Protein AF-A0A413UL43-F1 (afdb_monomer_lite)

Secondary structure (DSSP, 8-state):
-----SS---S---TT-S------SS-EEEEEEEEEEETTTTEEEEEEEEEEEPPP-EEEEEEEES-SEE-TT--EEEEEEEEE--TT-EEEEEEEETTTTEEEEEEEES-SEEEE--SSSEEEEEEEEEE-TT--EEEEEEEEEE----EEEEEESSSSS-EEEEEE-SSHHHHHSS--EEEEEEEETTSSSEEEEEEEES--EEEE-TTTTTPPSEEEEEEEEEE-TTS-EEEEEEEEEE-TT---EETTEEHHHHHHHHHHTSSSSSSTTPBB----SHHHHEE-TTS--TTS--EE-HHHHHHHHHHHTT--HHHHHH---S-SSTT-S-S-GGGSHHHHHHHHHHTT--EEEESSHHHHHHTT---TTPEEEEEE-SSS--EEEEE--SSTT---EEEE-SSBEEEE----TT-TT-TTEEEEEE-

Structure (mmCIF, N/CA/C/O backbone):
data_AF-A0A413UL43-F1
#
_entry.id   AF-A0A413UL43-F1
#
loop_
_atom_site.group_PDB
_atom_site.id
_atom_site.type_symbol
_atom_site.label_atom_id
_atom_site.label_alt_id
_atom_site.label_comp_id
_atom_site.label_asym_id
_atom_site.label_entity_id
_atom_site.label_seq_id
_atom_site.pdbx_PDB_ins_code
_atom_site.Cartn_x
_atom_site.Cartn_y
_atom_site.Cartn_z
_atom_site.occupancy
_atom_site.B_iso_or_equiv
_atom_site.auth_seq_id
_atom_site.auth_comp_id
_atom_site.auth_asym_id
_atom_site.auth_atom_id
_atom_site.pdbx_PDB_model_num
ATOM 1 N N . MET A 1 1 ? -55.551 -0.287 21.941 1.00 33.94 1 MET A N 1
ATOM 2 C CA . MET A 1 1 ? -54.621 0.442 22.833 1.00 33.94 1 MET A CA 1
ATOM 3 C C . MET A 1 1 ? -53.214 0.085 22.389 1.00 33.94 1 MET A C 1
ATOM 5 O O . MET A 1 1 ? -52.988 -1.074 22.074 1.00 33.94 1 MET A O 1
ATOM 9 N N . ARG A 1 2 ? -52.339 1.075 22.182 1.00 30.47 2 ARG A N 1
ATOM 10 C CA . ARG A 1 2 ? -51.042 0.871 21.517 1.00 30.47 2 ARG A CA 1
ATOM 11 C C . ARG A 1 2 ? -50.082 0.118 22.447 1.00 30.47 2 ARG A C 1
ATOM 13 O O . ARG A 1 2 ? -49.822 0.573 23.555 1.00 30.47 2 ARG A O 1
ATOM 20 N N . ASN A 1 3 ? -49.598 -1.027 21.968 1.00 36.59 3 ASN A N 1
ATOM 21 C CA . ASN A 1 3 ? -48.573 -1.872 22.575 1.00 36.59 3 ASN A CA 1
ATOM 22 C C . ASN A 1 3 ? -47.222 -1.142 22.648 1.00 36.59 3 ASN A C 1
ATOM 24 O O . ASN A 1 3 ? -46.376 -1.344 21.785 1.00 36.59 3 ASN A O 1
ATOM 28 N N . ASN A 1 4 ? -47.004 -0.334 23.684 1.00 40.12 4 ASN A N 1
ATOM 29 C CA . ASN A 1 4 ? -45.669 0.183 24.013 1.00 40.12 4 ASN A CA 1
ATOM 30 C C . ASN A 1 4 ? -45.064 -0.541 25.236 1.00 40.12 4 ASN A C 1
ATOM 32 O O . ASN A 1 4 ? -44.336 0.058 26.018 1.00 40.12 4 ASN A O 1
ATOM 36 N N . TRP A 1 5 ? -45.356 -1.837 25.397 1.00 50.69 5 TRP A N 1
ATOM 37 C CA . TRP A 1 5 ? -44.785 -2.713 26.433 1.00 50.69 5 TRP A CA 1
ATOM 38 C C . TRP A 1 5 ? -43.422 -3.255 25.976 1.00 50.69 5 TRP A C 1
ATOM 40 O O . TRP A 1 5 ? -43.249 -4.460 25.824 1.00 50.69 5 TRP A O 1
ATOM 50 N N . ALA A 1 6 ? -42.481 -2.367 25.647 1.00 51.78 6 ALA A N 1
ATOM 51 C CA . ALA A 1 6 ? -41.188 -2.788 25.103 1.00 51.78 6 ALA A CA 1
ATOM 52 C C . ALA A 1 6 ? -40.334 -3.551 26.136 1.00 51.78 6 ALA A C 1
ATOM 54 O O . ALA A 1 6 ? -39.543 -4.404 25.749 1.00 51.78 6 ALA A O 1
ATOM 55 N N . GLU A 1 7 ? -40.534 -3.294 27.435 1.00 66.38 7 GLU A N 1
ATOM 56 C CA . GLU A 1 7 ? -39.851 -3.977 28.537 1.00 66.38 7 GLU A CA 1
ATOM 57 C C . GLU A 1 7 ? -40.861 -4.255 29.672 1.00 66.38 7 GLU A C 1
ATOM 59 O O . GLU A 1 7 ? -41.376 -3.331 30.298 1.00 66.38 7 GLU A O 1
ATOM 64 N N . TRP A 1 8 ? -41.192 -5.531 29.904 1.00 80.44 8 TRP A N 1
ATOM 65 C CA . TRP A 1 8 ? -42.037 -6.022 31.004 1.00 80.44 8 TRP A CA 1
ATOM 66 C C . TRP A 1 8 ? -41.388 -7.264 31.614 1.00 80.44 8 TRP A C 1
ATOM 68 O O . TRP A 1 8 ? -40.827 -8.086 30.888 1.00 80.44 8 TRP A O 1
ATOM 78 N N . GLY A 1 9 ? -41.489 -7.428 32.930 1.00 80.75 9 GLY A N 1
ATOM 79 C CA . GLY A 1 9 ? -40.941 -8.581 33.635 1.00 80.75 9 GLY A CA 1
ATOM 80 C C . GLY A 1 9 ? -41.613 -8.799 34.985 1.00 80.75 9 GLY A C 1
ATOM 81 O O . GLY A 1 9 ? -42.211 -7.886 35.550 1.00 80.75 9 GLY A O 1
ATOM 82 N N . VAL A 1 10 ? -41.516 -10.025 35.498 1.00 87.00 10 VAL A N 1
ATOM 83 C CA . VAL A 1 10 ? -41.965 -10.374 36.852 1.00 87.00 10 VAL A CA 1
ATOM 84 C C . VAL A 1 10 ? -40.820 -10.096 37.821 1.00 87.00 10 VAL A C 1
ATOM 86 O O . VAL A 1 10 ? -39.736 -10.648 37.653 1.00 87.00 10 VAL A O 1
ATOM 89 N N . ILE A 1 11 ? -41.062 -9.251 38.827 1.00 87.00 11 ILE A N 1
ATOM 90 C CA . ILE A 1 11 ? -40.062 -8.915 39.852 1.00 87.00 11 ILE A CA 1
ATOM 91 C C . ILE A 1 11 ? -39.868 -10.092 40.830 1.00 87.00 11 ILE A C 1
ATOM 93 O O . ILE A 1 11 ? -38.742 -10.503 41.089 1.00 87.00 11 ILE A O 1
ATOM 97 N N . ASP A 1 12 ? -40.961 -10.650 41.357 1.00 84.00 12 ASP A N 1
ATOM 98 C CA . ASP A 1 12 ? -41.011 -11.855 42.202 1.00 84.00 12 ASP A CA 1
ATOM 99 C C . ASP A 1 12 ? -42.431 -12.455 42.082 1.00 84.00 12 ASP A C 1
ATOM 101 O O . ASP A 1 12 ? -43.391 -11.738 41.804 1.00 84.00 12 ASP A O 1
ATOM 105 N N . SER A 1 13 ? -42.572 -13.763 42.300 1.00 82.25 13 SER A N 1
ATOM 106 C CA . SER A 1 13 ? -43.874 -14.438 42.438 1.00 82.25 13 SER A CA 1
ATOM 107 C C . SER A 1 13 ? -44.571 -14.155 43.776 1.00 82.25 13 SER A C 1
ATOM 109 O O . SER A 1 13 ? -45.776 -14.343 43.895 1.00 82.25 13 SER A O 1
ATOM 111 N N . GLY A 1 14 ? -43.824 -13.732 44.801 1.00 74.75 14 GLY A N 1
ATOM 112 C CA . GLY A 1 14 ? -44.350 -13.163 46.039 1.00 74.75 14 GLY A CA 1
ATOM 113 C C . GLY A 1 14 ? -45.215 -14.086 46.902 1.00 74.75 14 GLY A C 1
ATOM 114 O O . GLY A 1 14 ? -45.825 -13.593 47.847 1.00 74.75 14 GLY A O 1
ATOM 115 N N . ARG A 1 15 ? -45.297 -15.400 46.631 1.00 83.06 15 ARG A N 1
ATOM 116 C CA . ARG A 1 15 ? -46.225 -16.294 47.348 1.00 83.06 15 ARG A CA 1
ATOM 117 C C . ARG A 1 15 ? -45.969 -16.253 48.860 1.00 83.06 15 ARG A C 1
ATOM 119 O O . ARG A 1 15 ? -44.882 -16.591 49.324 1.00 83.06 15 ARG A O 1
ATOM 126 N N . GLY A 1 16 ? -46.979 -15.827 49.619 1.00 82.88 16 GLY A N 1
ATOM 127 C CA . GLY A 1 16 ? -46.906 -15.675 51.077 1.00 82.88 16 GLY A CA 1
ATOM 128 C C . GLY A 1 16 ? -46.144 -14.440 51.576 1.00 82.88 16 GLY A C 1
ATOM 129 O O . GLY A 1 16 ? -45.893 -14.338 52.775 1.00 82.88 16 GLY A O 1
ATOM 130 N N . LYS A 1 17 ? -45.770 -13.502 50.698 1.00 85.88 17 LYS A N 1
ATOM 131 C CA . LYS A 1 17 ? -45.103 -12.245 51.060 1.00 85.88 17 LYS A CA 1
ATOM 132 C C . LYS A 1 17 ? -46.067 -11.067 50.916 1.00 85.88 17 LYS A C 1
ATOM 134 O O . LYS A 1 17 ? -46.853 -11.011 49.978 1.00 85.88 17 LYS A O 1
ATOM 139 N N . SER A 1 18 ? -45.959 -10.091 51.815 1.00 86.62 18 SER A N 1
ATOM 140 C CA . SER A 1 18 ? -46.657 -8.797 51.712 1.00 86.62 18 SER A CA 1
ATOM 141 C C . SER A 1 18 ? -45.741 -7.648 51.272 1.00 86.62 18 SER A C 1
ATOM 143 O O . SER A 1 18 ? -46.196 -6.515 51.145 1.00 86.62 18 SER A O 1
ATOM 145 N N . SER A 1 19 ? -44.448 -7.916 51.073 1.00 86.88 19 SER A N 1
ATOM 146 C CA . SER A 1 19 ? -43.450 -6.951 50.607 1.00 86.88 19 SER A CA 1
ATOM 147 C C . SER A 1 19 ? -42.292 -7.659 49.906 1.00 86.88 19 SER A C 1
ATOM 149 O O . SER A 1 19 ? -42.004 -8.829 50.179 1.00 86.88 19 SER A O 1
ATOM 151 N N . ILE A 1 20 ? -41.623 -6.933 49.012 1.00 87.25 20 ILE A N 1
ATOM 152 C CA . ILE A 1 20 ? -40.412 -7.372 48.318 1.00 87.25 20 ILE A CA 1
ATOM 153 C C . ILE A 1 20 ? -39.412 -6.217 48.252 1.00 87.25 20 ILE A C 1
ATOM 155 O O . ILE A 1 20 ? -39.816 -5.061 48.126 1.00 87.25 20 ILE A O 1
ATOM 159 N N . ASP A 1 21 ? -38.123 -6.547 48.295 1.00 85.31 21 ASP A N 1
ATOM 160 C CA . ASP A 1 21 ? -37.050 -5.610 47.972 1.00 85.31 21 ASP A CA 1
ATOM 161 C C . ASP A 1 21 ? -36.696 -5.772 46.495 1.00 85.31 21 ASP A C 1
ATOM 163 O O . ASP A 1 21 ? -36.343 -6.862 46.042 1.00 85.31 21 ASP A O 1
ATOM 167 N N . TRP A 1 22 ? -36.791 -4.683 45.736 1.00 83.94 22 TRP A N 1
ATOM 168 C CA . TRP A 1 22 ? -36.448 -4.658 44.320 1.00 83.94 22 TRP A CA 1
ATOM 169 C C . TRP A 1 22 ? -35.369 -3.612 44.070 1.00 83.94 22 TRP A C 1
ATOM 171 O O . TRP A 1 22 ? -35.529 -2.440 44.415 1.00 83.94 22 TRP A O 1
ATOM 181 N N . ARG A 1 23 ? -34.258 -4.039 43.464 1.00 77.81 23 ARG A N 1
ATOM 182 C CA . ARG A 1 23 ? -33.212 -3.134 42.992 1.00 77.81 23 ARG A CA 1
ATOM 183 C C . ARG A 1 23 ? -33.453 -2.832 41.523 1.00 77.81 23 ARG A C 1
ATOM 185 O O . ARG A 1 23 ? -33.468 -3.750 40.707 1.00 77.81 23 ARG A O 1
ATOM 192 N N . VAL A 1 24 ? -33.603 -1.552 41.211 1.00 77.12 24 VAL A N 1
ATOM 193 C CA . VAL A 1 24 ? -33.821 -1.105 39.838 1.00 77.12 24 VAL A CA 1
ATOM 194 C C . VAL A 1 24 ? -32.487 -0.844 39.152 1.00 77.12 24 VAL A C 1
ATOM 196 O O . VAL A 1 24 ? -31.550 -0.339 39.770 1.00 77.12 24 VAL A O 1
ATOM 199 N N . ASP A 1 25 ? -32.399 -1.235 37.889 1.00 72.94 25 ASP A N 1
ATOM 200 C CA . ASP A 1 25 ? -31.220 -1.141 37.028 1.00 72.94 25 ASP A CA 1
ATOM 201 C C . ASP A 1 25 ? -31.312 -0.005 35.994 1.00 72.94 25 ASP A C 1
ATOM 203 O O . ASP A 1 25 ? -30.303 0.352 35.387 1.00 72.94 25 ASP A O 1
ATOM 207 N N . LYS A 1 26 ? -32.496 0.599 35.829 1.00 76.38 26 LYS A N 1
ATOM 208 C CA . LYS A 1 26 ? -32.755 1.742 34.946 1.00 76.38 26 LYS A CA 1
ATOM 209 C C . LYS A 1 26 ? -33.489 2.869 35.666 1.00 76.38 26 LYS A C 1
ATOM 211 O O . LYS A 1 26 ? -34.353 2.629 36.511 1.00 76.38 26 LYS A O 1
ATOM 216 N N . SER A 1 27 ? -33.177 4.106 35.301 1.00 85.62 27 SER A N 1
ATOM 217 C CA . SER A 1 27 ? -33.961 5.267 35.722 1.00 85.62 27 SER A CA 1
ATOM 218 C C . SER A 1 27 ? -35.115 5.527 34.751 1.00 85.62 27 SER A C 1
ATOM 220 O O . SER A 1 27 ? -35.190 4.960 33.661 1.00 85.62 27 SER A O 1
ATOM 222 N N . GLY A 1 28 ? -36.057 6.374 35.165 1.00 85.25 28 GLY A N 1
ATOM 223 C CA . GLY A 1 28 ? -37.243 6.716 34.386 1.00 85.25 28 GLY A CA 1
ATOM 224 C C . GLY A 1 28 ? -38.554 6.305 35.050 1.00 85.25 28 GLY A C 1
ATOM 225 O O . GLY A 1 28 ? -38.608 5.952 36.230 1.00 85.25 28 GLY A O 1
ATOM 226 N N . ALA A 1 29 ? -39.639 6.423 34.286 1.00 86.81 29 ALA A N 1
ATOM 227 C CA . ALA A 1 29 ? -40.979 6.102 34.755 1.00 86.81 29 ALA A CA 1
ATOM 228 C C . ALA A 1 29 ? -41.192 4.584 34.789 1.00 86.81 29 ALA A C 1
ATOM 230 O O . ALA A 1 29 ? -41.004 3.900 33.784 1.00 86.81 29 ALA A O 1
ATOM 231 N N . VAL A 1 30 ? -41.640 4.076 35.932 1.00 87.19 30 VAL A N 1
ATOM 232 C CA . VAL A 1 30 ? -41.961 2.669 36.154 1.00 87.19 30 VAL A CA 1
ATOM 233 C C . VAL A 1 30 ? -43.399 2.562 36.633 1.00 87.19 30 VAL A C 1
ATOM 235 O O . VAL A 1 30 ? -43.863 3.335 37.469 1.00 87.19 30 VAL A O 1
ATOM 238 N N . THR A 1 31 ? -44.120 1.578 36.105 1.00 89.00 31 THR A N 1
ATOM 239 C CA . THR A 1 31 ? -45.398 1.149 36.672 1.00 89.00 31 THR A CA 1
ATOM 240 C C . THR A 1 31 ? -45.203 -0.218 37.305 1.00 89.00 31 THR A C 1
ATOM 242 O O . THR A 1 31 ? -44.907 -1.183 36.605 1.00 89.00 31 THR A O 1
ATOM 245 N N . VAL A 1 32 ? -45.362 -0.303 38.623 1.00 89.38 32 VAL A N 1
ATOM 246 C CA . VAL A 1 32 ? -45.316 -1.571 39.354 1.00 89.38 32 VAL A CA 1
ATOM 247 C C . VAL A 1 32 ? -46.734 -2.090 39.502 1.00 89.38 32 VAL A C 1
ATOM 249 O O . VAL A 1 32 ? -47.617 -1.361 39.954 1.00 89.38 32 VAL A O 1
ATOM 252 N N . PHE A 1 33 ? -46.942 -3.348 39.135 1.00 90.81 33 PHE A N 1
ATOM 253 C CA . PHE A 1 33 ? -48.205 -4.053 39.315 1.00 90.81 33 PHE A CA 1
ATOM 254 C C . PHE A 1 33 ? -48.040 -5.116 40.395 1.00 90.81 33 PHE A C 1
ATOM 256 O O . PHE A 1 33 ? -46.973 -5.713 40.530 1.00 90.81 33 PHE A O 1
ATOM 263 N N . VAL A 1 34 ? -49.103 -5.345 41.157 1.00 91.12 34 VAL A N 1
ATOM 264 C CA . VAL A 1 34 ? -49.187 -6.399 42.165 1.00 91.12 34 VAL A CA 1
ATOM 265 C C . VAL A 1 34 ? -50.477 -7.164 41.927 1.00 91.12 34 VAL A C 1
ATOM 267 O O . VAL A 1 34 ? -51.559 -6.580 42.002 1.00 91.12 34 VAL A O 1
ATOM 270 N N . ASP A 1 35 ? -50.341 -8.460 41.669 1.00 90.94 35 ASP A N 1
ATOM 271 C CA . ASP A 1 35 ? -51.452 -9.400 41.594 1.00 90.94 35 ASP A CA 1
ATOM 272 C C . ASP A 1 35 ? -51.591 -10.122 42.936 1.00 90.94 35 ASP A C 1
ATOM 274 O O . ASP A 1 35 ? -50.655 -10.759 43.417 1.00 90.94 35 ASP A O 1
ATOM 278 N N . VAL A 1 36 ? -52.766 -10.012 43.551 1.00 90.38 36 VAL A N 1
ATOM 279 C CA . VAL A 1 36 ? -53.138 -10.741 44.765 1.00 90.38 36 VAL A CA 1
ATOM 280 C C . VAL A 1 36 ? -54.108 -11.840 44.364 1.00 90.38 36 VAL A C 1
ATOM 282 O O . VAL A 1 36 ? -55.176 -11.549 43.830 1.00 90.38 36 VAL A O 1
ATOM 285 N N . ILE A 1 37 ? -53.728 -13.091 44.612 1.00 89.69 37 ILE A N 1
ATOM 286 C CA . ILE A 1 37 ? -54.514 -14.272 44.246 1.00 89.69 37 ILE A CA 1
ATOM 287 C C . ILE A 1 37 ? -55.143 -14.855 45.512 1.00 89.69 37 ILE A C 1
ATOM 289 O O . ILE A 1 37 ? -54.434 -15.203 46.459 1.00 89.69 37 ILE A O 1
ATOM 293 N N . ASP A 1 38 ? -56.467 -14.964 45.526 1.00 89.06 38 ASP A N 1
ATOM 294 C CA . ASP A 1 38 ? -57.210 -15.731 46.519 1.00 89.06 38 ASP A CA 1
ATOM 295 C C . ASP A 1 38 ? -57.271 -17.201 46.077 1.00 89.06 38 ASP A C 1
ATOM 297 O O . ASP A 1 38 ? -58.042 -17.589 45.199 1.00 89.06 38 ASP A O 1
ATOM 301 N N . GLU A 1 39 ? -56.434 -18.039 46.692 1.00 87.25 39 GLU A N 1
ATOM 302 C CA . GLU A 1 39 ? -56.330 -19.466 46.357 1.00 87.25 39 GLU A CA 1
ATOM 303 C C . GLU A 1 39 ? -57.613 -20.260 46.688 1.00 87.25 39 GLU A C 1
ATOM 305 O O . GLU A 1 39 ? -57.781 -21.375 46.197 1.00 87.25 39 GLU A O 1
ATOM 310 N N . ALA A 1 40 ? -58.530 -19.721 47.506 1.00 89.38 40 ALA A N 1
ATOM 311 C CA . ALA A 1 40 ? -59.758 -20.423 47.888 1.00 89.38 40 ALA A CA 1
ATOM 312 C C . ALA A 1 40 ? -60.821 -20.426 46.778 1.00 89.38 40 ALA A C 1
ATOM 314 O O . ALA A 1 40 ? -61.689 -21.303 46.756 1.00 89.38 40 ALA A O 1
ATOM 315 N N . ASN A 1 41 ? -60.779 -19.446 45.875 1.00 91.50 41 ASN A N 1
ATOM 316 C CA . ASN A 1 41 ? -61.753 -19.273 44.794 1.00 91.50 41 ASN A CA 1
ATOM 317 C C . ASN A 1 41 ? -61.111 -18.960 43.429 1.00 91.50 41 ASN A C 1
ATOM 319 O O . ASN A 1 41 ? -61.846 -18.717 42.471 1.00 91.50 41 ASN A O 1
ATOM 323 N N . ASP A 1 42 ? -59.778 -19.001 43.346 1.00 87.81 42 ASP A N 1
ATOM 324 C CA . ASP A 1 42 ? -58.974 -18.740 42.147 1.00 87.81 42 ASP A CA 1
ATOM 325 C C . ASP A 1 42 ? -59.227 -17.340 41.545 1.00 87.81 42 ASP A C 1
ATOM 327 O O . ASP A 1 42 ? -59.210 -17.142 40.329 1.00 87.81 42 ASP A O 1
ATOM 331 N N . GLN A 1 43 ? -59.513 -16.348 42.403 1.00 91.94 43 GLN A N 1
ATOM 332 C CA . GLN A 1 43 ? -59.700 -14.955 41.990 1.00 91.94 43 GLN A CA 1
ATOM 333 C C . GLN A 1 43 ? -58.406 -14.151 42.104 1.00 91.94 43 GLN A C 1
ATOM 335 O O . GLN A 1 43 ? -57.751 -14.145 43.143 1.00 91.94 43 GLN A O 1
ATOM 340 N N . THR A 1 44 ? -58.095 -13.383 41.059 1.00 91.56 44 THR A N 1
ATOM 341 C CA . THR A 1 44 ? -56.953 -12.460 41.033 1.00 91.56 44 THR A CA 1
ATOM 342 C C . THR A 1 44 ? -57.428 -11.013 41.071 1.00 91.56 44 THR A C 1
ATOM 344 O O . THR A 1 44 ? -58.258 -10.597 40.261 1.00 91.56 44 THR A O 1
ATOM 347 N N . MET A 1 45 ? -56.859 -10.223 41.978 1.00 92.44 45 MET A N 1
ATOM 348 C CA . MET A 1 45 ? -57.001 -8.770 42.016 1.00 92.44 45 MET A CA 1
ATOM 349 C C . MET A 1 45 ? -55.674 -8.102 41.665 1.00 92.44 45 MET A C 1
ATOM 351 O O . MET A 1 45 ? -54.678 -8.307 42.352 1.00 92.44 45 MET A O 1
ATOM 355 N N . THR A 1 46 ? -55.679 -7.247 40.645 1.00 93.81 46 THR A N 1
ATOM 356 C CA . THR A 1 46 ? -54.503 -6.468 40.236 1.00 93.81 46 THR A CA 1
ATOM 357 C C . THR A 1 46 ? -54.601 -5.040 40.760 1.00 93.81 46 THR A C 1
ATOM 359 O O . THR A 1 46 ? -55.596 -4.350 40.532 1.00 93.81 46 THR A O 1
ATOM 362 N N . SER A 1 47 ? -53.541 -4.562 41.404 1.00 93.69 47 SER A N 1
ATOM 363 C CA . SER A 1 47 ? -53.338 -3.143 41.705 1.00 93.69 47 SER A CA 1
ATOM 364 C C . SER A 1 47 ? -52.050 -2.651 41.054 1.00 93.69 47 SER A C 1
ATOM 366 O O . SER A 1 47 ? -51.163 -3.443 40.742 1.00 93.69 47 SER A O 1
ATOM 368 N N . LYS A 1 48 ? -51.934 -1.340 40.832 1.00 93.12 48 LYS A N 1
ATOM 369 C CA . LYS A 1 48 ? -50.725 -0.737 40.269 1.00 93.12 48 LYS A CA 1
ATOM 370 C C . LYS A 1 48 ? -50.360 0.569 40.955 1.00 93.12 48 LYS A C 1
ATOM 372 O O . LYS A 1 48 ? -51.231 1.285 41.445 1.00 93.12 48 LYS A O 1
ATOM 377 N N . THR A 1 49 ? -49.079 0.904 40.913 1.00 92.12 49 THR A N 1
ATOM 378 C CA . THR A 1 49 ? -48.559 2.220 41.278 1.00 92.12 49 THR A CA 1
ATOM 379 C C . THR A 1 49 ? -47.568 2.698 40.226 1.00 92.12 49 THR A C 1
ATOM 381 O O . THR A 1 49 ? -46.847 1.901 39.627 1.00 92.12 49 THR A O 1
ATOM 384 N N . GLU A 1 50 ? -47.552 4.001 39.984 1.00 91.75 50 GLU A N 1
ATOM 385 C CA . GLU A 1 50 ? -46.641 4.651 39.048 1.00 91.75 50 GLU A CA 1
ATOM 386 C C . GLU A 1 50 ? -45.613 5.440 39.858 1.00 91.75 50 GLU A C 1
ATOM 388 O O . GLU A 1 50 ? -45.966 6.216 40.748 1.00 91.75 50 GLU A O 1
ATOM 393 N N . CYS A 1 51 ? -44.332 5.232 39.574 1.00 87.81 51 CYS A N 1
ATOM 394 C CA . CYS A 1 51 ? -43.236 5.953 40.205 1.00 87.81 51 CYS A CA 1
ATOM 395 C C . CYS A 1 51 ? -42.201 6.380 39.159 1.00 87.81 51 CYS A C 1
ATOM 397 O O . CYS A 1 51 ? -42.157 5.855 38.049 1.00 87.81 51 CYS A O 1
ATOM 399 N N . SER A 1 52 ? -41.376 7.369 39.500 1.00 86.12 52 SER A N 1
ATOM 400 C CA . SER A 1 52 ? -40.265 7.810 38.657 1.00 86.12 52 SER A CA 1
ATOM 401 C C . SER A 1 52 ? -38.971 7.669 39.432 1.00 86.12 52 SER A C 1
ATOM 403 O O . SER A 1 52 ? -38.842 8.195 40.537 1.00 86.12 52 SER A O 1
ATOM 405 N N . ILE A 1 53 ? -38.009 6.985 38.834 1.00 86.50 53 ILE A N 1
ATOM 406 C CA . ILE A 1 53 ? -36.687 6.753 39.403 1.00 86.50 53 ILE A CA 1
ATOM 407 C C . ILE A 1 53 ? -35.754 7.800 38.805 1.00 86.50 53 ILE A C 1
ATOM 409 O O . ILE A 1 53 ? -35.664 7.921 37.584 1.00 86.50 53 ILE A O 1
ATOM 413 N N . GLY A 1 54 ? -35.123 8.611 39.655 1.00 84.06 54 GLY A N 1
ATOM 414 C CA . GLY A 1 54 ? -34.165 9.626 39.213 1.00 84.06 54 GLY A CA 1
ATOM 415 C C . GLY A 1 54 ? -32.860 8.993 38.734 1.00 84.06 54 GLY A C 1
ATOM 416 O O . GLY A 1 54 ? -32.476 7.939 39.237 1.00 84.06 54 GLY A O 1
ATOM 417 N N . SER A 1 55 ? -32.183 9.642 37.785 1.00 86.56 55 SER A N 1
ATOM 418 C CA . SER A 1 55 ? -30.851 9.220 37.359 1.00 86.56 55 SER A CA 1
ATOM 419 C C . SER A 1 55 ? -29.780 9.618 38.372 1.00 86.56 55 SER A C 1
ATOM 421 O O . SER A 1 55 ? -29.898 10.606 39.109 1.00 86.56 55 SER A O 1
ATOM 423 N N . GLU A 1 56 ? -28.730 8.809 38.426 1.00 90.12 56 GLU A N 1
ATOM 424 C CA . GLU A 1 56 ? -27.564 9.041 39.254 1.00 90.12 56 GLU A CA 1
ATOM 425 C C . GLU A 1 56 ? -26.784 10.278 38.788 1.00 90.12 56 GLU A C 1
ATOM 427 O O . GLU A 1 56 ? -26.744 10.633 37.609 1.00 90.12 56 GLU A O 1
ATOM 432 N N . LYS A 1 57 ? -26.160 10.975 39.742 1.00 92.62 57 LYS A N 1
ATOM 433 C CA . LYS A 1 57 ? -25.353 12.165 39.457 1.00 92.62 57 LYS A CA 1
ATOM 434 C C . LYS A 1 57 ? -23.889 11.770 39.370 1.00 92.62 57 LYS A C 1
ATOM 436 O O . LYS A 1 57 ? -23.273 11.460 40.391 1.00 92.62 57 LYS A O 1
ATOM 441 N N . TRP A 1 58 ? -23.335 11.843 38.168 1.00 95.62 58 TRP A N 1
ATOM 442 C CA . TRP A 1 58 ? -21.951 11.485 37.881 1.00 95.62 58 TRP A CA 1
ATOM 443 C C . TRP A 1 58 ? -21.316 12.438 36.865 1.00 95.62 58 TRP A C 1
ATOM 445 O O . TRP A 1 58 ? -22.002 13.232 36.217 1.00 95.62 58 TRP A O 1
ATOM 455 N N . ASN A 1 59 ? -19.991 12.377 36.744 1.00 96.69 59 ASN A N 1
ATOM 456 C CA . ASN A 1 59 ? -19.225 13.160 35.779 1.00 96.69 59 ASN A CA 1
ATOM 457 C C . ASN A 1 59 ? -18.111 12.320 35.143 1.00 96.69 59 ASN A C 1
ATOM 459 O O . ASN A 1 59 ? -17.358 11.663 35.866 1.00 96.69 59 ASN A O 1
ATOM 463 N N . TYR A 1 60 ? -17.961 12.391 33.816 1.00 98.00 60 TYR A N 1
ATOM 464 C CA . TYR A 1 60 ? -16.829 11.786 33.120 1.00 98.00 60 TYR A CA 1
ATOM 465 C C . TYR A 1 60 ? -15.627 12.744 33.112 1.00 98.00 60 TYR A C 1
ATOM 467 O O . TYR A 1 60 ? -15.569 13.706 32.340 1.00 98.00 60 TYR A O 1
ATOM 475 N N . GLU A 1 61 ? -14.632 12.489 33.961 1.00 98.19 61 GLU A N 1
ATOM 476 C CA . GLU A 1 61 ? -13.490 13.388 34.165 1.00 98.19 61 GLU A CA 1
ATOM 477 C C . GLU A 1 61 ? -12.460 13.260 33.039 1.00 98.19 61 GLU A C 1
ATOM 479 O O . GLU A 1 61 ? -12.149 14.240 32.352 1.00 98.19 61 GLU A O 1
ATOM 484 N N . SER A 1 62 ? -11.961 12.050 32.787 1.00 98.00 62 SER A N 1
ATOM 485 C CA . SER A 1 62 ? -10.870 11.824 31.834 1.00 98.00 62 SER A CA 1
ATOM 486 C C . SER A 1 62 ? -10.845 10.404 31.283 1.00 98.00 62 SER A C 1
ATOM 488 O O . SER A 1 62 ? -11.326 9.470 31.917 1.00 98.00 62 SER A O 1
ATOM 490 N N . LEU A 1 63 ? -10.216 10.256 30.118 1.00 98.44 63 LEU A N 1
ATOM 491 C CA . LEU A 1 63 ? -9.750 8.982 29.585 1.00 98.44 63 LEU A CA 1
ATOM 492 C C . LEU A 1 63 ? -8.233 9.096 29.429 1.00 98.44 63 LEU A C 1
ATOM 494 O O . LEU A 1 63 ? -7.769 9.979 28.708 1.00 98.44 63 LEU A O 1
ATOM 498 N N . SER A 1 64 ? -7.473 8.269 30.137 1.00 97.31 64 SER A N 1
ATOM 499 C CA . SER A 1 64 ? -6.006 8.321 30.146 1.00 97.31 64 SER A CA 1
ATOM 500 C C . SER A 1 64 ? -5.405 6.964 29.832 1.00 97.31 64 SER A C 1
ATOM 502 O O . SER A 1 64 ? -6.025 5.943 30.111 1.00 97.31 64 SER A O 1
ATOM 504 N N . SER A 1 65 ? -4.193 6.966 29.281 1.00 96.94 65 SER A N 1
ATOM 505 C CA . SER A 1 65 ? -3.424 5.757 29.009 1.00 96.94 65 SER A CA 1
ATOM 506 C C . SER A 1 65 ? -2.116 5.737 29.795 1.00 96.94 65 SER A C 1
ATOM 508 O O . SER A 1 65 ? -1.524 6.790 30.045 1.00 96.94 65 SER A O 1
ATOM 510 N N . SER A 1 66 ? -1.653 4.545 30.179 1.00 96.50 66 SER A N 1
ATOM 511 C CA . SER A 1 66 ? -0.359 4.371 30.854 1.00 96.50 66 SER A CA 1
ATOM 512 C C . SER A 1 66 ? 0.830 4.581 29.914 1.00 96.50 66 SER A C 1
ATOM 514 O O . SER A 1 66 ? 1.897 5.011 30.350 1.00 96.50 66 SER A O 1
ATOM 516 N N . ALA A 1 67 ? 0.632 4.326 28.620 1.00 94.12 67 ALA A N 1
ATOM 517 C CA . ALA A 1 67 ? 1.576 4.616 27.553 1.00 94.12 67 ALA A CA 1
ATOM 518 C C . ALA A 1 67 ? 0.839 5.246 26.366 1.00 94.12 67 ALA A C 1
ATOM 520 O O . ALA A 1 67 ? -0.336 4.978 26.124 1.00 94.12 67 ALA A O 1
ATOM 521 N N . THR A 1 68 ? 1.523 6.100 25.612 1.00 93.12 68 THR A N 1
ATOM 522 C CA . THR A 1 68 ? 1.002 6.690 24.363 1.00 93.12 68 THR A CA 1
ATOM 523 C C . THR A 1 68 ? 1.772 6.217 23.134 1.00 93.12 68 THR A C 1
ATOM 525 O O . THR A 1 68 ? 1.359 6.485 22.009 1.00 93.12 68 THR A O 1
ATOM 528 N N . LEU A 1 69 ? 2.870 5.488 23.349 1.00 94.69 69 LEU A N 1
ATOM 529 C CA . LEU A 1 69 ? 3.719 4.907 22.322 1.00 94.69 69 LEU A CA 1
ATOM 530 C C . LEU A 1 69 ? 4.092 3.480 22.744 1.00 94.69 69 LEU A C 1
ATOM 532 O O . LEU A 1 69 ? 4.721 3.308 23.784 1.00 94.69 69 LEU A O 1
ATOM 536 N N . VAL A 1 70 ? 3.694 2.480 21.957 1.00 95.00 70 VAL A N 1
ATOM 537 C CA . VAL A 1 70 ? 3.856 1.043 22.270 1.00 95.00 70 VAL A CA 1
ATOM 538 C C . VAL A 1 70 ? 4.236 0.237 21.027 1.00 95.00 70 VAL A C 1
ATOM 540 O O . VAL A 1 70 ? 4.104 0.731 19.905 1.00 95.00 70 VAL A O 1
ATOM 543 N N . ARG A 1 71 ? 4.676 -1.011 21.197 1.00 92.94 71 ARG A N 1
ATOM 544 C CA . ARG A 1 71 ? 4.881 -1.970 20.098 1.00 92.94 71 ARG A CA 1
ATOM 545 C C . ARG A 1 71 ? 3.644 -2.833 19.823 1.00 92.94 71 ARG A C 1
ATOM 547 O O . ARG A 1 71 ? 2.746 -2.924 20.661 1.00 92.94 71 ARG A O 1
ATOM 554 N N . PRO A 1 72 ? 3.596 -3.519 18.667 1.00 93.81 72 PRO A N 1
ATOM 555 C CA . PRO A 1 72 ? 2.633 -4.581 18.427 1.00 93.81 72 PRO A CA 1
ATOM 556 C C . PRO A 1 72 ? 2.615 -5.604 19.564 1.00 93.81 72 PRO A C 1
ATOM 558 O O . PRO A 1 72 ? 3.658 -6.128 19.956 1.00 93.81 72 PRO A O 1
ATOM 561 N N . ASN A 1 73 ? 1.418 -5.921 20.050 1.00 95.38 73 ASN A N 1
ATOM 562 C CA . ASN A 1 73 ? 1.146 -6.857 21.144 1.00 95.38 73 ASN A CA 1
ATOM 563 C C . ASN A 1 73 ? 1.697 -6.436 22.520 1.00 95.38 73 ASN A C 1
ATOM 565 O O . ASN A 1 73 ? 1.608 -7.211 23.472 1.00 95.38 73 ASN A O 1
ATOM 569 N N . GLU A 1 74 ? 2.227 -5.220 22.651 1.00 95.12 74 GLU A N 1
ATOM 570 C CA . GLU A 1 74 ? 2.561 -4.634 23.944 1.00 95.12 74 GLU A CA 1
ATOM 571 C C . GLU A 1 74 ? 1.300 -4.034 24.569 1.00 95.12 74 GLU A C 1
ATOM 573 O O . GLU A 1 74 ? 0.585 -3.244 23.947 1.00 95.12 74 GLU A O 1
ATOM 578 N N . SER A 1 75 ? 1.006 -4.448 25.799 1.00 94.44 75 SER A N 1
ATOM 579 C CA . SER A 1 75 ? -0.200 -4.024 26.500 1.00 94.44 75 SER A CA 1
ATOM 580 C C . SER A 1 75 ? -0.040 -2.630 27.098 1.00 94.44 75 SER A C 1
ATOM 582 O O . SER A 1 75 ? 0.978 -2.320 27.714 1.00 94.44 75 SER A O 1
ATOM 584 N N . THR A 1 76 ? -1.084 -1.817 26.984 1.00 96.06 76 THR A N 1
ATOM 585 C CA . THR A 1 76 ? -1.244 -0.554 27.703 1.00 96.06 76 THR A CA 1
ATOM 586 C C . THR A 1 76 ? -2.547 -0.564 28.493 1.00 96.06 76 THR A C 1
ATOM 588 O O . THR A 1 76 ? -3.506 -1.249 28.135 1.00 96.06 76 THR A O 1
ATOM 591 N N . GLU A 1 77 ? -2.564 0.196 29.581 1.00 98.00 77 GLU A N 1
ATOM 592 C CA . GLU A 1 77 ? -3.719 0.326 30.459 1.00 98.00 77 GLU A CA 1
ATOM 593 C C . GLU A 1 77 ? -4.456 1.619 30.131 1.00 98.00 77 GLU A C 1
ATOM 595 O O . GLU A 1 77 ? -3.832 2.678 30.024 1.00 98.00 77 GLU A O 1
ATOM 600 N N . ILE A 1 78 ? -5.773 1.526 29.963 1.00 98.31 78 ILE A N 1
ATOM 601 C CA . ILE A 1 78 ? -6.665 2.638 29.648 1.00 98.31 78 ILE A CA 1
ATOM 602 C C . ILE A 1 78 ? -7.691 2.785 30.771 1.00 98.31 78 ILE A C 1
ATOM 604 O O . ILE A 1 78 ? -8.469 1.870 31.042 1.00 98.31 78 ILE A O 1
ATOM 608 N N . ASP A 1 79 ? -7.739 3.969 31.375 1.00 98.31 79 ASP A N 1
ATOM 609 C CA . ASP A 1 79 ? -8.590 4.260 32.528 1.00 98.31 79 ASP A CA 1
ATOM 610 C C . ASP A 1 79 ? -9.605 5.363 32.221 1.00 98.31 79 ASP A C 1
ATOM 612 O O . ASP A 1 79 ? -9.248 6.499 31.882 1.00 98.31 79 ASP A O 1
ATOM 616 N N . ALA A 1 80 ? -10.889 5.036 32.378 1.00 98.44 80 ALA A N 1
ATOM 617 C CA . ALA A 1 80 ? -12.000 5.976 32.321 1.00 98.44 80 ALA A CA 1
ATOM 618 C C . ALA A 1 80 ? -12.337 6.468 33.735 1.00 98.44 80 ALA A C 1
ATOM 620 O O . ALA A 1 80 ? -13.005 5.794 34.518 1.00 98.44 80 ALA A O 1
ATOM 621 N N . ARG A 1 81 ? -11.897 7.679 34.073 1.00 98.12 81 ARG A N 1
ATOM 622 C CA . ARG A 1 81 ? -12.105 8.248 35.405 1.00 98.12 81 ARG A CA 1
ATOM 623 C C . ARG A 1 81 ? -13.455 8.950 35.491 1.00 98.12 81 ARG A C 1
ATOM 625 O O . ARG A 1 81 ? -13.677 9.952 34.810 1.00 98.12 81 ARG A O 1
ATOM 632 N N . CYS A 1 82 ? -14.329 8.439 36.352 1.00 97.75 82 CYS A N 1
ATOM 633 C CA . CYS A 1 82 ? -15.628 9.031 36.660 1.00 97.75 82 CYS A CA 1
ATOM 634 C C . CYS A 1 82 ? -15.725 9.366 38.153 1.00 97.75 82 CYS A C 1
ATOM 636 O O . CYS A 1 82 ? -15.112 8.696 38.983 1.00 97.75 82 CYS A O 1
ATOM 638 N N . SER A 1 83 ? -16.513 10.381 38.495 1.00 96.62 83 SER A N 1
ATOM 639 C CA . SER A 1 83 ? -16.814 10.760 39.881 1.00 96.62 83 SER A CA 1
ATOM 640 C C . SER A 1 83 ? -18.316 10.914 40.114 1.00 96.62 83 SER A C 1
ATOM 642 O O . SER A 1 83 ? -19.092 10.961 39.161 1.00 96.62 83 SER A O 1
ATOM 644 N N . GLY A 1 84 ? -18.727 10.973 41.385 1.00 95.00 84 GLY A N 1
ATOM 645 C CA . GLY A 1 84 ? -20.134 10.943 41.795 1.00 95.00 84 GLY A CA 1
ATOM 646 C C . GLY A 1 84 ? -20.624 9.520 42.067 1.00 95.00 84 GLY A C 1
ATOM 647 O O . GLY A 1 84 ? -19.856 8.687 42.549 1.00 95.00 84 GLY A O 1
ATOM 648 N N . ASP A 1 85 ? -21.896 9.249 41.784 1.00 92.12 85 ASP A N 1
ATOM 649 C CA . ASP A 1 85 ? -22.468 7.905 41.906 1.00 92.12 85 ASP A CA 1
ATOM 650 C C . ASP A 1 85 ? -22.226 7.108 40.620 1.00 92.12 85 ASP A C 1
ATOM 652 O O . ASP A 1 85 ? -22.850 7.348 39.591 1.00 92.12 85 ASP A O 1
ATOM 656 N N . THR A 1 86 ? -21.268 6.185 40.679 1.00 92.69 86 THR A N 1
ATOM 657 C CA . THR A 1 86 ? -20.769 5.426 39.524 1.00 92.69 86 THR A CA 1
ATOM 658 C C . THR A 1 86 ? -21.276 3.982 39.484 1.00 92.69 86 THR A C 1
ATOM 660 O O . THR A 1 86 ? -20.923 3.226 38.581 1.00 92.69 86 THR A O 1
ATOM 663 N N . ASN A 1 87 ? -22.125 3.582 40.438 1.00 88.50 87 ASN A N 1
ATOM 664 C CA . ASN A 1 87 ? -22.530 2.184 40.636 1.00 88.50 87 ASN A CA 1
ATOM 665 C C . ASN A 1 87 ? -23.352 1.591 39.481 1.00 88.50 87 ASN A C 1
ATOM 667 O O . ASN A 1 87 ? -23.503 0.371 39.406 1.00 88.50 87 ASN A O 1
ATOM 671 N N . TYR A 1 88 ? -23.904 2.445 38.620 1.00 88.81 88 TYR A N 1
ATOM 672 C CA . TYR A 1 88 ? -24.772 2.071 37.502 1.00 88.81 88 TYR A CA 1
ATOM 673 C C . TYR A 1 88 ? -24.109 2.289 36.139 1.00 88.81 88 TYR A C 1
ATOM 675 O O . TYR A 1 88 ? -24.729 2.028 35.108 1.00 88.81 88 TYR A O 1
ATOM 683 N N . LEU A 1 89 ? -22.850 2.743 36.119 1.00 95.06 89 LEU A N 1
ATOM 684 C CA . LEU A 1 89 ? -22.181 3.085 34.873 1.00 95.06 89 LEU A CA 1
ATOM 685 C C . LEU A 1 89 ? -21.805 1.839 34.075 1.00 95.06 89 LEU A C 1
ATOM 687 O O . LEU A 1 89 ? -21.241 0.868 34.586 1.00 95.06 89 LEU A O 1
ATOM 691 N N . GLN A 1 90 ? -22.103 1.910 32.786 1.00 97.19 90 GLN A N 1
ATOM 692 C CA . GLN A 1 90 ? -21.618 1.000 31.766 1.00 97.19 90 GLN A CA 1
ATOM 693 C C . GLN A 1 90 ? -20.566 1.718 30.930 1.00 97.19 90 GLN A C 1
ATOM 695 O O . GLN A 1 90 ? -20.725 2.881 30.565 1.00 97.19 90 GLN A O 1
ATOM 700 N N . TYR A 1 91 ? -19.511 0.989 30.605 1.00 98.50 91 TYR A N 1
ATOM 701 C CA . TYR A 1 91 ? -18.372 1.434 29.828 1.00 98.50 91 TYR A CA 1
ATOM 702 C C . TYR A 1 91 ? -18.304 0.597 28.560 1.00 98.50 91 TYR A C 1
ATOM 704 O O . TYR A 1 91 ? -18.389 -0.634 28.604 1.00 98.50 91 TYR A O 1
ATOM 712 N N . LYS A 1 92 ? -18.114 1.255 27.422 1.00 98.69 92 LYS A N 1
ATOM 713 C CA . LYS A 1 92 ? -17.844 0.605 26.145 1.00 98.69 92 LYS A CA 1
ATOM 714 C C . LYS A 1 92 ? -16.591 1.215 25.545 1.00 98.69 92 LYS A C 1
ATOM 716 O O . LYS A 1 92 ? -16.595 2.349 25.078 1.00 98.69 92 LYS A O 1
ATOM 721 N N . PHE A 1 93 ? -15.524 0.432 25.550 1.00 98.75 93 PHE A N 1
ATOM 722 C CA . PHE A 1 93 ? -14.266 0.787 24.926 1.00 98.75 93 PHE A CA 1
ATOM 723 C C . PHE A 1 93 ? -14.245 0.302 23.481 1.00 98.75 93 PHE A C 1
ATOM 725 O O . PHE A 1 93 ? -14.460 -0.878 23.190 1.00 98.75 93 PHE A O 1
ATOM 732 N N . VAL A 1 94 ? -13.952 1.220 22.575 1.00 98.50 94 VAL A N 1
ATOM 733 C CA . VAL A 1 94 ? -13.864 1.009 21.134 1.00 98.50 94 VAL A CA 1
ATOM 734 C C . VAL A 1 94 ? -12.533 1.578 20.673 1.00 98.50 94 VAL A C 1
ATOM 736 O O . VAL A 1 94 ? -12.089 2.602 21.177 1.00 98.50 94 VAL A O 1
ATOM 739 N N . TRP A 1 95 ? -11.884 0.941 19.713 1.00 98.12 95 TRP A N 1
ATOM 740 C CA . TRP A 1 95 ? -10.735 1.522 19.029 1.00 98.12 95 TRP A CA 1
ATOM 741 C C . TRP A 1 95 ? -11.069 1.693 17.555 1.00 98.12 95 TRP A C 1
ATOM 743 O O . TRP A 1 95 ? -11.816 0.890 16.994 1.00 98.12 95 TRP A O 1
ATOM 753 N N . ASN A 1 96 ? -10.506 2.718 16.923 1.00 96.50 96 ASN A N 1
ATOM 754 C CA . ASN A 1 96 ? -10.503 2.835 15.471 1.00 96.50 96 ASN A CA 1
ATOM 755 C C . ASN A 1 96 ? -9.132 3.265 14.947 1.00 96.50 96 ASN A C 1
ATOM 757 O O . ASN A 1 96 ? -8.328 3.870 15.658 1.00 96.50 96 ASN A O 1
ATOM 761 N N . LYS A 1 97 ? -8.886 2.929 13.685 1.00 89.50 97 LYS A N 1
ATOM 762 C CA . LYS A 1 97 ? -7.671 3.207 12.932 1.00 89.50 97 LYS A CA 1
ATOM 763 C C . LYS A 1 97 ? -8.062 3.685 11.535 1.00 89.50 97 LYS A C 1
ATOM 765 O O . LYS A 1 97 ? -9.016 3.181 10.939 1.00 89.50 97 LYS A O 1
ATOM 770 N N . ASN A 1 98 ? -7.308 4.647 10.998 1.00 82.62 98 ASN A N 1
ATOM 771 C CA . ASN A 1 98 ? -7.492 5.181 9.643 1.00 82.62 98 ASN A CA 1
ATOM 772 C C . ASN A 1 98 ? -8.930 5.661 9.359 1.00 82.62 98 ASN A C 1
ATOM 774 O O . ASN A 1 98 ? -9.528 5.274 8.357 1.00 82.62 98 ASN A O 1
ATOM 778 N N . ASN A 1 99 ? -9.487 6.506 10.235 1.00 84.38 99 ASN A N 1
ATOM 779 C CA . ASN A 1 99 ? -10.851 7.041 10.114 1.00 84.38 99 ASN A CA 1
ATOM 780 C C . ASN A 1 99 ? -11.915 5.937 9.981 1.00 84.38 99 ASN A C 1
ATOM 782 O O . ASN A 1 99 ? -12.692 5.938 9.027 1.00 84.38 99 ASN A O 1
ATOM 786 N N . TRP A 1 100 ? -11.947 5.000 10.933 1.00 89.56 100 TRP A N 1
ATOM 787 C CA . TRP A 1 100 ? -12.888 3.868 10.954 1.00 89.56 100 TRP A CA 1
ATOM 788 C C . TRP A 1 100 ? -12.752 2.850 9.811 1.00 89.56 100 TRP A C 1
ATOM 790 O O . TRP A 1 100 ? -13.599 1.963 9.699 1.00 89.56 100 TRP A O 1
ATOM 800 N N . ALA A 1 101 ? -11.699 2.920 8.987 1.00 83.50 101 ALA A N 1
ATOM 801 C CA . ALA A 1 101 ? -11.420 1.876 7.996 1.00 83.50 101 ALA A CA 1
ATOM 802 C C . ALA A 1 101 ? -11.130 0.517 8.658 1.00 83.50 101 ALA A C 1
ATOM 804 O O . ALA A 1 101 ? -11.435 -0.525 8.081 1.00 83.50 101 ALA A O 1
ATOM 805 N N . ASP A 1 102 ? -10.576 0.543 9.871 1.00 89.81 102 ASP A N 1
ATOM 806 C CA . ASP A 1 102 ? -10.478 -0.604 10.768 1.00 89.81 102 ASP A CA 1
ATOM 807 C C . ASP A 1 102 ? -10.863 -0.168 12.188 1.00 89.81 102 ASP A C 1
ATOM 809 O O . ASP A 1 102 ? -10.546 0.948 12.610 1.00 89.81 102 ASP A O 1
ATOM 813 N N . TRP A 1 103 ? -11.605 -1.006 12.906 1.00 97.38 103 TRP A N 1
ATOM 814 C CA . TRP A 1 103 ? -12.114 -0.692 14.240 1.00 97.38 103 TRP A CA 1
ATOM 815 C C . TRP A 1 103 ? -12.620 -1.944 14.959 1.00 97.38 103 TRP A C 1
ATOM 817 O O . TRP A 1 103 ? -12.922 -2.970 14.348 1.00 97.38 103 TRP A O 1
ATOM 827 N N . GLY A 1 104 ? -12.784 -1.846 16.276 1.00 97.25 104 GLY A N 1
ATOM 828 C CA . GLY A 1 104 ? -13.381 -2.922 17.057 1.00 97.25 104 GLY A CA 1
ATOM 829 C C . GLY A 1 104 ? -13.803 -2.495 18.453 1.00 97.25 104 GLY A C 1
ATOM 830 O O . GLY A 1 104 ? -13.353 -1.482 18.983 1.00 97.25 104 GLY A O 1
ATOM 831 N N . VAL A 1 105 ? -14.672 -3.296 19.069 1.00 98.31 105 VAL A N 1
ATOM 832 C CA . VAL A 1 105 ? -15.012 -3.167 20.493 1.00 98.31 105 VAL A CA 1
ATOM 833 C C . VAL A 1 105 ? -13.953 -3.917 21.297 1.00 98.31 105 VAL A C 1
ATOM 835 O O . VAL A 1 105 ? -13.804 -5.126 21.133 1.00 98.31 105 VAL A O 1
ATOM 838 N N . ALA A 1 106 ? -13.206 -3.203 22.139 1.00 97.62 106 ALA A N 1
ATOM 839 C CA . ALA A 1 106 ? -12.181 -3.793 23.000 1.00 97.62 106 ALA A CA 1
ATOM 840 C C . ALA A 1 106 ? -12.794 -4.430 24.251 1.00 97.62 106 ALA A C 1
ATOM 842 O O . ALA A 1 106 ? -12.413 -5.528 24.642 1.00 97.62 106 ALA A O 1
ATOM 843 N N . GLN A 1 107 ? -13.751 -3.737 24.869 1.00 98.38 107 GLN A N 1
ATOM 844 C CA . GLN A 1 107 ? -14.412 -4.177 26.092 1.00 98.38 107 GLN A CA 1
ATOM 845 C C . GLN A 1 107 ? -15.765 -3.487 26.233 1.00 98.38 107 GLN A C 1
ATOM 847 O O . GLN A 1 107 ? -15.921 -2.326 25.856 1.00 98.38 107 GLN A O 1
ATOM 852 N N . GLN A 1 108 ? -16.733 -4.184 26.822 1.00 98.06 108 GLN A N 1
ATOM 853 C CA . GLN A 1 108 ? -18.001 -3.599 27.236 1.00 98.06 108 GLN A CA 1
ATOM 854 C C . GLN A 1 108 ? -18.445 -4.204 28.572 1.00 98.06 108 GLN A C 1
ATOM 856 O O . GLN A 1 108 ? -18.323 -5.413 28.764 1.00 98.06 108 GLN A O 1
ATOM 861 N N . GLY A 1 109 ? -18.959 -3.378 29.482 1.00 96.81 109 GLY A N 1
ATOM 862 C CA . GLY A 1 109 ? -19.501 -3.816 30.770 1.00 96.81 109 GLY A CA 1
ATOM 863 C C . GLY A 1 109 ? -19.331 -2.763 31.859 1.00 96.81 109 GLY A C 1
ATOM 864 O O . GLY A 1 109 ? -19.251 -1.576 31.576 1.00 96.81 109 GLY A O 1
ATOM 865 N N . THR A 1 110 ? -19.230 -3.190 33.114 1.00 96.19 110 THR A N 1
ATOM 866 C CA . THR A 1 110 ? -19.148 -2.291 34.282 1.00 96.19 110 THR A CA 1
ATOM 867 C C . THR A 1 110 ? -17.726 -1.866 34.653 1.00 96.19 110 THR A C 1
ATOM 869 O O . THR A 1 110 ? -17.546 -1.078 35.576 1.00 96.19 110 THR A O 1
ATOM 872 N N . SER A 1 111 ? -16.699 -2.413 33.997 1.00 97.81 111 SER A N 1
ATOM 873 C CA . SER A 1 111 ? -15.307 -2.069 34.301 1.00 97.81 111 SER A CA 1
ATOM 874 C C . SER A 1 111 ? -14.919 -0.753 33.634 1.00 97.81 111 SER A C 1
ATOM 876 O O . SER A 1 111 ? -14.978 -0.641 32.410 1.00 97.81 111 SER A O 1
ATOM 878 N N . SER A 1 112 ? -14.451 0.205 34.435 1.00 97.81 112 SER A N 1
ATOM 879 C CA . SER A 1 112 ? -13.899 1.488 33.982 1.00 97.81 112 SER A CA 1
ATOM 880 C C . SER A 1 112 ? -12.447 1.401 33.497 1.00 97.81 112 SER A C 1
ATOM 882 O O . SER A 1 112 ? -11.849 2.421 33.157 1.00 97.81 112 SER A O 1
ATOM 884 N N . HIS A 1 113 ? -11.871 0.202 33.508 1.00 98.25 113 HIS A N 1
ATOM 885 C CA . HIS A 1 113 ? -10.476 -0.069 33.196 1.00 98.25 113 HIS A CA 1
ATOM 886 C C . HIS A 1 113 ? -10.386 -1.083 32.057 1.00 98.25 113 HIS A C 1
ATOM 888 O O . HIS A 1 113 ? -11.110 -2.085 32.067 1.00 98.25 113 HIS A O 1
ATOM 894 N N . LEU A 1 114 ? -9.503 -0.821 31.098 1.00 98.44 114 LEU A N 1
ATOM 895 C CA . LEU A 1 114 ? -9.231 -1.669 29.946 1.00 98.44 114 LEU A CA 1
ATOM 896 C C . LEU A 1 114 ? -7.727 -1.926 29.836 1.00 98.44 114 LEU A C 1
ATOM 898 O O . LEU A 1 114 ? -6.953 -0.992 29.647 1.00 98.44 114 LEU A O 1
ATOM 902 N N . GLN A 1 115 ? -7.368 -3.204 29.784 1.00 98.12 115 GLN A N 1
ATOM 903 C CA . GLN A 1 115 ? -6.065 -3.655 29.321 1.00 98.12 115 GLN A CA 1
ATOM 904 C C . GLN A 1 115 ? -6.139 -3.943 27.815 1.00 98.12 115 GLN A C 1
ATOM 906 O O . GLN A 1 115 ? -6.944 -4.770 27.377 1.00 98.12 115 GLN A O 1
ATOM 911 N N . TRP A 1 116 ? -5.343 -3.249 26.998 1.00 97.69 116 TRP A N 1
ATOM 912 C CA . TRP A 1 116 ? -5.440 -3.340 25.538 1.00 97.69 116 TRP A CA 1
ATOM 913 C C . TRP A 1 116 ? -4.081 -3.311 24.847 1.00 97.69 116 TRP A C 1
ATOM 915 O O . TRP A 1 116 ? -3.189 -2.565 25.238 1.00 97.69 116 TRP A O 1
ATOM 925 N N . ALA A 1 117 ? -3.947 -4.095 23.776 1.00 96.69 117 ALA A N 1
ATOM 926 C CA . ALA A 1 117 ? -2.742 -4.158 22.959 1.00 96.69 117 ALA A CA 1
ATOM 927 C C . ALA A 1 117 ? -3.094 -4.027 21.462 1.00 96.69 117 ALA A C 1
ATOM 929 O O . ALA A 1 117 ? -3.927 -4.797 20.964 1.00 96.69 117 ALA A O 1
ATOM 930 N N . PRO A 1 118 ? -2.470 -3.095 20.721 1.00 95.88 118 PRO A N 1
ATOM 931 C CA . PRO A 1 118 ? -2.612 -3.014 19.270 1.00 95.88 118 PRO A CA 1
ATOM 932 C C . PRO A 1 118 ? -1.923 -4.203 18.590 1.00 95.88 118 PRO A C 1
ATOM 934 O O . PRO A 1 118 ? -0.867 -4.653 19.031 1.00 95.88 118 PRO A O 1
ATOM 937 N N . LYS A 1 119 ? -2.490 -4.699 17.485 1.00 91.50 119 LYS A N 1
ATOM 938 C CA . LYS A 1 119 ? -1.927 -5.850 16.750 1.00 91.50 119 LYS A CA 1
ATOM 939 C C . LYS A 1 119 ? -0.840 -5.472 15.754 1.00 91.50 119 LYS A C 1
ATOM 941 O O . LYS A 1 119 ? 0.115 -6.220 15.599 1.00 91.50 119 LYS A O 1
ATOM 946 N N . ASP A 1 120 ? -0.988 -4.320 15.110 1.00 90.44 120 ASP A N 1
ATOM 947 C CA . ASP A 1 120 ? -0.108 -3.858 14.037 1.00 90.44 120 ASP A CA 1
ATOM 948 C C . ASP A 1 120 ? 0.239 -2.380 14.227 1.00 90.44 120 ASP A C 1
ATOM 950 O O . ASP A 1 120 ? -0.534 -1.629 14.828 1.00 90.44 120 ASP A O 1
ATOM 954 N N . ALA A 1 121 ? 1.354 -1.933 13.650 1.00 89.06 121 ALA A N 1
ATOM 955 C CA . ALA A 1 121 ? 1.770 -0.534 13.709 1.00 89.06 121 ALA A CA 1
ATOM 956 C C . ALA A 1 121 ? 0.728 0.430 13.106 1.00 89.06 121 ALA A C 1
ATOM 958 O O . ALA A 1 121 ? -0.024 0.084 12.187 1.00 89.06 121 ALA A O 1
ATOM 959 N N . GLY A 1 122 ? 0.683 1.652 13.629 1.00 90.31 122 GLY A N 1
ATOM 960 C CA . GLY A 1 122 ? -0.224 2.727 13.236 1.00 90.31 122 GLY A CA 1
ATOM 961 C C . GLY A 1 122 ? -0.779 3.495 14.436 1.00 90.31 122 GLY A C 1
ATOM 962 O O . GLY A 1 122 ? -0.593 3.099 15.585 1.00 90.31 122 GLY A O 1
ATOM 963 N N . ASP A 1 123 ? -1.480 4.589 14.156 1.00 91.25 123 ASP A N 1
ATOM 964 C CA . ASP A 1 123 ? -2.148 5.393 15.181 1.00 91.25 123 ASP A CA 1
ATOM 965 C C . ASP A 1 123 ? -3.565 4.865 15.435 1.00 91.25 123 ASP A C 1
ATOM 967 O O . ASP A 1 123 ? -4.358 4.703 14.502 1.00 91.25 123 ASP A O 1
ATOM 971 N N . TYR A 1 124 ? -3.877 4.608 16.705 1.00 96.25 124 TYR A N 1
ATOM 972 C CA . TYR A 1 124 ? -5.182 4.145 17.163 1.00 96.25 124 TYR A CA 1
ATOM 973 C C . TYR A 1 124 ? -5.837 5.220 18.020 1.00 96.25 124 TYR A C 1
ATOM 975 O O . TYR A 1 124 ? -5.243 5.719 18.977 1.00 96.25 124 TYR A O 1
ATOM 983 N N . GLU A 1 125 ? -7.086 5.544 17.712 1.00 97.38 125 GLU A N 1
ATOM 984 C CA . GLU A 1 125 ? -7.932 6.342 18.590 1.00 97.38 125 GLU A CA 1
ATOM 985 C C . GLU A 1 125 ? -8.743 5.386 19.468 1.00 97.38 125 GLU A C 1
ATOM 987 O O . GLU A 1 125 ? -9.592 4.635 18.981 1.00 97.38 125 GLU A O 1
ATOM 992 N N . LEU A 1 126 ? -8.454 5.404 20.769 1.00 98.06 126 LEU A N 1
ATOM 993 C CA . LEU A 1 126 ? -9.200 4.682 21.791 1.00 98.06 126 LEU A CA 1
ATOM 994 C C . LEU A 1 126 ? -10.307 5.587 22.305 1.00 98.06 126 LEU A C 1
ATOM 996 O O . LEU A 1 126 ? -10.063 6.696 22.774 1.00 98.06 126 LEU A O 1
ATOM 1000 N N . ILE A 1 127 ? -11.527 5.088 22.220 1.00 98.50 127 ILE A N 1
ATOM 1001 C CA . ILE A 1 127 ? -12.761 5.772 22.563 1.00 98.50 127 ILE A CA 1
ATOM 1002 C C . ILE A 1 127 ? -13.403 4.996 23.703 1.00 98.50 127 ILE A C 1
ATOM 1004 O O . ILE A 1 127 ? -13.475 3.769 23.665 1.00 98.50 127 ILE A O 1
ATOM 1008 N N . CYS A 1 128 ? -13.884 5.702 24.714 1.00 98.69 128 CYS A N 1
ATOM 1009 C CA . CYS A 1 128 ? -14.702 5.110 25.757 1.00 98.69 128 CYS A CA 1
ATOM 1010 C C . CYS A 1 128 ? -16.012 5.887 25.850 1.00 98.69 128 CYS A C 1
ATOM 1012 O O . CYS A 1 128 ? -16.017 7.098 26.095 1.00 98.69 128 CYS A O 1
ATOM 1014 N N . ASP A 1 129 ? -17.102 5.165 25.617 1.00 98.62 129 ASP A N 1
ATOM 1015 C CA . ASP A 1 129 ? -18.460 5.608 25.883 1.00 98.62 129 ASP A CA 1
ATOM 1016 C C . ASP A 1 129 ? -18.830 5.183 27.303 1.00 98.62 129 ASP A C 1
ATOM 1018 O O . ASP A 1 129 ? -18.712 4.007 27.654 1.00 98.62 129 ASP A O 1
ATOM 1022 N N . VAL A 1 130 ? -19.287 6.136 28.109 1.00 98.38 130 VAL A N 1
ATOM 1023 C CA . VAL A 1 130 ? -19.785 5.902 29.465 1.00 98.38 130 VAL A CA 1
ATOM 1024 C C . VAL A 1 130 ? -21.252 6.288 29.508 1.00 98.38 130 VAL A C 1
ATOM 1026 O O . VAL A 1 130 ? -21.609 7.394 29.104 1.00 98.38 130 VAL A O 1
ATOM 1029 N N . SER A 1 131 ? -22.103 5.392 29.991 1.00 96.12 131 SER A N 1
ATOM 1030 C CA . SER A 1 131 ? -23.539 5.633 30.134 1.00 96.12 131 SER A CA 1
ATOM 1031 C C . SER A 1 131 ? -24.041 5.220 31.502 1.00 96.12 131 SER A C 1
ATOM 1033 O O . SER A 1 131 ? -23.642 4.170 32.005 1.00 96.12 131 SER A O 1
ATOM 1035 N N . GLY A 1 132 ? -24.945 6.020 32.055 1.00 92.31 132 GLY A N 1
ATOM 1036 C CA . GLY A 1 132 ? -25.662 5.703 33.282 1.00 92.31 132 GLY A CA 1
ATOM 1037 C C . GLY A 1 132 ? -26.970 4.947 33.060 1.00 92.31 132 GLY A C 1
ATOM 1038 O O . GLY A 1 132 ? -27.273 4.487 31.956 1.00 92.31 132 GLY A O 1
ATOM 1039 N N . SER A 1 133 ? -27.775 4.860 34.116 1.00 90.12 133 SER A N 1
ATOM 1040 C CA . SER A 1 133 ? -29.082 4.191 34.132 1.00 90.12 133 SER A CA 1
ATOM 1041 C C . SER A 1 133 ? -30.138 4.872 33.250 1.00 90.12 133 SER A C 1
ATOM 1043 O O . SER A 1 133 ? -31.150 4.253 32.924 1.00 90.12 133 SER A O 1
ATOM 1045 N N . ASP A 1 134 ? -29.922 6.138 32.879 1.00 88.62 134 ASP A N 1
ATOM 1046 C CA . ASP A 1 134 ? -30.775 6.907 31.960 1.00 88.62 134 ASP A CA 1
ATOM 1047 C C . ASP A 1 134 ? -30.438 6.668 30.479 1.00 88.62 134 ASP A C 1
ATOM 1049 O O . ASP A 1 134 ? -31.144 7.150 29.591 1.00 88.62 134 ASP A O 1
ATOM 1053 N N . GLY A 1 135 ? -29.362 5.924 30.202 1.00 88.06 135 GLY A N 1
ATOM 1054 C CA . GLY A 1 135 ? -28.883 5.637 28.854 1.00 88.06 135 GLY A CA 1
ATOM 1055 C C . GLY A 1 135 ? -28.199 6.817 28.157 1.00 88.06 135 GLY A C 1
ATOM 1056 O O . GLY A 1 135 ? -27.844 6.693 26.983 1.00 88.06 135 GLY A O 1
ATOM 1057 N N . VAL A 1 136 ? -27.987 7.950 28.837 1.00 89.75 136 VAL A N 1
ATOM 1058 C CA . VAL A 1 136 ? -27.252 9.085 28.265 1.00 89.75 136 VAL A CA 1
ATOM 1059 C C . VAL A 1 136 ? -25.770 8.731 28.187 1.00 89.75 136 VAL A C 1
ATOM 1061 O O . VAL A 1 136 ? -25.147 8.382 29.187 1.00 89.75 136 VAL A O 1
ATOM 1064 N N . VAL A 1 137 ? -25.198 8.845 26.988 1.00 96.12 137 VAL A N 1
ATOM 1065 C CA . VAL A 1 137 ? -23.797 8.507 26.714 1.00 96.12 137 VAL A CA 1
ATOM 1066 C C . VAL A 1 137 ? -22.919 9.758 26.755 1.00 96.12 137 VAL A C 1
ATOM 1068 O O . VAL A 1 137 ? -23.212 10.758 26.097 1.00 96.12 137 VAL A O 1
ATOM 1071 N N . GLN A 1 138 ? -21.805 9.679 27.480 1.00 97.75 138 GLN A N 1
ATOM 1072 C CA . GLN A 1 138 ? -20.683 10.610 27.395 1.00 97.75 138 GLN A CA 1
ATOM 1073 C C . GLN A 1 138 ? -19.470 9.900 26.793 1.00 97.75 138 GLN A C 1
ATOM 1075 O O . GLN A 1 138 ? -19.086 8.826 27.247 1.00 97.75 138 GLN A O 1
ATOM 1080 N N . THR A 1 139 ? -18.828 10.529 25.811 1.00 98.50 139 THR A N 1
ATOM 1081 C CA . THR A 1 139 ? -17.709 9.935 25.068 1.00 98.50 139 THR A CA 1
ATOM 1082 C C . THR A 1 139 ? -16.422 10.719 25.303 1.00 98.50 139 THR A C 1
ATOM 1084 O O . THR A 1 139 ? -16.397 11.946 25.163 1.00 98.50 139 THR A O 1
ATOM 1087 N N . LYS A 1 140 ? -15.319 10.021 25.586 1.00 98.56 140 LYS A N 1
ATOM 1088 C CA . LYS A 1 140 ? -13.958 10.582 25.540 1.00 98.56 140 LYS A CA 1
ATOM 1089 C C . LYS A 1 140 ? -13.047 9.723 24.677 1.00 98.56 140 LYS A C 1
ATOM 1091 O O . LYS A 1 140 ? -13.349 8.570 24.387 1.00 98.56 140 LYS A O 1
ATOM 1096 N N . ARG A 1 141 ? -11.933 10.322 24.258 1.00 97.81 141 ARG A N 1
ATOM 1097 C CA . ARG A 1 141 ? -10.962 9.738 23.332 1.00 97.81 141 ARG A CA 1
ATOM 1098 C C . ARG A 1 141 ? -9.530 9.973 23.811 1.00 97.81 141 ARG A C 1
ATOM 1100 O O . ARG A 1 141 ? -9.251 11.015 24.402 1.00 97.81 141 ARG A O 1
ATOM 1107 N N . THR A 1 142 ? -8.644 9.031 23.522 1.00 96.94 142 THR A N 1
ATOM 1108 C CA . THR A 1 142 ? -7.188 9.149 23.659 1.00 96.94 142 THR A CA 1
ATOM 1109 C C . THR A 1 142 ? -6.511 8.496 22.453 1.00 96.94 142 THR A C 1
ATOM 1111 O O . THR A 1 142 ? -7.136 7.701 21.753 1.00 96.94 142 THR A O 1
ATOM 1114 N N . ILE A 1 143 ? -5.252 8.838 22.182 1.00 95.12 143 ILE A N 1
ATOM 1115 C CA . ILE A 1 143 ? -4.494 8.297 21.047 1.00 95.12 143 ILE A CA 1
ATOM 1116 C C . ILE A 1 143 ? -3.364 7.416 21.569 1.00 95.12 143 ILE A C 1
ATOM 1118 O O . ILE A 1 143 ? -2.613 7.827 22.454 1.00 95.12 143 ILE A O 1
ATOM 1122 N N . ILE A 1 144 ? -3.238 6.229 20.980 1.00 96.19 144 ILE A N 1
ATOM 1123 C CA . ILE A 1 144 ? -2.134 5.297 21.196 1.00 96.19 144 ILE A CA 1
ATOM 1124 C C . ILE A 1 144 ? -1.437 5.079 19.855 1.00 96.19 144 ILE A C 1
ATOM 1126 O O . ILE A 1 144 ? -2.031 4.540 18.920 1.00 96.19 144 ILE A O 1
ATOM 1130 N N . SER A 1 145 ? -0.174 5.480 19.755 1.00 95.00 145 SER A N 1
ATOM 1131 C CA . SER A 1 145 ? 0.654 5.202 18.584 1.00 95.00 145 SER A CA 1
ATOM 1132 C C . SER A 1 145 ? 1.350 3.856 18.760 1.00 95.00 145 SER A C 1
ATOM 1134 O O . SER A 1 145 ? 2.106 3.647 19.709 1.00 95.00 145 SER A O 1
ATOM 1136 N N . CYS A 1 146 ? 1.107 2.930 17.839 1.00 94.56 146 CYS A N 1
ATOM 1137 C CA . CYS A 1 146 ? 1.802 1.652 17.775 1.00 94.56 146 CYS A CA 1
ATOM 1138 C C . CYS A 1 146 ? 2.920 1.743 16.738 1.00 94.56 146 CYS A C 1
ATOM 1140 O O . CYS A 1 146 ? 2.651 2.026 15.571 1.00 94.56 146 CYS A O 1
ATOM 1142 N N . TRP A 1 147 ? 4.168 1.518 17.128 1.00 93.00 147 TRP A N 1
ATOM 1143 C CA . TRP A 1 147 ? 5.308 1.634 16.223 1.00 93.00 147 TRP A CA 1
ATOM 1144 C C . TRP A 1 147 ? 5.956 0.284 15.958 1.00 93.00 147 TRP A C 1
ATOM 1146 O O . TRP A 1 147 ? 6.021 -0.578 16.832 1.00 93.00 147 TRP A O 1
ATOM 1156 N N . ASP A 1 148 ? 6.469 0.127 14.745 1.00 90.00 148 ASP A N 1
ATOM 1157 C CA . ASP A 1 148 ? 7.289 -1.014 14.359 1.00 90.00 148 ASP A CA 1
ATOM 1158 C C . ASP A 1 148 ? 8.347 -0.536 13.373 1.00 90.00 148 ASP A C 1
ATOM 1160 O O . ASP A 1 148 ? 8.022 0.094 12.362 1.00 90.00 148 ASP A O 1
ATOM 1164 N N . PHE A 1 149 ? 9.615 -0.840 13.652 1.00 91.06 149 PHE A N 1
ATOM 1165 C CA . PHE A 1 149 ? 10.647 -0.681 12.641 1.00 91.06 149 PHE A CA 1
ATOM 1166 C C . PHE A 1 149 ? 10.474 -1.835 11.666 1.00 91.06 149 PHE A C 1
ATOM 1168 O O . PHE A 1 149 ? 11.013 -2.914 11.886 1.00 91.06 149 PHE A O 1
ATOM 1175 N N . SER A 1 150 ? 9.683 -1.617 10.615 1.00 79.56 150 SER A N 1
ATOM 1176 C CA . SER A 1 150 ? 9.242 -2.672 9.692 1.00 79.56 150 SER A CA 1
ATOM 1177 C C . SER A 1 150 ? 10.117 -2.753 8.440 1.00 79.56 150 SER A C 1
ATOM 1179 O O . SER A 1 150 ? 10.404 -3.852 7.947 1.00 79.56 150 SER A O 1
ATOM 1181 N N . ARG A 1 151 ? 10.621 -1.605 7.968 1.00 82.62 151 ARG A N 1
ATOM 1182 C CA . ARG A 1 151 ? 11.425 -1.481 6.746 1.00 82.62 151 ARG A CA 1
ATOM 1183 C C . ARG A 1 151 ? 12.328 -0.247 6.745 1.00 82.62 151 ARG A C 1
ATOM 1185 O O . ARG A 1 151 ? 12.186 0.677 7.540 1.00 82.62 151 ARG A O 1
ATOM 1192 N N . ILE A 1 152 ? 13.215 -0.229 5.760 1.00 85.75 152 ILE A N 1
ATOM 1193 C CA . ILE A 1 152 ? 13.970 0.940 5.318 1.00 85.75 152 ILE A CA 1
ATOM 1194 C C . ILE A 1 152 ? 13.546 1.260 3.881 1.00 85.75 152 ILE A C 1
ATOM 1196 O O . ILE A 1 152 ? 13.379 0.360 3.056 1.00 85.75 152 ILE A O 1
ATOM 1200 N N . THR A 1 153 ? 13.347 2.537 3.575 1.00 78.38 153 THR A N 1
ATOM 1201 C CA . THR A 1 153 ? 13.022 3.011 2.224 1.00 78.38 153 THR A CA 1
ATOM 1202 C C . THR A 1 153 ? 14.216 3.735 1.627 1.00 78.38 153 THR A C 1
ATOM 1204 O O . THR A 1 153 ? 14.849 4.532 2.316 1.00 78.38 153 THR A O 1
ATOM 1207 N N . ALA A 1 154 ? 14.487 3.505 0.345 1.00 80.38 154 ALA A N 1
ATOM 1208 C CA . ALA A 1 154 ? 15.467 4.258 -0.426 1.00 80.38 154 ALA A CA 1
ATOM 1209 C C . ALA A 1 154 ? 14.782 4.815 -1.676 1.00 80.38 154 ALA A C 1
ATOM 1211 O O . ALA A 1 154 ? 14.374 4.059 -2.556 1.00 80.38 154 ALA A O 1
ATOM 1212 N N . ILE A 1 155 ? 14.625 6.133 -1.735 1.00 71.44 155 ILE A N 1
ATOM 1213 C CA . ILE A 1 155 ? 13.924 6.828 -2.817 1.00 71.44 155 ILE A CA 1
ATOM 1214 C C . ILE A 1 155 ? 14.949 7.670 -3.563 1.00 71.44 155 ILE A C 1
ATOM 1216 O O . ILE A 1 155 ? 15.689 8.433 -2.941 1.00 71.44 155 ILE A O 1
ATOM 1220 N N . SER A 1 156 ? 15.012 7.529 -4.888 1.00 72.38 156 SER A N 1
ATOM 1221 C CA . SER A 1 156 ? 15.915 8.361 -5.682 1.00 72.38 156 SER A CA 1
ATOM 1222 C C . SER A 1 156 ? 15.476 9.823 -5.617 1.00 72.38 156 SER A C 1
ATOM 1224 O O . SER A 1 156 ? 14.303 10.129 -5.820 1.00 72.38 156 SER A O 1
ATOM 1226 N N . THR A 1 157 ? 16.406 10.720 -5.299 1.00 60.38 157 THR A N 1
ATOM 1227 C CA . THR A 1 157 ? 16.090 12.111 -4.937 1.00 60.38 157 THR A CA 1
ATOM 1228 C C . THR A 1 157 ? 16.171 13.101 -6.087 1.00 60.38 157 THR A C 1
ATOM 1230 O O . THR A 1 157 ? 15.642 14.201 -5.960 1.00 60.38 157 THR A O 1
ATOM 1233 N N . ASP A 1 158 ? 16.840 12.765 -7.190 1.00 54.22 158 ASP A N 1
ATOM 1234 C CA . ASP A 1 158 ? 17.225 13.788 -8.170 1.00 54.22 158 ASP A CA 1
ATOM 1235 C C . ASP A 1 158 ? 17.476 13.289 -9.602 1.00 54.22 158 ASP A C 1
ATOM 1237 O O . ASP A 1 158 ? 18.022 14.031 -10.414 1.00 54.22 158 ASP A O 1
ATOM 1241 N N . GLY A 1 159 ? 17.123 12.049 -9.959 1.00 51.22 159 GLY A N 1
ATOM 1242 C CA . GLY A 1 159 ? 17.477 11.491 -11.277 1.00 51.22 159 GLY A CA 1
ATOM 1243 C C . GLY A 1 159 ? 18.995 11.379 -11.527 1.00 51.22 159 GLY A C 1
ATOM 1244 O O . GLY A 1 159 ? 19.402 10.858 -12.563 1.00 51.22 159 GLY A O 1
ATOM 1245 N N . ASN A 1 160 ? 19.824 11.797 -10.560 1.00 54.69 160 ASN A N 1
ATOM 1246 C CA . ASN A 1 160 ? 21.284 11.864 -10.596 1.00 54.69 160 ASN A CA 1
ATOM 1247 C C . ASN A 1 160 ? 21.914 10.778 -9.720 1.00 54.69 160 ASN A C 1
ATOM 1249 O O . ASN A 1 160 ? 23.003 10.952 -9.169 1.00 54.69 160 ASN A O 1
ATOM 1253 N N . ASN A 1 161 ? 21.260 9.619 -9.632 1.00 68.38 161 ASN A N 1
ATOM 1254 C CA . ASN A 1 161 ? 21.838 8.438 -9.004 1.00 68.38 161 ASN A CA 1
ATOM 1255 C C . ASN A 1 161 ? 22.239 8.687 -7.536 1.00 68.38 161 ASN A C 1
ATOM 1257 O O . ASN A 1 161 ? 23.315 8.275 -7.111 1.00 68.38 161 ASN A O 1
ATOM 1261 N N . SER A 1 162 ? 21.391 9.390 -6.782 1.00 79.56 162 SER A N 1
ATOM 1262 C CA . SER A 1 162 ? 21.459 9.489 -5.322 1.00 79.56 162 SER A CA 1
ATOM 1263 C C . SER A 1 162 ? 20.126 9.077 -4.694 1.00 79.56 162 SER A C 1
ATOM 1265 O O . SER A 1 162 ? 19.081 9.117 -5.353 1.00 79.56 162 SER A O 1
ATOM 1267 N N . TRP A 1 163 ? 20.170 8.655 -3.428 1.00 84.75 163 TRP A N 1
ATOM 1268 C CA . TRP A 1 163 ? 19.020 8.136 -2.691 1.00 84.75 163 TRP A CA 1
ATOM 1269 C C . TRP A 1 163 ? 18.876 8.815 -1.335 1.00 84.75 163 TRP A C 1
ATOM 1271 O O . TRP A 1 163 ? 19.803 8.834 -0.525 1.00 84.75 163 TRP A O 1
ATOM 1281 N N . GLY A 1 164 ? 17.668 9.300 -1.066 1.00 83.69 164 GLY A N 1
ATOM 1282 C CA . GLY A 1 164 ? 17.199 9.561 0.284 1.00 83.69 164 GLY A CA 1
ATOM 1283 C C . GLY A 1 164 ? 16.851 8.228 0.931 1.00 83.69 164 GLY A C 1
ATOM 1284 O O . GLY A 1 164 ? 16.032 7.472 0.406 1.00 83.69 164 GLY A O 1
ATOM 1285 N N . VAL A 1 165 ? 17.500 7.930 2.047 1.00 90.25 165 VAL A N 1
ATOM 1286 C CA . VAL A 1 165 ? 17.346 6.683 2.793 1.00 90.25 165 VAL A CA 1
ATOM 1287 C C . VAL A 1 165 ? 16.642 7.009 4.100 1.00 90.25 165 VAL A C 1
ATOM 1289 O O . VAL A 1 165 ? 17.037 7.956 4.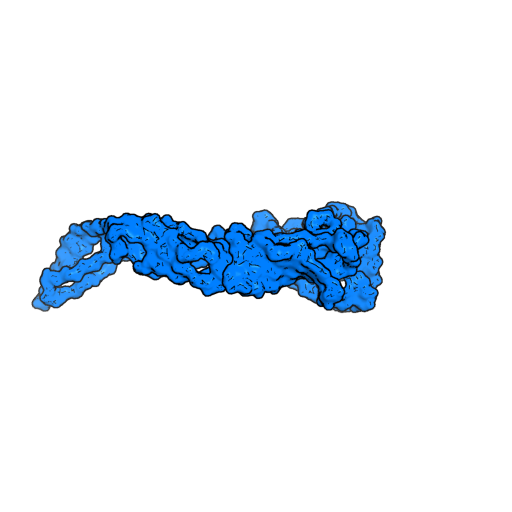768 1.00 90.25 165 VAL A O 1
ATOM 1292 N N . ARG A 1 166 ? 15.602 6.266 4.477 1.00 89.94 166 ARG A N 1
ATOM 1293 C CA . ARG A 1 166 ? 14.814 6.551 5.687 1.00 89.94 166 ARG A CA 1
ATOM 1294 C C . ARG A 1 166 ? 14.393 5.272 6.399 1.00 89.94 166 ARG A C 1
ATOM 1296 O O . ARG A 1 166 ? 14.005 4.306 5.743 1.00 89.94 166 ARG A O 1
ATOM 1303 N N . ALA A 1 167 ? 14.455 5.283 7.726 1.00 91.12 167 ALA A N 1
ATOM 1304 C CA . ALA A 1 167 ? 13.873 4.252 8.577 1.00 91.12 167 ALA A CA 1
ATOM 1305 C C . ALA A 1 167 ? 12.379 4.527 8.797 1.00 91.12 167 ALA A C 1
ATOM 1307 O O . ALA A 1 167 ? 12.009 5.632 9.196 1.00 91.12 167 ALA A O 1
ATOM 1308 N N . ASP A 1 168 ? 11.538 3.525 8.547 1.00 85.69 168 ASP A N 1
ATOM 1309 C CA . ASP A 1 168 ? 10.085 3.613 8.709 1.00 85.69 168 ASP A CA 1
ATOM 1310 C C . ASP A 1 168 ? 9.677 2.971 10.044 1.00 85.69 168 ASP A C 1
ATOM 1312 O O . ASP A 1 168 ? 9.836 1.761 10.225 1.00 85.69 168 ASP A O 1
ATOM 1316 N N . LEU A 1 169 ? 9.187 3.794 10.978 1.00 86.38 169 LEU A N 1
ATOM 1317 C CA . LEU A 1 169 ? 8.691 3.360 12.293 1.00 86.38 169 LEU A CA 1
ATOM 1318 C C . LEU A 1 169 ? 7.162 3.174 12.332 1.00 86.38 169 LEU A C 1
ATOM 1320 O O . LEU A 1 169 ? 6.587 2.954 13.400 1.00 86.38 169 LEU A O 1
ATOM 1324 N N . GLY A 1 170 ? 6.479 3.313 11.192 1.00 82.25 170 GLY A N 1
ATOM 1325 C CA . GLY A 1 170 ? 5.033 3.134 11.058 1.00 82.25 170 GLY A CA 1
ATOM 1326 C C . GLY A 1 170 ? 4.166 4.300 11.550 1.00 82.25 170 GLY A C 1
ATOM 1327 O O . GLY A 1 170 ? 3.017 4.403 11.127 1.00 82.25 170 GLY A O 1
ATOM 1328 N N . THR A 1 171 ? 4.682 5.199 12.400 1.00 81.81 171 THR A N 1
ATOM 1329 C CA . THR A 1 171 ? 3.951 6.391 12.879 1.00 81.81 171 THR A CA 1
ATOM 1330 C C . THR A 1 171 ? 4.851 7.617 13.008 1.00 81.81 171 THR A C 1
ATOM 1332 O O . THR A 1 171 ? 6.015 7.525 13.400 1.00 81.81 171 THR A O 1
ATOM 1335 N N . LEU A 1 172 ? 4.288 8.803 12.757 1.00 82.75 172 LEU A N 1
ATOM 1336 C CA . LEU A 1 172 ? 5.001 10.075 12.925 1.00 82.75 172 LEU A CA 1
ATOM 1337 C C . LEU A 1 172 ? 5.320 10.371 14.399 1.00 82.75 172 LEU A C 1
ATOM 1339 O O . LEU A 1 172 ? 6.319 11.027 14.699 1.00 82.75 172 LEU A O 1
ATOM 1343 N N . ALA A 1 173 ? 4.476 9.899 15.322 1.00 85.56 173 ALA A N 1
ATOM 1344 C CA . ALA A 1 173 ? 4.703 10.031 16.757 1.00 85.56 173 ALA A CA 1
ATOM 1345 C C . ALA A 1 173 ? 5.985 9.306 17.187 1.00 85.56 173 ALA A C 1
ATOM 1347 O O . ALA A 1 173 ? 6.798 9.885 17.907 1.00 85.56 173 ALA A O 1
ATOM 1348 N N . ALA A 1 174 ? 6.211 8.088 16.685 1.00 88.44 174 ALA A N 1
ATOM 1349 C CA . ALA A 1 174 ? 7.445 7.350 16.932 1.00 88.44 174 ALA A CA 1
ATOM 1350 C C . ALA A 1 174 ? 8.667 8.084 16.368 1.00 88.44 174 ALA A C 1
ATOM 1352 O O . ALA A 1 174 ? 9.644 8.291 17.089 1.00 88.44 174 ALA A O 1
ATOM 1353 N N . GLU A 1 175 ? 8.587 8.559 15.121 1.00 83.81 175 GLU A N 1
ATOM 1354 C CA . GLU A 1 175 ? 9.673 9.301 14.465 1.00 83.81 175 GLU A CA 1
ATOM 1355 C C . GLU A 1 175 ? 10.057 10.585 15.217 1.00 83.81 175 GLU A C 1
ATOM 1357 O O . GLU A 1 175 ? 11.228 10.952 15.268 1.00 83.81 175 GLU A O 1
ATOM 1362 N N . LYS A 1 176 ? 9.082 11.264 15.832 1.00 86.06 176 LYS A N 1
ATOM 1363 C CA . LYS A 1 176 ? 9.299 12.505 16.595 1.00 86.06 176 LYS A CA 1
ATOM 1364 C C . LYS A 1 176 ? 9.544 12.293 18.086 1.00 86.06 176 LYS A C 1
ATOM 1366 O O . LYS A 1 176 ? 9.826 13.262 18.785 1.00 86.06 176 LYS A O 1
ATOM 1371 N N . SER A 1 177 ? 9.445 11.060 18.578 1.00 89.62 177 SER A N 1
ATOM 1372 C CA . SER A 1 177 ? 9.560 10.752 20.009 1.00 89.62 177 SER A CA 1
ATOM 1373 C C . SER A 1 177 ? 10.936 11.090 20.597 1.00 89.62 177 SER A C 1
ATOM 1375 O O . SER A 1 177 ? 11.050 11.305 21.801 1.00 89.62 177 SER A O 1
ATOM 1377 N N . GLY A 1 178 ? 11.985 11.105 19.764 1.00 89.69 178 GLY A N 1
ATOM 1378 C CA . GLY A 1 178 ? 13.375 11.245 20.207 1.00 89.69 178 GLY A CA 1
ATOM 1379 C C . GLY A 1 178 ? 13.910 10.033 20.981 1.00 89.69 178 GLY A C 1
ATOM 1380 O O . GLY A 1 178 ? 15.016 10.101 21.507 1.00 89.69 178 GLY A O 1
ATOM 1381 N N . GLN A 1 179 ? 13.146 8.938 21.053 1.00 92.12 179 GLN A N 1
ATOM 1382 C CA . GLN A 1 179 ? 13.484 7.744 21.834 1.00 92.12 179 GLN A CA 1
ATOM 1383 C C . GLN A 1 179 ? 14.426 6.779 21.095 1.00 92.12 179 GLN A C 1
ATOM 1385 O O . GLN A 1 179 ? 15.003 5.887 21.709 1.00 92.12 179 GLN A O 1
ATOM 1390 N N . PHE A 1 180 ? 14.589 6.955 19.784 1.00 95.06 180 PHE A N 1
ATOM 1391 C CA . PHE A 1 180 ? 15.355 6.061 18.919 1.00 95.06 180 PHE A CA 1
ATOM 1392 C C . PHE A 1 180 ? 16.648 6.722 18.454 1.00 95.06 180 PHE A C 1
ATOM 1394 O O . PHE A 1 180 ? 16.683 7.930 18.200 1.00 95.06 180 PHE A O 1
ATOM 1401 N N . GLN A 1 181 ? 17.695 5.915 18.282 1.00 97.00 181 GLN A N 1
ATOM 1402 C CA . GLN A 1 181 ? 18.899 6.337 17.573 1.00 97.00 181 GLN A CA 1
ATOM 1403 C C . GLN A 1 181 ? 19.098 5.498 16.317 1.00 97.00 181 GLN A C 1
ATOM 1405 O O . GLN A 1 181 ? 18.993 4.277 16.358 1.00 97.00 181 GLN A O 1
ATOM 1410 N N . PHE A 1 182 ? 19.431 6.156 15.214 1.00 97.81 182 PHE A N 1
ATOM 1411 C CA . PHE A 1 182 ? 19.566 5.555 13.895 1.00 97.81 182 PHE A CA 1
ATOM 1412 C C . PHE A 1 182 ? 20.995 5.699 13.396 1.00 97.81 182 PHE A C 1
ATOM 1414 O O . PHE A 1 182 ? 21.555 6.798 13.429 1.00 97.81 182 PHE A O 1
ATOM 1421 N N . LYS A 1 183 ? 21.558 4.607 12.888 1.00 98.25 183 LYS A N 1
ATOM 1422 C CA . LYS A 1 183 ? 22.809 4.583 12.129 1.00 98.25 183 LYS A CA 1
ATOM 1423 C C . LYS A 1 183 ? 22.523 4.055 10.730 1.00 98.25 183 LYS A C 1
ATOM 1425 O O . LYS A 1 183 ? 21.779 3.094 10.571 1.00 98.25 183 LYS A O 1
ATOM 1430 N N . PHE A 1 184 ? 23.116 4.678 9.717 1.00 98.44 184 PHE A N 1
ATOM 1431 C CA . PHE A 1 184 ? 22.939 4.304 8.316 1.00 98.44 184 PHE A CA 1
ATOM 1432 C C . PHE A 1 184 ? 24.272 3.909 7.698 1.00 98.44 184 PHE A C 1
ATOM 1434 O O . PHE A 1 184 ? 25.263 4.633 7.820 1.00 98.44 184 PHE A O 1
ATOM 1441 N N . VAL A 1 185 ? 24.289 2.776 7.003 1.00 98.19 185 VAL A N 1
ATOM 1442 C CA . VAL A 1 185 ? 25.489 2.179 6.404 1.00 98.19 185 VAL A CA 1
ATOM 1443 C C . VAL A 1 185 ? 25.157 1.730 4.986 1.00 98.19 185 VAL A C 1
ATOM 1445 O O . VAL A 1 185 ? 24.043 1.295 4.717 1.00 98.19 185 VAL A O 1
ATOM 1448 N N . TRP A 1 186 ? 26.112 1.822 4.068 1.00 97.25 186 TRP A N 1
ATOM 1449 C CA . TRP A 1 186 ? 26.020 1.183 2.757 1.00 97.25 186 TRP A CA 1
ATOM 1450 C C . TRP A 1 186 ? 27.083 0.093 2.647 1.00 97.25 186 TRP A C 1
ATOM 1452 O O . TRP A 1 186 ? 28.183 0.246 3.181 1.00 97.25 186 TRP A O 1
ATOM 1462 N N . ALA A 1 187 ? 26.788 -0.978 1.921 1.00 96.88 187 ALA A N 1
ATOM 1463 C CA . ALA A 1 187 ? 27.752 -2.017 1.591 1.00 96.88 187 ALA A CA 1
ATOM 1464 C C . ALA A 1 187 ? 27.515 -2.556 0.178 1.00 96.88 187 ALA A C 1
ATOM 1466 O O . ALA A 1 187 ? 26.406 -2.504 -0.349 1.00 96.88 187 ALA A O 1
ATOM 1467 N N . LYS A 1 188 ? 28.562 -3.091 -0.447 1.00 88.31 188 LYS A N 1
ATOM 1468 C CA . LYS A 1 188 ? 28.392 -4.064 -1.531 1.00 88.31 188 LYS A CA 1
ATOM 1469 C C . LYS A 1 188 ? 27.787 -5.349 -0.964 1.00 88.31 188 LYS A C 1
ATOM 1471 O O . LYS A 1 188 ? 28.018 -5.662 0.201 1.00 88.31 188 LYS A O 1
ATOM 1476 N N . SER A 1 189 ? 27.096 -6.125 -1.795 1.00 82.00 189 SER A N 1
ATOM 1477 C CA . SER A 1 189 ? 26.429 -7.359 -1.346 1.00 82.00 189 SER A CA 1
ATOM 1478 C C . SER A 1 189 ? 27.374 -8.427 -0.794 1.00 82.00 189 SER A C 1
ATOM 1480 O O . SER A 1 189 ? 26.971 -9.246 0.024 1.00 82.00 189 SER A O 1
ATOM 1482 N N . ASP A 1 190 ? 28.647 -8.397 -1.187 1.00 84.44 190 ASP A N 1
ATOM 1483 C CA . ASP A 1 190 ? 29.708 -9.255 -0.651 1.00 84.44 190 ASP A CA 1
ATOM 1484 C C . ASP A 1 190 ? 30.472 -8.626 0.531 1.00 84.44 190 ASP A C 1
ATOM 1486 O O . ASP A 1 190 ? 31.471 -9.181 0.982 1.00 84.44 190 ASP A O 1
ATOM 1490 N N . TRP A 1 191 ? 30.047 -7.449 1.003 1.00 91.38 191 TRP A N 1
ATOM 1491 C CA . TRP A 1 191 ? 30.714 -6.638 2.027 1.00 91.38 191 TRP A CA 1
ATOM 1492 C C . TRP A 1 191 ? 32.167 -6.240 1.717 1.00 91.38 191 TRP A C 1
ATOM 1494 O O . TRP A 1 191 ? 32.841 -5.653 2.565 1.00 91.38 191 TRP A O 1
ATOM 1504 N N . SER A 1 192 ? 32.651 -6.461 0.488 1.00 91.81 192 SER A N 1
ATOM 1505 C CA . SER A 1 192 ? 34.029 -6.136 0.080 1.00 91.81 192 SER A CA 1
ATOM 1506 C C . SER A 1 192 ? 34.355 -4.646 0.194 1.00 91.81 192 SER A C 1
ATOM 1508 O O . SER A 1 192 ? 35.513 -4.258 0.353 1.00 91.81 192 SER A O 1
ATOM 1510 N N . LYS A 1 193 ? 33.330 -3.794 0.110 1.00 94.62 193 LYS A N 1
ATOM 1511 C CA . LYS A 1 193 ? 33.414 -2.355 0.343 1.00 94.62 193 LYS A CA 1
ATOM 1512 C C . LYS A 1 193 ? 32.146 -1.898 1.049 1.00 94.62 193 LYS A C 1
ATOM 1514 O O . LYS A 1 193 ? 31.049 -2.269 0.637 1.00 94.62 193 LYS A O 1
ATOM 1519 N N . TRP A 1 194 ? 32.303 -1.072 2.072 1.00 97.75 194 TRP A N 1
ATOM 1520 C CA . TRP A 1 194 ? 31.201 -0.509 2.840 1.00 97.75 194 TRP A CA 1
ATOM 1521 C C . TRP A 1 194 ? 31.609 0.844 3.426 1.00 97.75 194 TRP A C 1
ATOM 1523 O O . TRP A 1 194 ? 32.786 1.217 3.395 1.00 97.75 194 TRP A O 1
ATOM 1533 N N . GLY A 1 195 ? 30.642 1.590 3.945 1.00 97.69 195 GLY A N 1
ATOM 1534 C CA . GLY A 1 195 ? 30.900 2.843 4.641 1.00 97.69 195 GLY A CA 1
ATOM 1535 C C . GLY A 1 195 ? 29.690 3.345 5.414 1.00 97.69 195 GLY A C 1
ATOM 1536 O O . GLY A 1 195 ? 28.554 2.955 5.153 1.00 97.69 195 GLY A O 1
ATOM 1537 N N . VAL A 1 196 ? 29.938 4.232 6.373 1.00 98.19 196 VAL A N 1
AT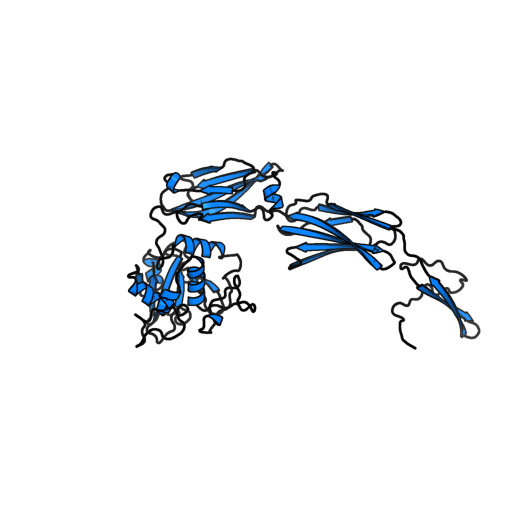OM 1538 C CA . VAL A 1 196 ? 28.886 4.847 7.188 1.00 98.19 196 VAL A CA 1
ATOM 1539 C C . VAL A 1 196 ? 28.354 6.093 6.482 1.00 98.19 196 VAL A C 1
ATOM 1541 O O . VAL A 1 196 ? 29.125 6.976 6.114 1.00 98.19 196 VAL A O 1
ATOM 1544 N N . LEU A 1 197 ? 27.036 6.163 6.295 1.00 97.50 197 LEU A N 1
ATOM 1545 C CA . LEU A 1 197 ? 26.336 7.344 5.777 1.00 97.50 197 LEU A CA 1
ATOM 1546 C C . LEU A 1 197 ? 26.010 8.334 6.893 1.00 97.50 197 LEU A C 1
ATOM 1548 O O . LEU A 1 197 ? 26.090 9.545 6.698 1.00 97.50 197 LEU A O 1
ATOM 1552 N N . LYS A 1 198 ? 25.623 7.815 8.060 1.00 98.06 198 LYS A N 1
ATOM 1553 C CA . LYS A 1 198 ? 25.301 8.604 9.249 1.00 98.06 198 LYS A CA 1
ATOM 1554 C C . LYS A 1 198 ? 25.527 7.747 10.494 1.00 98.06 198 LYS A C 1
ATOM 1556 O O . LYS A 1 198 ? 25.039 6.622 10.549 1.00 98.06 198 LYS A O 1
ATOM 1561 N N . GLU A 1 199 ? 26.286 8.264 11.458 1.00 98.12 199 GLU A N 1
ATOM 1562 C CA . GLU A 1 199 ? 26.460 7.639 12.779 1.00 98.12 199 GLU A CA 1
ATOM 1563 C C . GLU A 1 199 ? 25.186 7.759 13.630 1.00 98.12 199 GLU A C 1
ATOM 1565 O O . GLU A 1 199 ? 24.281 8.518 13.277 1.00 98.12 199 GLU A O 1
ATOM 1570 N N . PHE A 1 200 ? 25.119 7.026 14.750 1.00 97.31 200 PHE A N 1
ATOM 1571 C CA . PHE A 1 200 ? 23.952 7.043 15.639 1.00 97.31 200 PHE A CA 1
ATOM 1572 C C . PHE A 1 200 ? 23.514 8.467 15.995 1.00 97.31 200 PHE A C 1
ATOM 1574 O O . PHE A 1 200 ? 24.267 9.254 16.568 1.00 97.31 200 PHE A O 1
ATOM 1581 N N . SER A 1 201 ? 22.271 8.789 15.651 1.00 95.94 201 SER A N 1
ATOM 1582 C CA . SER A 1 201 ? 21.645 10.081 15.930 1.00 95.94 201 SER A CA 1
ATOM 1583 C C . SER A 1 201 ? 20.129 9.933 16.032 1.00 95.94 201 SER A C 1
ATOM 1585 O O . SER A 1 201 ? 19.583 8.910 15.635 1.00 95.94 201 SER A O 1
ATOM 1587 N N . SER A 1 202 ? 19.422 10.958 16.506 1.00 93.44 202 SER A N 1
ATOM 1588 C CA . SER A 1 202 ? 17.950 10.977 16.522 1.00 93.44 202 SER A CA 1
ATOM 1589 C C . SER A 1 202 ? 17.311 11.214 15.145 1.00 93.44 202 SER A 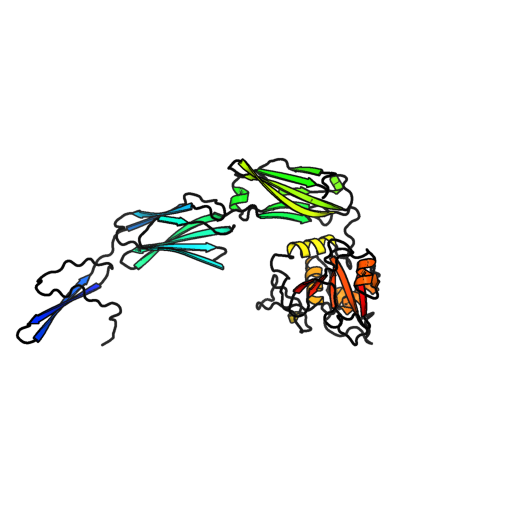C 1
ATOM 1591 O O . SER A 1 202 ? 16.090 11.308 15.043 1.00 93.44 202 SER A O 1
ATOM 1593 N N . VAL A 1 203 ? 18.109 11.342 14.079 1.00 93.31 203 VAL A N 1
ATOM 1594 C CA . VAL A 1 203 ? 17.620 11.625 12.725 1.00 93.31 203 VAL A CA 1
ATOM 1595 C C . VAL A 1 203 ? 17.404 10.314 11.975 1.00 93.31 203 VAL A C 1
ATOM 1597 O O . VAL A 1 203 ? 18.357 9.579 11.731 1.00 93.31 203 VAL A O 1
ATOM 1600 N N . ASN A 1 204 ? 16.162 10.045 11.570 1.00 93.25 204 ASN A N 1
ATOM 1601 C CA . ASN A 1 204 ? 15.742 8.775 10.967 1.00 93.25 204 ASN A CA 1
ATOM 1602 C C . ASN A 1 204 ? 15.918 8.697 9.442 1.00 93.25 204 ASN A C 1
ATOM 1604 O O . ASN A 1 204 ? 15.307 7.854 8.783 1.00 93.25 204 ASN A O 1
ATOM 1608 N N . ASP A 1 205 ? 16.748 9.562 8.875 1.00 90.94 205 ASP A N 1
ATOM 1609 C CA . ASP A 1 205 ? 17.088 9.572 7.459 1.00 90.94 205 ASP A CA 1
ATOM 1610 C C . ASP A 1 205 ? 18.597 9.685 7.247 1.00 90.94 205 ASP A C 1
ATOM 1612 O O . ASP A 1 205 ? 19.350 10.050 8.149 1.00 90.94 205 ASP A O 1
ATOM 1616 N N . ALA A 1 206 ? 19.046 9.384 6.039 1.00 95.44 206 ALA A N 1
ATOM 1617 C CA . ALA A 1 206 ? 20.386 9.643 5.551 1.00 95.44 206 ALA A CA 1
ATOM 1618 C C . ALA A 1 206 ? 20.353 9.872 4.038 1.00 95.44 206 ALA A C 1
ATOM 1620 O O . ALA A 1 206 ? 19.349 9.642 3.363 1.00 95.44 206 ALA A O 1
ATOM 1621 N N . TYR A 1 207 ? 21.483 10.318 3.500 1.00 91.12 207 TYR A N 1
ATOM 1622 C CA . TYR A 1 207 ? 21.653 10.523 2.071 1.00 91.12 207 TYR A CA 1
ATOM 1623 C C . TYR A 1 207 ? 22.754 9.616 1.543 1.00 91.12 207 TYR A C 1
ATOM 1625 O O . TYR A 1 207 ? 23.858 9.597 2.088 1.00 91.12 207 TYR A O 1
ATOM 1633 N N . PHE A 1 208 ? 22.461 8.882 0.475 1.00 92.62 208 PHE A N 1
ATOM 1634 C CA . PHE A 1 208 ? 23.432 8.056 -0.220 1.00 92.62 208 PHE A CA 1
ATOM 1635 C C . PHE A 1 208 ? 23.720 8.623 -1.604 1.00 92.62 208 PHE A C 1
ATOM 1637 O O . PHE A 1 208 ? 22.856 8.613 -2.478 1.00 92.62 208 PHE A O 1
ATOM 1644 N N . ASN A 1 209 ? 24.956 9.077 -1.808 1.00 89.62 209 ASN A N 1
ATOM 1645 C CA . ASN A 1 209 ? 25.456 9.521 -3.104 1.00 89.62 209 ASN A CA 1
ATOM 1646 C C . ASN A 1 209 ? 26.687 8.687 -3.489 1.00 89.62 209 ASN A C 1
ATOM 1648 O O . ASN A 1 209 ? 27.806 9.019 -3.088 1.00 89.62 209 ASN A O 1
ATOM 1652 N N . PRO A 1 210 ? 26.511 7.607 -4.266 1.00 87.94 210 PRO A N 1
ATOM 1653 C CA . PRO A 1 210 ? 27.618 6.746 -4.665 1.00 87.94 210 PRO A CA 1
ATOM 1654 C C . PRO A 1 210 ? 28.673 7.476 -5.501 1.00 87.94 210 PRO A C 1
ATOM 1656 O O . PRO A 1 210 ? 29.858 7.178 -5.368 1.00 87.94 210 PRO A O 1
ATOM 1659 N N . SER A 1 211 ? 28.275 8.461 -6.318 1.00 82.19 211 SER A N 1
ATOM 1660 C CA . SER A 1 211 ? 29.209 9.233 -7.150 1.00 82.19 211 SER A CA 1
ATOM 1661 C C . SER A 1 211 ? 30.182 10.057 -6.303 1.00 82.19 211 SER A C 1
ATOM 1663 O O . SER A 1 211 ? 31.392 9.997 -6.519 1.00 82.19 211 SER A O 1
ATOM 1665 N N . ALA A 1 212 ? 29.677 10.731 -5.264 1.00 84.88 212 ALA A N 1
ATOM 1666 C CA . ALA A 1 212 ? 30.492 11.489 -4.314 1.00 84.88 212 ALA A CA 1
ATOM 1667 C C . ALA A 1 212 ? 31.430 10.586 -3.494 1.00 84.88 212 ALA A C 1
ATOM 1669 O O . ALA A 1 212 ? 32.473 11.030 -3.021 1.00 84.88 212 ALA A O 1
ATOM 1670 N N . LEU A 1 213 ? 31.074 9.308 -3.357 1.00 89.19 213 LEU A N 1
ATOM 1671 C CA . LEU A 1 213 ? 31.861 8.276 -2.683 1.00 89.19 213 LEU A CA 1
ATOM 1672 C C . LEU A 1 213 ? 32.829 7.535 -3.631 1.00 89.19 213 LEU A C 1
ATOM 1674 O O . LEU A 1 213 ? 33.497 6.583 -3.212 1.00 89.19 213 LEU A O 1
ATOM 1678 N N . GLY A 1 214 ? 32.905 7.933 -4.908 1.00 87.25 214 GLY A N 1
ATOM 1679 C CA . GLY A 1 214 ? 33.755 7.290 -5.914 1.00 87.25 214 GLY A CA 1
ATOM 1680 C C . GLY A 1 214 ? 33.394 5.821 -6.150 1.00 87.25 214 GLY A C 1
ATOM 1681 O O . GLY A 1 214 ? 34.272 4.976 -6.343 1.00 87.25 214 GLY A O 1
ATOM 1682 N N . LEU A 1 215 ? 32.110 5.484 -6.035 1.00 87.31 215 LEU A N 1
ATOM 1683 C CA . LEU A 1 215 ? 31.597 4.138 -6.262 1.00 87.31 215 LEU A CA 1
ATOM 1684 C C . LEU A 1 215 ? 31.322 3.913 -7.755 1.00 87.31 215 LEU A C 1
ATOM 1686 O O . LEU A 1 215 ? 31.062 4.852 -8.506 1.00 87.31 215 LEU A O 1
ATOM 1690 N N . GLN A 1 216 ? 31.441 2.657 -8.181 1.00 83.75 216 GLN A N 1
ATOM 1691 C CA . GLN A 1 216 ? 31.212 2.212 -9.561 1.00 83.75 216 GLN A CA 1
ATOM 1692 C C . GLN A 1 216 ? 29.787 1.692 -9.715 1.00 83.75 216 GLN A C 1
ATOM 1694 O O . GLN A 1 216 ? 29.079 1.573 -8.722 1.00 83.75 216 GLN A O 1
ATOM 1699 N N . ASP A 1 217 ? 29.358 1.385 -10.937 1.00 78.62 217 ASP A N 1
ATOM 1700 C CA . ASP A 1 217 ? 28.059 0.757 -11.136 1.00 78.62 217 ASP A CA 1
ATOM 1701 C C . ASP A 1 217 ? 27.937 -0.567 -10.373 1.00 78.62 217 ASP A C 1
ATOM 1703 O O . ASP A 1 217 ? 28.906 -1.311 -10.205 1.00 78.62 217 ASP A O 1
ATOM 1707 N N . GLY A 1 218 ? 26.732 -0.856 -9.894 1.00 77.44 218 GLY A N 1
ATOM 1708 C CA . GLY A 1 218 ? 26.465 -2.087 -9.171 1.00 77.44 218 GLY A CA 1
ATOM 1709 C C . GLY A 1 218 ? 25.356 -1.973 -8.139 1.00 77.44 218 GLY A C 1
ATOM 1710 O O . GLY A 1 218 ? 24.769 -0.912 -7.913 1.00 77.44 218 GLY A O 1
ATOM 1711 N N . TYR A 1 219 ? 25.083 -3.116 -7.519 1.00 81.31 219 TYR A N 1
ATOM 1712 C CA . TYR A 1 219 ? 24.154 -3.226 -6.406 1.00 81.31 219 TYR A CA 1
ATOM 1713 C C . TYR A 1 219 ? 24.817 -2.796 -5.099 1.00 81.31 219 TYR A C 1
ATOM 1715 O O . TYR A 1 219 ? 25.963 -3.158 -4.814 1.00 81.31 219 TYR A O 1
ATOM 1723 N N . TYR A 1 220 ? 24.063 -2.037 -4.310 1.00 89.75 220 TYR A N 1
ATOM 1724 C CA . TYR A 1 220 ? 24.444 -1.603 -2.975 1.00 89.75 220 TYR A CA 1
ATOM 1725 C C . TYR A 1 220 ? 23.304 -1.874 -2.008 1.00 89.75 220 TYR A C 1
ATOM 1727 O O . TYR A 1 220 ? 22.159 -1.493 -2.254 1.00 89.75 220 TYR A O 1
ATOM 1735 N N . ASP A 1 221 ? 23.639 -2.503 -0.893 1.00 92.44 221 ASP A N 1
ATOM 1736 C CA . ASP A 1 221 ? 22.732 -2.727 0.215 1.00 92.44 221 ASP A CA 1
ATOM 1737 C C . ASP A 1 221 ? 22.862 -1.558 1.194 1.00 92.44 221 ASP A C 1
ATOM 1739 O O . ASP A 1 221 ? 23.958 -1.189 1.624 1.00 92.44 221 ASP A O 1
ATOM 1743 N N . LEU A 1 222 ? 21.730 -0.943 1.512 1.00 94.94 222 LEU A N 1
ATOM 1744 C CA . LEU A 1 222 ? 21.600 0.178 2.430 1.00 94.94 222 LEU A CA 1
ATOM 1745 C C . LEU A 1 222 ? 20.980 -0.334 3.714 1.00 94.94 222 LEU A C 1
ATOM 1747 O O . LEU A 1 222 ? 19.852 -0.818 3.703 1.00 94.94 222 LEU A O 1
ATOM 1751 N N . TYR A 1 223 ? 21.721 -0.220 4.804 1.00 97.12 223 TYR A N 1
ATOM 1752 C CA . TYR A 1 223 ? 21.347 -0.681 6.128 1.00 97.12 223 TYR A CA 1
ATOM 1753 C C . TYR A 1 223 ? 20.936 0.500 6.999 1.00 97.12 223 TYR A C 1
ATOM 1755 O O . TYR A 1 223 ? 21.519 1.587 6.919 1.00 97.12 223 TYR A O 1
ATOM 1763 N N . CYS A 1 224 ? 19.963 0.258 7.869 1.00 97.88 224 CYS A N 1
ATOM 1764 C CA . CYS A 1 224 ? 19.685 1.098 9.016 1.00 97.88 224 CYS A CA 1
ATOM 1765 C C . CYS A 1 224 ? 19.674 0.234 10.274 1.00 97.88 224 CYS A C 1
ATOM 1767 O O . CYS A 1 224 ? 18.906 -0.730 10.359 1.00 97.88 224 CYS A O 1
ATOM 1769 N N . ASP A 1 225 ? 20.519 0.613 11.226 1.00 97.69 225 ASP A N 1
ATOM 1770 C CA . ASP A 1 225 ? 20.514 0.088 12.579 1.00 97.69 225 ASP A CA 1
ATOM 1771 C C . ASP A 1 225 ? 19.747 1.062 13.475 1.00 97.69 225 ASP A C 1
ATOM 1773 O O . ASP A 1 225 ? 20.044 2.260 13.501 1.00 97.69 225 ASP A O 1
ATOM 1777 N N . VAL A 1 226 ? 18.777 0.548 14.222 1.00 96.94 226 VAL A N 1
ATOM 1778 C CA . VAL A 1 226 ? 17.958 1.301 15.170 1.00 96.94 226 VAL A CA 1
ATOM 1779 C C . VAL A 1 226 ? 18.249 0.782 16.569 1.00 96.94 226 VAL A C 1
ATOM 1781 O O . VAL A 1 226 ? 17.979 -0.380 16.879 1.00 96.94 226 VAL A O 1
ATOM 1784 N N . LEU A 1 227 ? 18.812 1.645 17.413 1.00 96.12 227 LEU A N 1
ATOM 1785 C CA . LEU A 1 227 ? 18.963 1.395 18.840 1.00 96.12 227 LEU A CA 1
ATOM 1786 C C . LEU A 1 227 ? 17.680 1.832 19.551 1.00 96.12 227 LEU A C 1
ATOM 1788 O O . LEU A 1 227 ? 17.277 2.998 19.476 1.00 96.12 227 LEU A O 1
ATOM 1792 N N . LEU A 1 228 ? 17.038 0.873 20.206 1.00 91.81 228 LEU A N 1
ATOM 1793 C CA . LEU A 1 228 ? 15.770 1.040 20.906 1.00 91.81 228 LEU A CA 1
ATOM 1794 C C . LEU A 1 228 ? 15.997 1.530 22.348 1.00 91.81 228 LEU A C 1
ATOM 1796 O O . LEU A 1 228 ? 17.095 1.363 22.885 1.00 91.81 228 LEU A O 1
ATOM 1800 N N . PRO A 1 229 ? 14.964 2.078 23.020 1.00 87.31 229 PRO A N 1
ATOM 1801 C CA . PRO A 1 229 ? 15.087 2.575 24.397 1.00 87.31 229 PRO A CA 1
ATOM 1802 C C . PRO A 1 229 ? 15.525 1.520 25.417 1.00 87.31 229 PRO A C 1
ATOM 1804 O O . PRO A 1 229 ? 16.166 1.844 26.412 1.00 87.31 229 PRO A O 1
ATOM 1807 N N . ASP A 1 230 ? 15.186 0.255 25.162 1.00 89.00 230 ASP A N 1
ATOM 1808 C CA . ASP A 1 230 ? 15.566 -0.898 25.985 1.00 89.00 230 ASP A CA 1
ATOM 1809 C C . ASP A 1 230 ? 17.019 -1.368 25.741 1.00 89.00 230 ASP A C 1
ATOM 1811 O O . ASP A 1 230 ? 17.471 -2.332 26.357 1.00 89.00 230 ASP A O 1
ATOM 1815 N N . GLY A 1 231 ? 17.762 -0.694 24.853 1.00 91.62 231 GLY A N 1
ATOM 1816 C CA . GLY A 1 231 ? 19.128 -1.039 24.459 1.00 91.62 231 GLY A CA 1
ATOM 1817 C C . GLY A 1 231 ? 19.223 -2.099 23.358 1.00 91.62 231 GLY A C 1
ATOM 1818 O O . GLY A 1 231 ? 20.327 -2.420 22.917 1.00 91.62 231 GLY A O 1
ATOM 1819 N N . THR A 1 232 ? 18.098 -2.638 22.884 1.00 94.38 232 THR A N 1
ATOM 1820 C CA . THR A 1 232 ? 18.073 -3.601 21.778 1.00 94.38 232 THR A CA 1
ATOM 1821 C C . THR A 1 232 ? 18.473 -2.917 20.479 1.00 94.38 232 THR A C 1
ATOM 1823 O O . THR A 1 232 ? 17.989 -1.832 20.159 1.00 94.38 232 THR A O 1
ATOM 1826 N N . LEU A 1 233 ? 19.319 -3.581 19.694 1.00 95.94 233 LEU A N 1
ATOM 1827 C CA . LEU A 1 233 ? 19.671 -3.154 18.346 1.00 95.94 233 LEU A CA 1
ATOM 1828 C C . LEU A 1 233 ? 18.862 -3.948 17.317 1.00 95.94 233 LEU A C 1
ATOM 1830 O O . LEU A 1 233 ? 18.847 -5.179 17.357 1.00 95.94 233 LEU A O 1
ATOM 1834 N N . GLN A 1 234 ? 18.218 -3.255 16.383 1.00 95.56 234 GLN A N 1
ATOM 1835 C CA . GLN A 1 234 ? 17.560 -3.868 15.231 1.00 95.56 234 GLN A CA 1
ATOM 1836 C C . GLN A 1 234 ? 18.159 -3.349 13.932 1.00 95.56 234 GLN A C 1
ATOM 1838 O O . GLN A 1 234 ? 18.334 -2.147 13.776 1.00 95.56 234 GLN A O 1
ATOM 1843 N N . SER A 1 235 ? 18.403 -4.244 12.979 1.00 96.00 235 SER A N 1
ATOM 1844 C CA . SER A 1 235 ? 18.991 -3.898 11.684 1.00 96.00 235 SER A CA 1
ATOM 1845 C C . SER A 1 235 ? 18.077 -4.337 10.551 1.00 96.00 235 SER A C 1
ATOM 1847 O O . SER A 1 235 ? 17.595 -5.472 10.531 1.00 96.00 235 SER A O 1
ATOM 1849 N N . LYS A 1 236 ? 17.863 -3.453 9.577 1.00 93.81 236 LYS A N 1
ATOM 1850 C CA . LYS A 1 236 ? 17.198 -3.789 8.311 1.00 93.81 236 LYS A CA 1
ATOM 1851 C C . LYS A 1 236 ? 17.953 -3.206 7.138 1.00 93.81 236 LYS A C 1
ATOM 1853 O O . LYS A 1 236 ? 18.665 -2.217 7.290 1.00 93.81 236 LYS A O 1
ATOM 1858 N N . SER A 1 237 ? 17.748 -3.794 5.966 1.00 91.81 237 SER A N 1
ATOM 1859 C CA . SER A 1 237 ? 18.338 -3.312 4.727 1.00 91.81 237 SER A CA 1
ATOM 1860 C C . SER A 1 237 ? 17.350 -3.255 3.569 1.00 91.81 237 SER A C 1
ATOM 1862 O O . SER A 1 237 ? 16.293 -3.886 3.581 1.00 91.81 237 SER A O 1
ATOM 1864 N N . THR A 1 238 ? 17.711 -2.459 2.570 1.00 86.31 238 THR A N 1
ATOM 1865 C CA . THR A 1 238 ? 17.113 -2.445 1.235 1.00 86.31 238 THR A CA 1
ATOM 1866 C C . THR A 1 238 ? 18.227 -2.348 0.204 1.00 86.31 238 THR A C 1
ATOM 1868 O O . THR A 1 238 ? 19.315 -1.870 0.519 1.00 86.31 238 THR A O 1
ATOM 1871 N N . GLN A 1 239 ? 17.970 -2.785 -1.022 1.00 83.75 239 GLN A N 1
ATOM 1872 C CA . GLN A 1 239 ? 18.966 -2.783 -2.083 1.00 83.75 239 GLN A CA 1
ATOM 1873 C C . GLN A 1 239 ? 18.629 -1.742 -3.145 1.00 83.75 239 GLN A C 1
ATOM 1875 O O . GLN A 1 239 ? 17.475 -1.585 -3.545 1.00 83.75 239 GLN A O 1
ATOM 1880 N N . ILE A 1 240 ? 19.658 -1.060 -3.637 1.00 81.62 240 ILE A N 1
ATOM 1881 C CA . ILE A 1 240 ? 19.577 -0.149 -4.777 1.00 81.62 240 ILE A CA 1
ATOM 1882 C C . ILE A 1 240 ? 20.569 -0.584 -5.852 1.00 81.62 240 ILE A C 1
ATOM 1884 O O . ILE A 1 240 ? 21.582 -1.221 -5.563 1.00 81.62 240 ILE A O 1
ATOM 1888 N N . TYR A 1 241 ? 20.303 -0.190 -7.095 1.00 76.81 241 TYR A N 1
ATOM 1889 C CA . TYR A 1 241 ? 21.273 -0.284 -8.181 1.00 76.81 241 TYR A CA 1
ATOM 1890 C C . TYR A 1 241 ? 21.737 1.115 -8.588 1.00 76.81 241 TYR A C 1
ATOM 1892 O O . TYR A 1 241 ? 20.917 1.973 -8.916 1.00 76.81 241 TYR A O 1
ATOM 1900 N N . TYR A 1 242 ? 23.049 1.337 -8.573 1.00 77.94 242 TYR A N 1
ATOM 1901 C CA . TYR A 1 242 ? 23.677 2.586 -8.992 1.00 77.94 242 TYR A CA 1
ATOM 1902 C C . TYR A 1 242 ? 24.395 2.411 -10.332 1.00 77.94 242 TYR A C 1
ATOM 1904 O O . TYR A 1 242 ? 25.012 1.379 -10.577 1.00 77.94 242 TYR A O 1
ATOM 1912 N N . SER A 1 243 ? 24.337 3.433 -11.194 1.00 71.12 243 SER A N 1
ATOM 1913 C CA . SER A 1 243 ? 25.102 3.494 -12.443 1.00 71.12 243 SER A CA 1
ATOM 1914 C C . SER A 1 243 ? 25.580 4.933 -12.718 1.00 71.12 243 SER A C 1
ATOM 1916 O O . SER A 1 243 ? 24.745 5.824 -12.872 1.00 71.12 243 SER A O 1
ATOM 1918 N N . PRO A 1 244 ? 26.902 5.191 -12.799 1.00 58.25 244 PRO A N 1
ATOM 1919 C CA . PRO A 1 244 ? 27.469 6.531 -12.973 1.00 58.25 244 PRO A CA 1
ATOM 1920 C C . PRO A 1 244 ? 27.271 7.111 -14.380 1.00 58.25 244 PRO A C 1
ATOM 1922 O O . PRO A 1 244 ? 27.430 8.312 -14.570 1.00 58.25 244 PRO A O 1
ATOM 1925 N N . PHE A 1 245 ? 26.914 6.290 -15.373 1.00 53.47 245 PHE A N 1
ATOM 1926 C CA . PHE A 1 245 ? 26.748 6.715 -16.771 1.00 53.47 245 PHE A CA 1
ATOM 1927 C C . PHE A 1 245 ? 25.361 7.311 -17.071 1.00 53.47 245 PHE A C 1
ATOM 1929 O O . PHE A 1 245 ? 24.999 7.499 -18.232 1.00 53.47 245 PHE A O 1
ATOM 1936 N N . GLY A 1 246 ? 24.591 7.619 -16.021 1.00 50.00 246 GLY A N 1
ATOM 1937 C CA . GLY A 1 246 ? 23.167 7.909 -16.120 1.00 50.00 246 GLY A CA 1
ATOM 1938 C C . GLY A 1 246 ? 22.375 6.620 -16.323 1.00 50.00 246 GLY A C 1
ATOM 1939 O O . GLY A 1 246 ? 22.865 5.636 -16.880 1.00 50.00 246 GLY A O 1
ATOM 1940 N N . SER A 1 247 ? 21.129 6.592 -15.856 1.00 51.25 247 SER A N 1
ATOM 1941 C CA . SER A 1 247 ? 20.258 5.471 -16.184 1.00 51.25 247 SER A CA 1
ATOM 1942 C C . SER A 1 247 ? 20.111 5.405 -17.701 1.00 51.25 247 SER A C 1
ATOM 1944 O O . SER A 1 247 ? 19.641 6.373 -18.302 1.00 51.25 247 SER A O 1
ATOM 1946 N N . SER A 1 248 ? 20.452 4.272 -18.313 1.00 66.19 248 SER A N 1
ATOM 1947 C CA . SER A 1 248 ? 19.931 3.918 -19.637 1.00 66.19 248 SER A CA 1
ATOM 1948 C C . SER A 1 248 ? 18.453 4.306 -19.706 1.00 66.19 248 SER A C 1
ATOM 1950 O O . SER A 1 248 ? 17.726 4.083 -18.735 1.00 66.19 248 SER A O 1
ATOM 1952 N N . THR A 1 249 ? 18.007 4.927 -20.789 1.00 74.69 249 THR A N 1
ATOM 1953 C CA . THR A 1 249 ? 16.606 5.317 -20.922 1.00 74.69 249 THR A CA 1
ATOM 1954 C C . THR A 1 249 ? 15.831 4.226 -21.631 1.00 74.69 249 THR A C 1
ATOM 1956 O O . THR A 1 249 ? 16.325 3.707 -22.618 1.00 74.69 249 THR A O 1
ATOM 1959 N N . VAL A 1 250 ? 14.617 3.922 -21.174 1.00 79.25 250 VAL A N 1
ATOM 1960 C CA . VAL A 1 250 ? 13.675 3.078 -21.921 1.00 79.25 250 VAL A CA 1
ATOM 1961 C C . VAL A 1 250 ? 12.737 4.022 -22.654 1.00 79.25 250 VAL A C 1
ATOM 1963 O O . VAL A 1 250 ? 12.010 4.769 -22.009 1.00 79.25 250 VAL A O 1
ATOM 1966 N N . LEU A 1 251 ? 12.782 4.063 -23.988 1.00 84.56 251 LEU A N 1
ATOM 1967 C CA . LEU A 1 251 ? 11.958 4.980 -24.805 1.00 84.56 251 LEU A CA 1
ATOM 1968 C C . LEU A 1 251 ? 12.063 6.478 -24.429 1.00 84.56 251 LEU A C 1
ATOM 1970 O O . LEU A 1 251 ? 11.184 7.276 -24.754 1.00 84.56 251 LEU A O 1
ATOM 1974 N N . GLY A 1 252 ? 13.163 6.884 -23.791 1.00 77.00 252 GLY A N 1
ATOM 1975 C CA . GLY A 1 252 ? 13.401 8.271 -23.386 1.00 77.00 252 GLY A CA 1
ATOM 1976 C C . GLY A 1 252 ? 13.051 8.603 -21.932 1.00 77.00 252 GLY A C 1
ATOM 1977 O O . GLY A 1 252 ? 13.350 9.718 -21.515 1.00 77.00 252 GLY A O 1
ATOM 1978 N N . VAL A 1 253 ? 12.509 7.667 -21.136 1.00 81.69 253 VAL A N 1
ATOM 1979 C CA . VAL A 1 253 ? 12.409 7.837 -19.669 1.00 81.69 253 VAL A CA 1
ATOM 1980 C C . VAL A 1 253 ? 13.560 7.160 -18.950 1.00 81.69 253 VAL A C 1
ATOM 1982 O O . VAL A 1 253 ? 14.103 6.162 -19.417 1.00 81.69 253 VAL A O 1
ATOM 1985 N N . SER A 1 254 ? 13.903 7.672 -17.772 1.00 78.12 254 SER A N 1
ATOM 1986 C CA . SER A 1 254 ? 14.899 7.066 -16.893 1.00 78.12 254 SER A CA 1
ATOM 1987 C C . SER A 1 254 ? 14.510 5.632 -16.511 1.00 78.12 254 SER A C 1
ATOM 1989 O O . SER A 1 254 ? 13.493 5.420 -15.846 1.00 78.12 254 SER A O 1
ATOM 1991 N N . ARG A 1 255 ? 15.338 4.636 -16.867 1.00 81.12 255 ARG A N 1
ATOM 1992 C CA . ARG A 1 255 ? 15.097 3.246 -16.441 1.00 81.12 255 ARG A CA 1
ATOM 1993 C C . ARG A 1 255 ? 15.130 3.104 -14.928 1.00 81.12 255 ARG A C 1
ATOM 1995 O O . ARG A 1 255 ? 14.320 2.362 -14.391 1.00 81.12 255 ARG A O 1
ATOM 2002 N N . ILE A 1 256 ? 16.029 3.808 -14.232 1.00 73.44 256 ILE A N 1
ATOM 2003 C CA . ILE A 1 256 ? 16.075 3.727 -12.767 1.00 73.44 256 ILE A CA 1
ATOM 2004 C C . ILE A 1 256 ? 14.828 4.352 -12.145 1.00 73.44 256 ILE A C 1
ATOM 2006 O O . ILE A 1 256 ? 14.303 3.792 -11.188 1.00 73.44 256 ILE A O 1
ATOM 2010 N N . GLY A 1 257 ? 14.304 5.441 -12.719 1.00 76.06 257 GLY A N 1
ATOM 2011 C CA . GLY A 1 257 ? 13.019 6.013 -12.312 1.00 76.06 257 GLY A CA 1
ATOM 2012 C C . GLY A 1 257 ? 11.883 5.000 -12.461 1.00 76.06 257 GLY A C 1
ATOM 2013 O O . GLY A 1 257 ? 11.157 4.743 -11.504 1.00 76.06 257 GLY A O 1
ATOM 2014 N N . LEU A 1 258 ? 11.800 4.345 -13.623 1.00 86.69 258 LEU A N 1
ATOM 2015 C CA . LEU A 1 258 ? 10.814 3.298 -13.900 1.00 86.69 258 LEU A CA 1
ATOM 2016 C C . LEU A 1 258 ? 10.937 2.096 -12.949 1.00 86.69 258 LEU A C 1
ATOM 2018 O O . LEU A 1 258 ? 9.943 1.661 -12.372 1.00 86.69 258 LEU A O 1
ATOM 2022 N N . VAL A 1 259 ? 12.151 1.573 -12.751 1.00 86.38 259 VAL A N 1
ATOM 2023 C CA . VAL A 1 259 ? 12.408 0.449 -11.837 1.00 86.38 259 VAL A CA 1
ATOM 2024 C C . VAL A 1 259 ? 12.103 0.838 -10.395 1.00 86.38 259 VAL A C 1
ATOM 2026 O O . VAL A 1 259 ? 11.509 0.035 -9.682 1.00 86.38 259 VAL A O 1
ATOM 2029 N N . THR A 1 260 ? 12.451 2.053 -9.966 1.00 78.38 260 THR A N 1
ATOM 2030 C CA . THR A 1 260 ? 12.156 2.547 -8.613 1.00 78.38 260 THR A CA 1
ATOM 2031 C C . THR A 1 260 ? 10.650 2.601 -8.387 1.00 78.38 260 THR A C 1
ATOM 2033 O O . THR A 1 260 ? 10.168 1.999 -7.435 1.00 78.38 260 THR A O 1
ATOM 2036 N N . TRP A 1 261 ? 9.904 3.229 -9.299 1.00 88.94 261 TRP A N 1
ATOM 2037 C CA . TRP A 1 261 ? 8.443 3.308 -9.241 1.00 88.94 261 TRP A CA 1
ATOM 2038 C C . TRP A 1 261 ? 7.775 1.928 -9.185 1.00 88.94 261 TRP A C 1
ATOM 2040 O O . TRP A 1 261 ? 6.904 1.665 -8.359 1.00 88.94 261 TRP A O 1
ATOM 2050 N N . LEU A 1 262 ? 8.198 1.012 -10.054 1.00 91.81 262 LEU A N 1
ATOM 2051 C CA . LEU A 1 262 ? 7.669 -0.347 -10.053 1.00 91.81 262 LEU A CA 1
ATOM 2052 C C . LEU A 1 262 ? 8.030 -1.073 -8.746 1.00 91.81 262 LEU A C 1
ATOM 2054 O O . LEU A 1 262 ? 7.172 -1.712 -8.147 1.00 91.81 262 LEU A O 1
ATOM 2058 N N . THR A 1 263 ? 9.260 -0.925 -8.251 1.00 85.69 263 THR A N 1
ATOM 2059 C CA . THR A 1 263 ? 9.708 -1.557 -6.998 1.00 85.69 263 THR A CA 1
ATOM 2060 C C . THR A 1 263 ? 8.916 -1.055 -5.791 1.00 85.69 263 THR A C 1
ATOM 2062 O O . THR A 1 263 ? 8.502 -1.866 -4.963 1.00 85.69 263 THR A O 1
ATOM 2065 N N . THR A 1 264 ? 8.633 0.250 -5.700 1.00 81.12 264 THR A N 1
ATOM 2066 C CA . THR A 1 264 ? 7.812 0.808 -4.610 1.00 81.12 264 THR A CA 1
ATOM 2067 C C . THR A 1 264 ? 6.384 0.263 -4.612 1.00 81.12 264 THR A C 1
ATOM 2069 O O . THR A 1 264 ? 5.771 0.179 -3.553 1.00 81.12 264 THR A O 1
ATOM 2072 N N . HIS A 1 265 ? 5.892 -0.166 -5.778 1.00 91.00 265 HIS A N 1
ATOM 2073 C CA . HIS A 1 265 ? 4.549 -0.708 -5.988 1.00 91.00 265 HIS A CA 1
ATOM 2074 C C . HIS A 1 265 ? 4.500 -2.234 -6.162 1.00 91.00 265 HIS A C 1
ATOM 2076 O O . HIS A 1 265 ? 3.490 -2.801 -6.592 1.00 91.00 265 HIS A O 1
ATOM 2082 N N . GLN A 1 266 ? 5.606 -2.925 -5.870 1.00 89.75 266 GLN A N 1
ATOM 2083 C CA . GLN A 1 266 ? 5.705 -4.368 -6.074 1.00 89.75 266 GLN A CA 1
ATOM 2084 C C . GLN A 1 266 ? 4.845 -5.152 -5.083 1.00 89.75 266 GLN A C 1
ATOM 2086 O O . GLN A 1 266 ? 4.297 -6.189 -5.445 1.00 89.75 266 GLN A O 1
ATOM 2091 N N . PHE A 1 267 ? 4.708 -4.669 -3.847 1.00 89.06 267 PHE A N 1
ATOM 2092 C CA . PHE A 1 267 ? 4.096 -5.427 -2.749 1.00 89.06 267 PHE A CA 1
ATOM 2093 C C . PHE A 1 267 ? 3.034 -4.651 -1.961 1.00 89.06 267 PHE A C 1
ATOM 2095 O O . PHE A 1 267 ? 2.555 -5.137 -0.943 1.00 89.06 267 PHE A O 1
ATOM 2102 N N . ASP A 1 268 ? 2.644 -3.465 -2.419 1.00 86.50 268 ASP A N 1
ATOM 2103 C CA . ASP A 1 268 ? 1.669 -2.600 -1.739 1.00 86.50 268 ASP A CA 1
ATOM 2104 C C . ASP A 1 268 ? 0.228 -2.781 -2.255 1.00 86.50 268 ASP A C 1
ATOM 2106 O O . ASP A 1 268 ? -0.688 -2.082 -1.832 1.00 86.50 268 ASP A O 1
ATOM 2110 N N . GLY A 1 269 ? 0.015 -3.718 -3.185 1.00 92.44 269 GLY A N 1
ATOM 2111 C CA . GLY A 1 269 ? -1.288 -3.963 -3.802 1.00 92.44 269 GLY A CA 1
ATOM 2112 C C . GLY A 1 269 ? -1.675 -2.956 -4.888 1.00 92.44 269 GLY A C 1
ATOM 2113 O O . GLY A 1 269 ? -2.802 -3.027 -5.381 1.00 92.44 269 GLY A O 1
ATOM 2114 N N . TYR A 1 270 ? -0.767 -2.065 -5.305 1.00 97.62 270 TYR A N 1
ATOM 2115 C CA . TYR A 1 270 ? -1.049 -1.042 -6.310 1.00 97.62 270 TYR A CA 1
ATOM 2116 C C . TYR A 1 270 ? -1.334 -1.655 -7.686 1.00 97.62 270 TYR A C 1
ATOM 2118 O O . TYR A 1 270 ? -2.402 -1.420 -8.250 1.00 97.62 270 TYR A O 1
ATOM 2126 N N . TYR A 1 271 ? -0.424 -2.482 -8.217 1.00 98.62 271 TYR A N 1
ATOM 2127 C CA . TYR A 1 271 ? -0.619 -3.166 -9.506 1.00 98.62 271 TYR A CA 1
ATOM 2128 C C . TYR A 1 271 ? -1.061 -4.622 -9.351 1.00 98.62 271 TYR A C 1
ATOM 2130 O O . TYR A 1 271 ? -2.012 -5.033 -10.023 1.00 98.62 271 TYR A O 1
ATOM 2138 N N . LEU A 1 272 ? -0.395 -5.404 -8.490 1.00 98.25 272 LEU A N 1
ATOM 2139 C CA . LEU A 1 272 ? -0.579 -6.858 -8.421 1.00 98.25 272 LEU A CA 1
ATOM 2140 C C . LEU A 1 272 ? -2.041 -7.264 -8.174 1.00 98.25 272 LEU A C 1
ATOM 2142 O O . LEU A 1 272 ? -2.762 -6.740 -7.320 1.00 98.25 272 LEU A O 1
ATOM 2146 N N . GLY A 1 273 ? -2.500 -8.230 -8.967 1.00 97.75 273 GLY A N 1
ATOM 2147 C CA . GLY A 1 273 ? -3.873 -8.716 -8.945 1.00 97.75 273 GLY A CA 1
ATOM 2148 C C . GLY A 1 273 ? -4.915 -7.730 -9.481 1.00 97.75 273 GLY A C 1
ATOM 2149 O O . GLY A 1 273 ? -6.105 -7.994 -9.314 1.00 97.75 273 GLY A O 1
ATOM 2150 N N . THR A 1 274 ? -4.532 -6.602 -10.097 1.00 98.56 274 THR A N 1
ATOM 2151 C CA . THR A 1 274 ? -5.477 -5.785 -10.880 1.00 98.56 274 THR A CA 1
ATOM 2152 C C . THR A 1 274 ? -6.067 -6.647 -11.990 1.00 98.56 274 THR A C 1
ATOM 2154 O O . THR A 1 274 ? -5.323 -7.288 -12.739 1.00 98.56 274 THR A O 1
ATOM 2157 N N . ARG A 1 275 ? -7.399 -6.683 -12.098 1.00 98.00 275 ARG A N 1
ATOM 2158 C CA . ARG A 1 275 ? -8.082 -7.543 -13.069 1.00 98.00 275 ARG A CA 1
ATOM 2159 C C . ARG A 1 275 ? -7.672 -7.210 -14.501 1.00 98.00 275 ARG A C 1
ATOM 2161 O O . ARG A 1 275 ? -7.503 -6.042 -14.858 1.00 98.00 275 ARG A O 1
ATOM 2168 N N . TYR A 1 276 ? -7.548 -8.244 -15.324 1.00 98.06 276 TYR A N 1
ATOM 2169 C CA . TYR A 1 276 ? -7.382 -8.058 -16.757 1.00 98.06 276 TYR A CA 1
ATOM 2170 C C . TYR A 1 276 ? -8.656 -7.473 -17.362 1.00 98.06 276 TYR A C 1
ATOM 2172 O O . TYR A 1 276 ? -9.759 -7.952 -17.099 1.00 98.06 276 TYR A O 1
ATOM 2180 N N . SER A 1 277 ? -8.491 -6.441 -18.179 1.00 97.06 277 SER A N 1
ATOM 2181 C CA . SER A 1 277 ? -9.554 -5.861 -18.986 1.00 97.06 277 SER A CA 1
ATOM 2182 C C . SER A 1 277 ? -9.379 -6.300 -20.433 1.00 97.06 277 SER A C 1
ATOM 2184 O O . SER A 1 277 ? -8.377 -5.968 -21.060 1.00 97.06 277 SER A O 1
ATOM 2186 N N . GLY A 1 278 ? -10.373 -7.019 -20.960 1.00 91.31 278 GLY A N 1
ATOM 2187 C CA . GLY A 1 278 ? -10.501 -7.291 -22.396 1.00 91.31 278 GLY A CA 1
ATOM 2188 C C . GLY A 1 278 ? -11.108 -6.124 -23.183 1.00 91.31 278 GLY A C 1
ATOM 2189 O O . GLY A 1 278 ? -11.386 -6.273 -24.369 1.00 91.31 278 GLY A O 1
ATOM 2190 N N . GLY A 1 279 ? -11.359 -4.983 -22.528 1.00 89.56 279 GLY A N 1
ATOM 2191 C CA . GLY A 1 279 ? -11.713 -3.748 -23.218 1.00 89.56 279 GLY A CA 1
ATOM 2192 C C . GLY A 1 279 ? -10.568 -3.245 -24.102 1.00 89.56 279 GLY A C 1
ATOM 2193 O O . GLY A 1 279 ? -9.443 -3.742 -24.049 1.00 89.56 279 GLY A O 1
ATOM 2194 N N . PHE A 1 280 ? -10.856 -2.237 -24.924 1.00 93.81 280 PHE A N 1
ATOM 2195 C CA . PHE A 1 280 ? -9.857 -1.612 -25.793 1.00 93.81 280 PHE A CA 1
ATOM 2196 C C . PHE A 1 280 ? -10.058 -0.094 -25.864 1.00 93.81 280 PHE A C 1
ATOM 2198 O O . PHE A 1 280 ? -10.176 0.505 -26.933 1.00 93.81 280 PHE A O 1
ATOM 2205 N N . SER A 1 281 ? -10.138 0.529 -24.685 1.00 96.38 281 SER A N 1
ATOM 2206 C CA . SER A 1 281 ? -10.272 1.977 -24.509 1.00 96.38 281 SER A CA 1
ATOM 2207 C C . SER A 1 281 ? -9.473 2.465 -23.302 1.00 96.38 281 SER A C 1
ATOM 2209 O O . SER A 1 281 ? -9.234 1.709 -22.359 1.00 96.38 281 SER A O 1
ATOM 2211 N N . TYR A 1 282 ? -9.106 3.748 -23.289 1.00 96.94 282 TYR A N 1
ATOM 2212 C CA . TYR A 1 282 ? -8.438 4.361 -22.136 1.00 96.94 282 TYR A CA 1
ATOM 2213 C C . TYR A 1 282 ? -9.258 4.208 -20.854 1.00 96.94 282 TYR A C 1
ATOM 2215 O O . TYR A 1 282 ? -8.703 3.812 -19.833 1.00 96.94 282 TYR A O 1
ATOM 2223 N N . ASP A 1 283 ? -10.581 4.363 -20.951 1.00 96.19 283 ASP A N 1
ATOM 2224 C CA . ASP A 1 283 ? -11.503 4.198 -19.826 1.00 96.19 283 ASP A CA 1
ATOM 2225 C C . ASP A 1 283 ? -11.471 2.796 -19.210 1.00 96.19 283 ASP A C 1
ATOM 2227 O O . ASP A 1 283 ? -11.804 2.637 -18.043 1.00 96.19 283 ASP A O 1
ATOM 2231 N N . SER A 1 284 ? -11.078 1.761 -19.949 1.00 96.44 284 SER A N 1
ATOM 2232 C CA . SER A 1 284 ? -11.141 0.382 -19.454 1.00 96.44 284 SER A CA 1
ATOM 2233 C C . SER A 1 284 ? -9.781 -0.244 -19.159 1.00 96.44 284 SER A C 1
ATOM 2235 O O . SER A 1 284 ? -9.749 -1.301 -18.522 1.00 96.44 284 SER A O 1
ATOM 2237 N N . CYS A 1 285 ? -8.678 0.369 -19.596 1.00 98.00 285 CYS A N 1
ATOM 2238 C CA . CYS A 1 285 ? -7.375 -0.295 -19.652 1.00 98.00 285 CYS A CA 1
ATOM 2239 C C . CYS A 1 285 ? -6.263 0.356 -18.816 1.00 98.00 285 CYS A C 1
ATOM 2241 O O . CYS A 1 285 ? -5.172 -0.200 -18.793 1.00 98.00 285 CYS A O 1
ATOM 2243 N N . LEU A 1 286 ? -6.488 1.485 -18.141 1.00 98.00 286 LEU A N 1
ATOM 2244 C CA . LEU A 1 286 ? -5.412 2.263 -17.502 1.00 98.00 286 LEU A CA 1
ATOM 2245 C C . LEU A 1 286 ? -5.454 2.307 -15.970 1.00 98.00 286 LEU A C 1
ATOM 2247 O O . LEU A 1 286 ? -4.701 3.071 -15.381 1.00 98.00 286 LEU A O 1
ATOM 2251 N N . TYR A 1 287 ? -6.315 1.527 -15.315 1.00 98.50 287 TYR A N 1
ATOM 2252 C CA . TYR A 1 287 ? -6.649 1.760 -13.905 1.00 98.50 287 TYR A CA 1
ATOM 2253 C C . TYR A 1 287 ? -6.137 0.635 -12.998 1.00 98.50 287 TYR A C 1
ATOM 2255 O O . TYR A 1 287 ? -6.830 -0.375 -12.833 1.00 98.50 287 TYR A O 1
ATOM 2263 N N . PRO A 1 288 ? -4.935 0.756 -12.410 1.00 98.56 288 PRO A N 1
ATOM 2264 C CA . PRO A 1 288 ? -4.470 -0.175 -11.388 1.00 98.56 288 PRO A CA 1
ATOM 2265 C C . PRO A 1 288 ? -5.308 -0.057 -10.108 1.00 98.56 288 PRO A C 1
ATOM 2267 O O . PRO A 1 288 ? -5.996 0.938 -9.888 1.00 98.56 288 PRO A O 1
ATOM 2270 N N . LYS A 1 289 ? -5.247 -1.061 -9.227 1.00 98.44 289 LYS A N 1
ATOM 2271 C CA . LYS A 1 289 ? -5.927 -1.014 -7.919 1.00 98.44 289 LYS A CA 1
ATOM 2272 C C . LYS A 1 289 ? -5.543 0.207 -7.085 1.00 98.44 289 LYS A C 1
ATOM 2274 O O . LYS A 1 289 ? -6.404 0.767 -6.418 1.00 98.44 289 LYS A O 1
ATOM 2279 N N . GLY A 1 290 ? -4.276 0.613 -7.141 1.00 97.62 290 GLY A N 1
ATOM 2280 C CA . GLY A 1 290 ? -3.773 1.774 -6.407 1.00 97.62 290 GLY A CA 1
ATOM 2281 C C . GLY A 1 290 ? -4.105 3.134 -7.031 1.00 97.62 290 GLY A C 1
ATOM 2282 O O . GLY A 1 290 ? -3.880 4.157 -6.393 1.00 97.62 290 GLY A O 1
ATOM 2283 N N . ALA A 1 291 ? -4.661 3.163 -8.246 1.00 97.94 291 ALA A N 1
ATOM 2284 C CA . ALA A 1 291 ? -5.184 4.371 -8.884 1.00 97.94 291 ALA A CA 1
ATOM 2285 C C . ALA A 1 291 ? -6.476 4.040 -9.654 1.00 97.94 291 ALA A C 1
ATOM 2287 O O . ALA A 1 291 ? -6.477 3.971 -10.890 1.00 97.94 291 ALA A O 1
ATOM 2288 N N . PRO A 1 292 ? -7.583 3.784 -8.932 1.00 98.19 292 PRO A N 1
ATOM 2289 C CA . PRO A 1 292 ? -8.858 3.488 -9.561 1.00 98.19 292 PRO A CA 1
ATOM 2290 C C . PRO A 1 292 ? -9.377 4.703 -10.335 1.00 98.19 292 PRO A C 1
ATOM 2292 O O . PRO A 1 292 ? -9.054 5.856 -10.042 1.00 98.19 292 PRO A O 1
ATOM 2295 N N . ARG A 1 293 ? -10.244 4.443 -11.314 1.00 97.38 293 ARG A N 1
ATOM 2296 C CA . ARG A 1 293 ? -11.028 5.493 -11.970 1.00 97.38 293 ARG A CA 1
ATOM 2297 C C . ARG A 1 293 ? -11.958 6.163 -10.948 1.00 97.38 293 ARG A C 1
ATOM 2299 O O . ARG A 1 293 ? -12.233 5.608 -9.887 1.00 97.38 293 ARG A O 1
ATOM 2306 N N . TRP A 1 294 ? -12.491 7.334 -11.291 1.00 97.06 294 TRP A N 1
ATOM 2307 C CA . TRP A 1 294 ? -13.382 8.131 -10.435 1.00 97.06 294 TRP A CA 1
ATOM 2308 C C . TRP A 1 294 ? -14.610 7.374 -9.885 1.00 97.06 294 TRP A C 1
ATOM 2310 O O . TRP A 1 294 ? -15.141 7.760 -8.850 1.00 97.06 294 TRP A O 1
ATOM 2320 N N . ASP A 1 295 ? -15.054 6.303 -10.547 1.00 97.19 295 ASP A N 1
ATOM 2321 C CA . ASP A 1 295 ? -16.182 5.451 -10.144 1.00 97.19 295 ASP A CA 1
ATOM 2322 C C . ASP A 1 295 ? -15.756 4.164 -9.409 1.00 97.19 295 ASP A C 1
ATOM 2324 O O . ASP A 1 295 ? -16.561 3.256 -9.213 1.00 97.19 295 ASP A O 1
ATOM 2328 N N . GLY A 1 296 ? -14.481 4.050 -9.031 1.00 97.56 296 GLY A N 1
ATOM 2329 C CA . GLY A 1 296 ? -13.923 2.864 -8.380 1.00 97.56 296 GLY A CA 1
ATOM 2330 C C . GLY A 1 296 ? -13.561 1.726 -9.341 1.00 97.56 296 GLY A C 1
ATOM 2331 O O . GLY A 1 296 ? -13.127 0.660 -8.896 1.00 97.56 296 GLY A O 1
ATOM 2332 N N . TYR A 1 297 ? -13.708 1.910 -10.659 1.00 97.94 297 TYR A N 1
ATOM 2333 C CA . TYR A 1 297 ? -13.278 0.906 -11.629 1.00 97.94 297 TYR A CA 1
ATOM 2334 C C . TYR A 1 297 ? -11.758 0.692 -11.567 1.00 97.94 297 TYR A C 1
ATOM 2336 O O . TYR A 1 297 ? -10.972 1.636 -11.618 1.00 97.94 297 TYR A O 1
ATOM 2344 N N . THR A 1 298 ? -11.351 -0.578 -11.542 1.00 98.25 298 THR A N 1
ATOM 2345 C CA . THR A 1 298 ? -9.960 -1.018 -11.699 1.00 98.25 298 THR A CA 1
ATOM 2346 C C . THR A 1 298 ? -9.897 -2.019 -12.845 1.00 98.25 298 THR A C 1
ATOM 2348 O O . THR A 1 298 ? -10.759 -2.882 -12.974 1.00 98.25 298 THR A O 1
ATOM 2351 N N . GLY A 1 299 ? -8.915 -1.916 -13.722 1.00 98.25 299 GLY A N 1
ATOM 2352 C CA . GLY A 1 299 ? -8.758 -2.812 -14.855 1.00 98.25 299 GLY A CA 1
ATOM 2353 C C . GLY A 1 299 ? -7.670 -2.327 -15.794 1.00 98.25 299 GLY A C 1
ATOM 2354 O O . GLY A 1 299 ? -7.606 -1.143 -16.127 1.00 98.25 299 GLY A O 1
ATOM 2355 N N . MET A 1 300 ? -6.830 -3.262 -16.233 1.00 98.56 300 MET A N 1
ATOM 2356 C CA . MET A 1 300 ? -5.760 -2.988 -17.187 1.00 98.56 300 MET A CA 1
ATOM 2357 C C . MET A 1 300 ? -5.693 -4.073 -18.262 1.00 98.56 300 MET A C 1
ATOM 2359 O O . MET A 1 300 ? -5.907 -5.251 -17.968 1.00 98.56 300 MET A O 1
ATOM 2363 N N . ASN A 1 301 ? -5.370 -3.694 -19.499 1.00 97.94 301 ASN A N 1
ATOM 2364 C CA . ASN A 1 301 ? -4.866 -4.646 -20.497 1.00 97.94 301 ASN A CA 1
ATOM 2365 C C . ASN A 1 301 ? -3.323 -4.701 -20.428 1.00 97.94 301 ASN A C 1
ATOM 2367 O O . ASN A 1 301 ? -2.707 -3.988 -19.631 1.00 97.94 301 ASN A O 1
ATOM 2371 N N . CYS A 1 302 ? -2.689 -5.542 -21.254 1.00 97.88 302 CYS A N 1
ATOM 2372 C CA . CYS A 1 302 ? -1.230 -5.722 -21.260 1.00 97.88 302 CYS A CA 1
ATOM 2373 C C . CYS A 1 302 ? -0.470 -4.391 -21.358 1.00 97.88 302 CYS A C 1
ATOM 2375 O O . CYS A 1 302 ? 0.387 -4.086 -20.529 1.00 97.88 302 CYS A O 1
ATOM 2377 N N . THR A 1 303 ? -0.832 -3.567 -22.338 1.00 98.00 303 THR A N 1
ATOM 2378 C CA . THR A 1 303 ? -0.162 -2.295 -22.608 1.00 98.00 303 THR A CA 1
ATOM 2379 C C . THR A 1 303 ? -0.555 -1.201 -21.632 1.00 98.00 303 THR A C 1
ATOM 2381 O O . THR A 1 303 ? 0.266 -0.353 -21.322 1.00 98.00 303 THR A O 1
ATOM 2384 N N . GLY A 1 304 ? -1.778 -1.209 -21.116 1.00 98.50 304 GLY A N 1
ATOM 2385 C CA . GLY A 1 304 ? -2.250 -0.205 -20.176 1.00 98.50 304 GLY A CA 1
ATOM 2386 C C . GLY A 1 304 ? -1.489 -0.222 -18.853 1.00 98.50 304 GLY A C 1
ATOM 2387 O O . GLY A 1 304 ? -1.200 0.841 -18.312 1.00 98.50 304 GLY A O 1
ATOM 2388 N N . PHE A 1 305 ? -1.044 -1.399 -18.401 1.00 98.69 305 PHE A N 1
ATOM 2389 C CA . PHE A 1 305 ? -0.083 -1.510 -17.300 1.00 98.69 305 PHE A CA 1
ATOM 2390 C C . PHE A 1 305 ? 1.246 -0.805 -17.616 1.00 98.69 305 PHE A C 1
ATOM 2392 O O . PHE A 1 305 ? 1.708 0.026 -16.833 1.00 98.69 305 PHE A O 1
ATOM 2399 N N . VAL A 1 306 ? 1.837 -1.098 -18.780 1.00 98.62 306 VAL A N 1
ATOM 2400 C CA . VAL A 1 306 ? 3.097 -0.477 -19.224 1.00 98.62 306 VAL A CA 1
ATOM 2401 C C . VAL A 1 306 ? 2.933 1.037 -19.365 1.00 98.62 306 VAL A C 1
ATOM 2403 O O . VAL A 1 306 ? 3.755 1.789 -18.854 1.00 98.62 306 VAL A O 1
ATOM 2406 N N . ALA A 1 307 ? 1.841 1.487 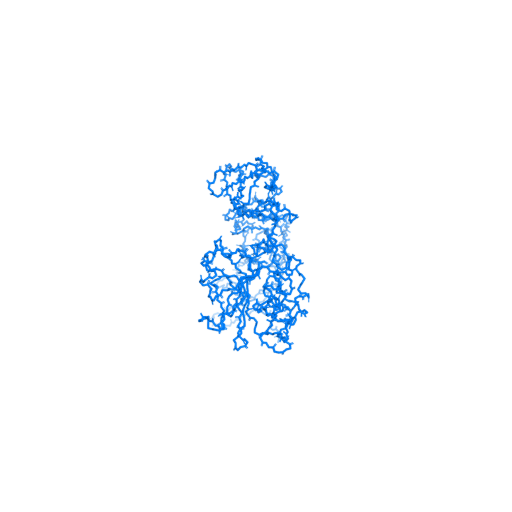-19.985 1.00 98.38 307 ALA A N 1
ATOM 2407 C CA . ALA A 1 307 ? 1.522 2.892 -20.192 1.00 98.38 307 ALA A CA 1
ATOM 2408 C C . ALA A 1 307 ? 1.340 3.647 -18.873 1.00 98.38 307 ALA A C 1
ATOM 2410 O O . ALA A 1 307 ? 1.883 4.739 -18.732 1.00 98.38 307 ALA A O 1
ATOM 2411 N N . HIS A 1 308 ? 0.631 3.065 -17.901 1.00 98.62 308 HIS A N 1
ATOM 2412 C CA . HIS A 1 308 ? 0.434 3.682 -16.593 1.00 98.62 308 HIS A CA 1
ATOM 2413 C C . HIS A 1 308 ? 1.766 3.856 -15.851 1.00 98.62 308 HIS A C 1
ATOM 2415 O O . HIS A 1 308 ? 2.089 4.958 -15.412 1.00 98.62 308 HIS A O 1
ATOM 2421 N N . ALA A 1 309 ? 2.571 2.792 -15.750 1.00 97.88 309 ALA A N 1
ATOM 2422 C CA . ALA A 1 309 ? 3.869 2.861 -15.078 1.00 97.88 309 ALA A CA 1
ATOM 2423 C C . ALA A 1 309 ? 4.838 3.831 -15.775 1.00 97.88 309 ALA A C 1
ATOM 2425 O O . ALA A 1 309 ? 5.537 4.591 -15.112 1.00 97.88 309 ALA A O 1
ATOM 2426 N N . TYR A 1 310 ? 4.846 3.841 -17.108 1.00 97.00 310 TYR A N 1
ATOM 2427 C CA . TYR A 1 310 ? 5.672 4.737 -17.914 1.00 97.00 310 TYR A CA 1
ATOM 2428 C C . TYR A 1 310 ? 5.266 6.211 -17.763 1.00 97.00 310 TYR A C 1
ATOM 2430 O O . TYR A 1 310 ? 6.123 7.076 -17.584 1.00 97.00 310 TYR A O 1
ATOM 2438 N N . ALA A 1 311 ? 3.963 6.508 -17.786 1.00 97.00 311 ALA A N 1
ATOM 2439 C CA . ALA A 1 311 ? 3.446 7.858 -17.573 1.00 97.00 311 ALA A CA 1
ATOM 2440 C C . ALA A 1 311 ? 3.735 8.367 -16.151 1.00 97.00 311 ALA A C 1
ATOM 2442 O O . ALA A 1 311 ? 4.088 9.533 -15.980 1.00 97.00 311 ALA A O 1
ATOM 2443 N N . ALA A 1 312 ? 3.657 7.491 -15.142 1.00 95.62 312 ALA A N 1
ATOM 2444 C CA . ALA A 1 312 ? 3.926 7.842 -13.748 1.00 95.62 312 ALA A CA 1
ATOM 2445 C C . ALA A 1 312 ? 5.361 8.337 -13.502 1.00 95.62 312 ALA A C 1
ATOM 2447 O O . ALA A 1 312 ? 5.600 9.091 -12.562 1.00 95.62 312 ALA A O 1
ATOM 2448 N N . VAL A 1 313 ? 6.306 7.963 -14.370 1.00 89.31 313 VAL A N 1
ATOM 2449 C CA . VAL A 1 313 ? 7.705 8.417 -14.314 1.00 89.31 313 VAL A CA 1
ATOM 2450 C C . VAL A 1 313 ? 8.037 9.490 -15.356 1.00 89.31 313 VAL A C 1
ATOM 2452 O O . VAL A 1 313 ? 9.201 9.698 -15.692 1.00 89.31 313 VAL A O 1
ATOM 2455 N N . GLY A 1 314 ? 7.018 10.191 -15.865 1.00 87.62 314 GLY A N 1
ATOM 2456 C CA . GLY A 1 314 ? 7.173 11.342 -16.760 1.00 87.62 314 GLY A CA 1
ATOM 2457 C C . GLY A 1 314 ? 7.247 10.998 -18.249 1.00 87.62 314 GLY A C 1
ATOM 2458 O O . GLY A 1 314 ? 7.620 11.845 -19.059 1.00 87.62 314 GLY A O 1
ATOM 2459 N N . GLY A 1 315 ? 6.908 9.769 -18.632 1.00 92.19 315 GLY A N 1
ATOM 2460 C CA . GLY A 1 315 ? 6.908 9.344 -20.024 1.00 92.19 315 GLY A CA 1
ATOM 2461 C C . GLY A 1 315 ? 5.761 9.917 -20.855 1.00 92.19 315 GLY A C 1
ATOM 2462 O O . GLY A 1 315 ? 4.595 9.856 -20.469 1.00 92.19 315 GLY A O 1
ATOM 2463 N N . ASP A 1 316 ? 6.082 10.416 -22.050 1.00 92.94 316 ASP A N 1
ATOM 2464 C CA . ASP A 1 316 ? 5.092 10.968 -22.980 1.00 92.94 316 ASP A CA 1
ATOM 2465 C C . ASP A 1 316 ? 4.386 9.865 -23.786 1.00 92.94 316 ASP A C 1
ATOM 2467 O O . ASP A 1 316 ? 4.793 9.484 -24.889 1.00 92.94 316 ASP A O 1
ATOM 2471 N N . VAL A 1 317 ? 3.293 9.348 -23.225 1.00 96.50 317 VAL A N 1
ATOM 2472 C CA . VAL A 1 317 ? 2.460 8.324 -23.871 1.00 96.50 317 VAL A CA 1
ATOM 2473 C C . VAL A 1 317 ? 1.687 8.851 -25.086 1.00 96.50 317 VAL A C 1
ATOM 2475 O O . VAL A 1 317 ? 1.308 8.065 -25.955 1.00 96.50 317 VAL A O 1
ATOM 2478 N N . ASN A 1 318 ? 1.484 10.165 -25.224 1.00 96.06 318 ASN A N 1
ATOM 2479 C CA . ASN A 1 318 ? 0.746 10.721 -26.362 1.00 96.06 318 ASN A CA 1
ATOM 2480 C C . ASN A 1 318 ? 1.537 10.582 -27.665 1.00 96.06 318 ASN A C 1
ATOM 2482 O O . ASN A 1 318 ? 0.956 10.279 -28.708 1.00 96.06 318 ASN A O 1
ATOM 2486 N N . ARG A 1 319 ? 2.866 10.716 -27.605 1.00 93.88 319 ARG A N 1
ATOM 2487 C CA . ARG A 1 319 ? 3.742 10.461 -28.761 1.00 93.88 319 ARG A CA 1
ATOM 2488 C C . ARG A 1 319 ? 3.694 9.006 -29.213 1.00 93.88 319 ARG A C 1
ATOM 2490 O O . ARG A 1 319 ? 3.679 8.737 -30.412 1.00 93.88 319 ARG A O 1
ATOM 2497 N N . ILE A 1 320 ? 3.576 8.078 -28.266 1.00 95.75 320 ILE A N 1
ATOM 2498 C CA . ILE A 1 320 ? 3.377 6.656 -28.563 1.00 95.75 320 ILE A CA 1
ATOM 2499 C C . ILE A 1 320 ? 2.015 6.452 -29.236 1.00 95.75 320 ILE A C 1
ATOM 2501 O O . ILE A 1 320 ? 1.929 5.792 -30.270 1.00 95.75 320 ILE A O 1
ATOM 2505 N N . ALA A 1 321 ? 0.949 7.076 -28.721 1.00 95.62 321 ALA A N 1
ATOM 2506 C CA . ALA A 1 321 ? -0.391 6.971 -29.304 1.00 95.62 321 ALA A CA 1
ATOM 2507 C C . ALA A 1 321 ? -0.499 7.476 -30.746 1.00 95.62 321 ALA A C 1
ATOM 2509 O O . ALA A 1 321 ? -1.396 7.032 -31.454 1.00 95.62 321 ALA A O 1
ATOM 2510 N N . GLN A 1 322 ? 0.382 8.372 -31.193 1.00 92.69 322 GLN A N 1
ATOM 2511 C CA . GLN A 1 322 ? 0.385 8.889 -32.565 1.00 92.69 322 GLN A CA 1
ATOM 2512 C C . GLN A 1 322 ? 1.068 7.943 -33.564 1.00 92.69 322 GLN A C 1
ATOM 2514 O O . GLN A 1 322 ? 0.846 8.059 -34.770 1.00 92.69 322 GLN A O 1
ATOM 2519 N N . ASN A 1 323 ? 1.874 6.987 -33.091 1.00 92.00 323 ASN A N 1
ATOM 2520 C CA . ASN A 1 323 ? 2.637 6.103 -33.963 1.00 92.00 323 ASN A CA 1
ATOM 2521 C C . ASN A 1 323 ? 1.733 5.086 -34.671 1.00 92.00 323 ASN A C 1
ATOM 2523 O O . ASN A 1 323 ? 1.015 4.341 -34.005 1.00 92.00 323 ASN A O 1
ATOM 2527 N N . ASN A 1 324 ? 1.777 5.036 -36.005 1.00 90.50 324 ASN A N 1
ATOM 2528 C CA . ASN A 1 324 ? 1.032 4.061 -36.809 1.00 90.50 324 ASN A CA 1
ATOM 2529 C C . ASN A 1 324 ? 1.942 3.183 -37.692 1.00 90.50 324 ASN A C 1
ATOM 2531 O O . ASN A 1 324 ? 1.457 2.539 -38.618 1.00 90.50 324 ASN A O 1
ATOM 2535 N N . ASN A 1 325 ? 3.249 3.152 -37.430 1.00 89.00 325 ASN A N 1
ATOM 2536 C CA . ASN A 1 325 ? 4.219 2.470 -38.282 1.00 89.00 325 ASN A CA 1
ATOM 2537 C C . ASN A 1 325 ? 4.569 1.072 -37.754 1.00 89.00 325 ASN A C 1
ATOM 2539 O O . ASN A 1 325 ? 4.326 0.730 -36.599 1.00 89.00 325 ASN A O 1
ATOM 2543 N N . HIS A 1 326 ? 5.196 0.267 -38.617 1.00 92.25 326 HIS A N 1
ATOM 2544 C CA . HIS A 1 326 ? 5.883 -0.983 -38.255 1.00 92.25 326 HIS A CA 1
ATOM 2545 C C . HIS A 1 326 ? 5.026 -2.099 -37.635 1.00 92.25 326 HIS A C 1
ATOM 2547 O O . HIS A 1 326 ? 5.568 -3.041 -37.056 1.00 92.25 326 HIS A O 1
ATOM 2553 N N . SER A 1 327 ? 3.709 -2.023 -37.806 1.00 91.56 327 SER A N 1
ATOM 2554 C CA . SER A 1 327 ? 2.757 -3.084 -37.487 1.00 91.56 327 SER A CA 1
ATOM 2555 C C . SER A 1 327 ? 2.567 -4.063 -38.657 1.00 91.56 327 SER A C 1
ATOM 2557 O O . SER A 1 327 ? 2.853 -3.702 -39.800 1.00 91.56 327 SER A O 1
ATOM 2559 N N . PRO A 1 328 ? 2.026 -5.271 -38.419 1.00 91.88 328 PRO A N 1
ATOM 2560 C CA . PRO A 1 328 ? 1.786 -6.260 -39.472 1.00 91.88 328 PRO A CA 1
ATOM 2561 C C . PRO A 1 328 ? 0.603 -5.908 -40.392 1.00 91.88 328 PRO A C 1
ATOM 2563 O O . PRO A 1 328 ? 0.478 -6.486 -41.469 1.00 91.88 328 PRO A O 1
ATOM 2566 N N . TRP A 1 329 ? -0.258 -4.962 -40.004 1.00 92.06 329 TRP A N 1
ATOM 2567 C CA . TRP A 1 329 ? -1.430 -4.563 -40.788 1.00 92.06 329 TRP A CA 1
ATOM 2568 C C . TRP A 1 329 ? -1.166 -3.337 -41.667 1.00 92.06 329 TRP A C 1
ATOM 2570 O O . TRP A 1 329 ? -0.505 -2.377 -41.258 1.00 92.06 329 TRP A O 1
ATOM 2580 N N . ALA A 1 330 ? -1.737 -3.354 -42.874 1.00 87.56 330 ALA A N 1
ATOM 2581 C CA . ALA A 1 330 ? -1.735 -2.210 -43.776 1.00 87.56 330 ALA A CA 1
ATOM 2582 C C . ALA A 1 330 ? -2.533 -1.045 -43.162 1.00 87.56 330 ALA A C 1
ATOM 2584 O O . ALA A 1 330 ? -3.679 -1.223 -42.756 1.00 87.56 330 ALA A O 1
ATOM 2585 N N . GLY A 1 331 ? -1.928 0.144 -43.098 1.00 84.81 331 GLY A N 1
ATOM 2586 C CA . GLY A 1 331 ? -2.536 1.329 -42.473 1.00 84.81 331 GLY A CA 1
ATOM 2587 C C . GLY A 1 331 ? -2.247 1.496 -40.975 1.00 84.81 331 GLY A C 1
ATOM 2588 O O . GLY A 1 331 ? -2.702 2.474 -40.386 1.00 84.81 331 GLY A O 1
ATOM 2589 N N . GLY A 1 332 ? -1.463 0.596 -40.372 1.00 89.56 332 GLY A N 1
ATOM 2590 C CA . GLY A 1 332 ? -0.997 0.718 -38.992 1.00 89.56 332 GLY A CA 1
ATOM 2591 C C . GLY A 1 332 ? -1.712 -0.208 -38.001 1.00 89.56 332 GLY A C 1
ATOM 2592 O O . GLY A 1 332 ? -2.543 -1.027 -38.389 1.00 89.56 332 GLY A O 1
ATOM 2593 N N . PRO A 1 333 ? -1.421 -0.087 -36.695 1.00 89.44 333 PRO A N 1
ATOM 2594 C CA . PRO A 1 333 ? -1.903 -1.004 -35.665 1.00 89.44 333 PRO A CA 1
ATOM 2595 C C . PRO A 1 333 ? -3.382 -0.832 -35.287 1.00 89.44 333 PRO A C 1
ATOM 2597 O O . PRO A 1 333 ? -3.849 -1.470 -34.345 1.00 89.44 333 PRO A O 1
ATOM 2600 N N . GLY A 1 334 ? -4.130 0.020 -35.995 1.00 86.38 334 GLY A N 1
ATOM 2601 C CA . GLY A 1 334 ? -5.545 0.275 -35.729 1.00 86.38 334 GLY A CA 1
ATOM 2602 C C . GLY A 1 334 ? -5.786 1.117 -34.471 1.00 86.38 334 GLY A C 1
ATOM 2603 O O . GLY A 1 334 ? -5.021 2.027 -34.155 1.00 86.38 334 GLY A O 1
ATOM 2604 N N . GLY A 1 335 ? -6.892 0.857 -33.769 1.00 89.12 335 GLY A N 1
ATOM 2605 C CA . GLY A 1 335 ? -7.343 1.647 -32.616 1.00 89.12 335 GLY A CA 1
ATOM 2606 C C . GLY A 1 335 ? -6.481 1.514 -31.349 1.00 89.12 335 GLY A C 1
ATOM 2607 O O . GLY A 1 335 ? -5.412 0.903 -31.340 1.00 89.12 335 GLY A O 1
ATOM 2608 N N . GLY A 1 336 ? -6.964 2.108 -30.255 1.00 92.00 336 GLY A N 1
ATOM 2609 C CA . GLY A 1 336 ? -6.400 1.940 -28.910 1.00 92.00 336 GLY A CA 1
ATOM 2610 C C . GLY A 1 336 ? -5.241 2.873 -28.542 1.00 92.00 336 GLY A C 1
ATOM 2611 O O . GLY A 1 336 ? -4.903 2.963 -27.373 1.00 92.00 336 GLY A O 1
ATOM 2612 N N . GLY A 1 337 ? -4.632 3.619 -29.468 1.00 95.75 337 GLY A N 1
ATOM 2613 C CA . GLY A 1 337 ? -3.567 4.564 -29.092 1.00 95.75 337 GLY A CA 1
ATOM 2614 C C . GLY A 1 337 ? -2.468 3.902 -28.239 1.00 95.75 337 GLY A C 1
ATOM 2615 O O . GLY A 1 337 ? -2.034 2.792 -28.545 1.00 95.75 337 GLY A O 1
ATOM 2616 N N . TYR A 1 338 ? -2.034 4.537 -27.148 1.00 96.81 338 TYR A N 1
ATOM 2617 C CA . TYR A 1 338 ? -0.941 4.016 -26.312 1.00 96.81 338 TYR A CA 1
ATOM 2618 C C . TYR A 1 338 ? -1.312 2.791 -25.455 1.00 96.81 338 TYR A C 1
ATOM 2620 O O . TYR A 1 338 ? -0.434 2.258 -24.786 1.00 96.81 338 TYR A O 1
ATOM 2628 N N . ILE A 1 339 ? -2.556 2.294 -25.488 1.00 97.62 339 ILE A N 1
ATOM 2629 C CA . ILE A 1 339 ? -2.915 0.984 -24.903 1.00 97.62 339 ILE A CA 1
ATOM 2630 C C . ILE A 1 339 ? -2.813 -0.169 -25.919 1.00 97.62 339 ILE A C 1
ATOM 2632 O O . ILE A 1 339 ? -3.289 -1.272 -25.653 1.00 97.62 339 ILE A O 1
ATOM 2636 N N . ASN A 1 340 ? -2.206 0.083 -27.081 1.00 96.75 340 ASN A N 1
ATOM 2637 C CA . ASN A 1 340 ? -1.916 -0.904 -28.114 1.00 96.75 340 ASN A CA 1
ATOM 2638 C C . ASN A 1 340 ? -0.398 -1.130 -28.212 1.00 96.75 340 ASN A C 1
ATOM 2640 O O . ASN A 1 340 ? 0.347 -0.224 -28.592 1.00 96.75 340 ASN A O 1
ATOM 2644 N N . ALA A 1 341 ? 0.065 -2.339 -27.886 1.00 96.44 341 ALA A N 1
ATOM 2645 C CA . ALA A 1 341 ? 1.491 -2.658 -27.795 1.00 96.44 341 ALA A CA 1
ATOM 2646 C C . ALA A 1 341 ? 2.258 -2.451 -29.112 1.00 96.44 341 ALA A C 1
ATOM 2648 O O . ALA A 1 341 ? 3.432 -2.083 -29.085 1.00 96.44 341 ALA A O 1
ATOM 2649 N N . TRP A 1 342 ? 1.608 -2.599 -30.272 1.00 96.56 342 TRP A N 1
ATOM 2650 C CA . TRP A 1 342 ? 2.266 -2.349 -31.557 1.00 96.56 342 TRP A CA 1
ATOM 2651 C C . TRP A 1 342 ? 2.691 -0.895 -31.744 1.00 96.56 342 TRP A C 1
ATOM 2653 O O . TRP A 1 342 ? 3.690 -0.644 -32.417 1.00 96.56 342 TRP A O 1
ATOM 2663 N N . ARG A 1 343 ? 1.999 0.061 -31.110 1.00 96.44 343 ARG A N 1
ATOM 2664 C CA . ARG A 1 343 ? 2.428 1.465 -31.129 1.00 96.44 343 ARG A CA 1
ATOM 2665 C C . ARG A 1 343 ? 3.727 1.684 -30.370 1.00 96.44 343 ARG A C 1
ATOM 2667 O O . ARG A 1 343 ? 4.528 2.513 -30.781 1.00 96.44 343 ARG A O 1
ATOM 2674 N N . TRP A 1 344 ? 3.962 0.920 -29.304 1.00 97.31 344 TRP A N 1
ATOM 2675 C CA . TRP A 1 344 ? 5.203 0.979 -28.530 1.00 97.31 344 TRP A CA 1
ATOM 2676 C C . TRP A 1 344 ? 6.382 0.445 -29.337 1.00 97.31 344 TRP A C 1
ATOM 2678 O O . TRP A 1 344 ? 7.419 1.098 -29.401 1.00 97.31 344 TRP A O 1
ATOM 2688 N N . TYR A 1 345 ? 6.206 -0.696 -30.011 1.00 96.56 345 TYR A N 1
ATOM 2689 C CA . TYR A 1 345 ? 7.223 -1.244 -30.911 1.00 96.56 345 TYR A CA 1
ATOM 2690 C C . TYR A 1 345 ? 7.521 -0.309 -32.089 1.00 96.56 345 TYR A C 1
ATOM 2692 O O . TYR A 1 345 ? 8.685 -0.029 -32.377 1.00 96.56 345 TYR A O 1
ATOM 2700 N N . GLY A 1 346 ? 6.480 0.205 -32.753 1.00 94.69 346 GLY A N 1
ATOM 2701 C CA . GLY A 1 346 ? 6.642 1.148 -33.858 1.00 94.69 346 GLY A CA 1
ATOM 2702 C C . GLY A 1 346 ? 7.346 2.429 -33.423 1.00 94.69 346 GLY A C 1
ATOM 2703 O O . GLY A 1 346 ? 8.305 2.850 -34.065 1.00 94.69 346 GLY A O 1
ATOM 2704 N N . TYR A 1 347 ? 6.956 2.982 -32.274 1.00 95.19 347 TYR A N 1
ATOM 2705 C CA . TYR A 1 347 ? 7.593 4.163 -31.702 1.00 95.19 347 TYR A CA 1
ATOM 2706 C C . TYR A 1 347 ? 9.060 3.919 -31.324 1.00 95.19 347 TYR A C 1
ATOM 2708 O O . TYR A 1 347 ? 9.914 4.740 -31.649 1.00 95.19 347 TYR A O 1
ATOM 2716 N N . ALA A 1 348 ? 9.376 2.772 -30.711 1.00 93.75 348 ALA A N 1
ATOM 2717 C CA . ALA A 1 348 ? 10.754 2.379 -30.409 1.00 93.75 348 ALA A CA 1
ATOM 2718 C C . ALA A 1 348 ? 11.620 2.314 -31.673 1.00 93.75 348 ALA A C 1
ATOM 2720 O O . ALA A 1 348 ? 12.762 2.774 -31.684 1.00 93.75 348 ALA A O 1
ATOM 2721 N N . ARG A 1 349 ? 11.064 1.762 -32.755 1.00 91.00 349 ARG A N 1
ATOM 2722 C CA . ARG A 1 349 ? 11.749 1.657 -34.042 1.00 91.00 349 ARG A CA 1
ATOM 2723 C C . ARG A 1 349 ? 11.967 3.020 -34.695 1.00 91.00 349 ARG A C 1
ATOM 2725 O O . ARG A 1 349 ? 13.079 3.280 -35.144 1.00 91.00 349 ARG A O 1
ATOM 2732 N N . ASP A 1 350 ? 10.954 3.883 -34.694 1.00 88.69 350 ASP A N 1
ATOM 2733 C CA . ASP A 1 350 ? 11.036 5.232 -35.268 1.00 88.69 350 ASP A CA 1
ATOM 2734 C C . ASP A 1 350 ? 12.026 6.132 -34.509 1.00 88.69 350 ASP A C 1
ATOM 2736 O O . ASP A 1 350 ? 12.693 6.970 -35.114 1.00 88.69 350 ASP A O 1
ATOM 2740 N N . LEU A 1 351 ? 12.179 5.935 -33.196 1.00 86.19 351 LEU A N 1
ATOM 2741 C CA . LEU A 1 351 ? 13.194 6.624 -32.392 1.00 86.19 351 LEU A CA 1
ATOM 2742 C C . LEU A 1 351 ? 14.613 6.060 -32.558 1.00 86.19 351 LEU A C 1
ATOM 2744 O O . LEU A 1 351 ? 15.560 6.638 -32.025 1.00 86.19 351 LEU A O 1
ATOM 2748 N N . GLY A 1 352 ? 14.779 4.931 -33.251 1.00 81.25 352 GLY A N 1
ATOM 2749 C CA . GLY A 1 352 ? 16.065 4.241 -33.328 1.00 81.25 352 GLY A CA 1
ATOM 2750 C C . GLY A 1 352 ? 16.525 3.686 -31.977 1.00 81.25 352 GLY A C 1
ATOM 2751 O O . GLY A 1 352 ? 17.728 3.613 -31.721 1.00 81.25 352 GLY A O 1
ATOM 2752 N N . CYS A 1 353 ? 15.587 3.312 -31.097 1.00 83.00 353 CYS A N 1
ATOM 2753 C CA . CYS A 1 353 ? 15.916 2.705 -29.812 1.00 83.00 353 CYS A CA 1
ATOM 2754 C C . CYS A 1 353 ? 16.728 1.424 -30.008 1.00 83.00 353 CYS A C 1
ATOM 2756 O O . CYS A 1 353 ? 16.558 0.675 -30.976 1.00 83.00 353 CYS A O 1
ATOM 2758 N N . LYS A 1 354 ? 17.595 1.138 -29.035 1.00 82.25 354 LYS A N 1
ATOM 2759 C CA . LYS A 1 354 ? 18.339 -0.114 -29.013 1.00 82.25 354 LYS A CA 1
ATOM 2760 C C . LYS A 1 354 ? 17.359 -1.256 -28.747 1.00 82.25 354 LYS A C 1
ATOM 2762 O O . LYS A 1 354 ? 16.770 -1.337 -27.673 1.00 82.25 354 LYS A O 1
ATOM 2767 N N . MET A 1 355 ? 17.184 -2.132 -29.728 1.00 87.06 355 MET A N 1
ATOM 2768 C CA . MET A 1 355 ? 16.278 -3.273 -29.636 1.00 87.06 355 MET A CA 1
ATOM 2769 C C . MET A 1 355 ? 16.992 -4.554 -30.036 1.00 87.06 355 MET A C 1
ATOM 2771 O O . MET A 1 355 ? 17.797 -4.561 -30.967 1.00 87.06 355 MET A O 1
ATOM 2775 N N . TYR A 1 356 ? 16.657 -5.639 -29.351 1.00 86.50 356 TYR A N 1
ATOM 2776 C CA . TYR A 1 356 ? 17.122 -6.977 -29.686 1.00 86.50 356 TYR A CA 1
ATOM 2777 C C . TYR A 1 356 ? 15.922 -7.857 -29.982 1.00 86.50 356 TYR A C 1
ATOM 2779 O O . TYR A 1 356 ? 14.995 -7.911 -29.181 1.00 86.50 356 TYR A O 1
ATOM 2787 N N . GLU A 1 357 ? 15.931 -8.528 -31.128 1.00 93.81 357 GLU A N 1
ATOM 2788 C CA . GLU A 1 357 ? 14.872 -9.449 -31.527 1.00 93.81 357 GLU A CA 1
ATOM 2789 C C . GLU A 1 357 ? 15.400 -10.881 -31.445 1.00 93.81 357 GLU A C 1
ATOM 2791 O O . GLU A 1 357 ? 16.424 -11.218 -32.040 1.00 93.81 357 GLU A O 1
ATOM 2796 N N . PHE A 1 358 ? 14.692 -11.712 -30.692 1.00 94.06 358 PHE A N 1
ATOM 2797 C CA . PHE A 1 358 ? 15.028 -13.103 -30.434 1.00 94.06 358 PHE A CA 1
ATOM 2798 C C . PHE A 1 358 ? 13.920 -14.010 -30.941 1.00 94.06 358 PHE A C 1
ATOM 2800 O O . PHE A 1 358 ? 12.747 -13.631 -30.966 1.00 94.06 358 PHE A O 1
ATOM 2807 N N . ARG A 1 359 ? 14.283 -15.235 -31.324 1.00 92.12 359 ARG A N 1
ATOM 2808 C CA . ARG A 1 359 ? 13.299 -16.222 -31.768 1.00 92.12 359 ARG A CA 1
ATOM 2809 C C . ARG A 1 359 ? 12.436 -16.702 -30.606 1.00 92.12 359 ARG A C 1
ATOM 2811 O O . ARG A 1 359 ? 11.236 -16.851 -30.796 1.00 92.12 359 ARG A O 1
ATOM 2818 N N . THR A 1 360 ? 13.035 -16.922 -29.437 1.00 95.50 360 THR A N 1
ATOM 2819 C CA . THR A 1 360 ? 12.320 -17.395 -28.248 1.00 95.50 360 THR A CA 1
ATOM 2820 C C . THR A 1 360 ? 12.642 -16.592 -26.990 1.00 95.50 360 THR A C 1
ATOM 2822 O O . THR A 1 360 ? 13.645 -15.874 -26.931 1.00 95.50 360 THR A O 1
ATOM 2825 N N . VAL A 1 361 ? 11.819 -16.749 -25.949 1.00 98.12 361 VAL A N 1
ATOM 2826 C CA . VAL A 1 361 ? 12.118 -16.253 -24.594 1.00 98.12 361 VAL A CA 1
ATOM 2827 C C . VAL A 1 361 ? 13.438 -16.834 -24.100 1.00 98.12 361 VAL A C 1
ATOM 2829 O O . VAL A 1 361 ? 14.257 -16.107 -23.545 1.00 98.12 361 VAL A O 1
ATOM 2832 N N . GLN A 1 362 ? 13.682 -18.124 -24.338 1.00 95.00 362 GLN A N 1
ATOM 2833 C CA . GLN A 1 362 ? 14.921 -18.770 -23.911 1.00 95.00 362 GLN A CA 1
ATOM 2834 C C . GLN A 1 362 ? 16.150 -18.158 -24.595 1.00 95.00 362 GLN A C 1
ATOM 2836 O O . GLN A 1 362 ? 17.169 -17.961 -23.939 1.00 95.00 362 GLN A O 1
ATOM 2841 N N . ASP A 1 363 ? 16.056 -17.808 -25.880 1.00 85.50 363 ASP A N 1
ATOM 2842 C CA . ASP A 1 363 ? 17.144 -17.133 -26.597 1.00 85.50 363 ASP A CA 1
ATOM 2843 C C . ASP A 1 363 ? 17.424 -15.742 -26.014 1.00 85.50 363 ASP A C 1
ATOM 2845 O O . ASP A 1 363 ? 18.586 -15.382 -25.832 1.00 85.50 363 ASP A O 1
ATOM 2849 N N . MET A 1 364 ? 16.373 -14.984 -25.669 1.00 96.31 364 MET A N 1
ATOM 2850 C CA . MET A 1 364 ? 16.501 -13.688 -24.989 1.00 96.31 364 MET A CA 1
ATOM 2851 C C . MET A 1 364 ? 17.214 -13.834 -23.638 1.00 96.31 364 MET A C 1
ATOM 2853 O O . MET A 1 364 ? 18.130 -13.070 -23.340 1.00 96.31 364 MET A O 1
ATOM 2857 N N . LEU A 1 365 ? 16.818 -14.819 -22.826 1.00 89.25 365 LEU A N 1
ATOM 2858 C CA . LEU A 1 365 ? 17.438 -15.070 -21.522 1.00 89.25 365 LEU A CA 1
ATOM 2859 C C . LEU A 1 365 ? 18.895 -15.518 -21.682 1.00 89.25 365 LEU A C 1
ATOM 2861 O O . LEU A 1 365 ? 19.780 -14.996 -21.011 1.00 89.25 365 LEU A O 1
ATOM 2865 N N . ASN A 1 366 ? 19.180 -16.434 -22.611 1.00 78.06 366 ASN A N 1
ATOM 2866 C CA . ASN A 1 366 ? 20.534 -16.928 -22.879 1.00 78.06 366 ASN A CA 1
ATOM 2867 C C . ASN A 1 366 ? 21.471 -15.843 -23.427 1.00 78.06 366 ASN A C 1
ATOM 2869 O O . ASN A 1 366 ? 22.687 -15.966 -23.292 1.00 78.06 366 ASN A O 1
ATOM 2873 N N . SER A 1 367 ? 20.933 -14.778 -24.028 1.00 80.38 367 SER A N 1
ATOM 2874 C CA . SER A 1 367 ? 21.744 -13.706 -24.607 1.00 80.38 367 SER A CA 1
ATOM 2875 C C . SER A 1 367 ? 22.465 -12.851 -23.562 1.00 80.38 367 SER A C 1
ATOM 2877 O O . SER A 1 367 ? 23.382 -12.112 -23.916 1.00 80.38 367 SER A O 1
ATOM 2879 N N . GLY A 1 368 ? 22.020 -12.874 -22.301 1.00 72.31 368 GLY A N 1
ATOM 2880 C CA . GLY A 1 368 ? 22.579 -12.025 -21.249 1.00 72.31 368 GLY A CA 1
ATOM 2881 C C . GLY A 1 368 ? 22.214 -10.538 -21.376 1.00 72.31 368 GLY A C 1
ATOM 2882 O O . GLY A 1 368 ? 22.771 -9.714 -20.655 1.00 72.31 368 GLY A O 1
ATOM 2883 N N . TYR A 1 369 ? 21.319 -10.156 -22.300 1.00 79.81 369 TYR A N 1
ATOM 2884 C CA . TYR A 1 369 ? 21.033 -8.741 -22.574 1.00 79.81 369 TYR A CA 1
ATOM 2885 C C . TYR A 1 369 ? 19.902 -8.158 -21.731 1.00 79.81 369 TYR A C 1
ATOM 2887 O O . TYR A 1 369 ? 19.829 -6.935 -21.631 1.00 79.81 369 TYR A O 1
ATOM 2895 N N . ALA A 1 370 ? 19.032 -8.973 -21.136 1.00 83.44 370 ALA A N 1
ATOM 2896 C CA . ALA A 1 370 ? 17.890 -8.481 -20.370 1.00 83.44 370 ALA A CA 1
ATOM 2897 C C . ALA A 1 370 ? 18.318 -7.758 -19.082 1.00 83.44 370 ALA A C 1
ATOM 2899 O O . ALA A 1 370 ? 19.178 -8.219 -18.341 1.00 83.44 370 ALA A O 1
ATOM 2900 N N . GLN A 1 371 ? 17.726 -6.598 -18.808 1.00 84.81 371 GLN A N 1
ATOM 2901 C CA . GLN A 1 371 ? 17.940 -5.840 -17.576 1.00 84.81 371 GLN A CA 1
ATOM 2902 C C . GLN A 1 371 ? 16.589 -5.476 -16.972 1.00 84.81 371 GLN A C 1
ATOM 2904 O O . GLN A 1 371 ? 15.642 -5.175 -17.702 1.00 84.81 371 GLN A O 1
ATOM 2909 N N . LYS A 1 372 ? 16.476 -5.525 -15.637 1.00 88.25 372 LYS A N 1
ATOM 2910 C CA . LYS A 1 372 ? 15.225 -5.195 -14.941 1.00 88.25 372 LYS A CA 1
ATOM 2911 C C . LYS A 1 372 ? 14.697 -3.836 -15.411 1.00 88.25 372 LYS A C 1
ATOM 2913 O O . LYS A 1 372 ? 15.447 -2.862 -15.463 1.00 88.25 372 LYS A O 1
ATOM 2918 N N . GLY A 1 373 ? 13.414 -3.789 -15.759 1.00 89.38 373 GLY A N 1
ATOM 2919 C CA . GLY A 1 373 ? 12.747 -2.602 -16.293 1.00 89.38 373 GLY A CA 1
ATOM 2920 C C . GLY A 1 373 ? 12.822 -2.430 -17.814 1.00 89.38 373 GLY A C 1
ATOM 2921 O O . GLY A 1 373 ? 12.143 -1.545 -18.326 1.00 89.38 373 GLY A O 1
ATOM 2922 N N . ASP A 1 374 ? 13.580 -3.256 -18.548 1.00 92.00 374 ASP A N 1
ATOM 2923 C CA . ASP A 1 374 ? 13.476 -3.309 -20.015 1.00 92.00 374 ASP A CA 1
ATOM 2924 C C . ASP A 1 374 ? 12.046 -3.689 -20.432 1.00 92.00 374 ASP A C 1
ATOM 2926 O O . ASP A 1 374 ? 11.385 -4.488 -19.763 1.00 92.00 374 ASP A O 1
ATOM 2930 N N . ILE A 1 375 ? 11.576 -3.168 -21.566 1.00 97.50 375 ILE A N 1
ATOM 2931 C CA . ILE A 1 375 ? 10.281 -3.570 -22.124 1.00 97.50 375 ILE A CA 1
ATOM 2932 C C . ILE A 1 375 ? 10.476 -4.840 -22.953 1.00 97.50 375 ILE A C 1
ATOM 2934 O O . ILE A 1 375 ? 11.273 -4.873 -23.889 1.00 97.50 375 ILE A O 1
ATOM 2938 N N . ILE A 1 376 ? 9.700 -5.874 -22.642 1.00 98.44 376 ILE A N 1
ATOM 2939 C CA . ILE A 1 376 ? 9.555 -7.067 -23.476 1.00 98.44 376 ILE A CA 1
ATOM 2940 C C . ILE A 1 376 ? 8.299 -6.893 -24.316 1.00 98.44 376 ILE A C 1
ATOM 2942 O O . ILE A 1 376 ? 7.209 -6.716 -23.772 1.00 98.44 376 ILE A O 1
ATOM 2946 N N . PHE A 1 377 ? 8.446 -6.999 -25.632 1.00 98.44 377 PHE A N 1
ATOM 2947 C CA . PHE A 1 377 ? 7.352 -7.017 -26.590 1.00 98.44 377 PHE A CA 1
ATOM 2948 C C . PHE A 1 377 ? 7.342 -8.334 -27.370 1.00 98.44 377 PHE A C 1
ATOM 2950 O O . PHE A 1 377 ? 8.316 -8.704 -28.020 1.00 98.44 377 PHE A O 1
ATOM 2957 N N . PHE A 1 378 ? 6.217 -9.036 -27.331 1.00 98.31 378 PHE A N 1
ATOM 2958 C CA . PHE A 1 378 ? 5.972 -10.230 -28.125 1.00 98.31 378 PHE A CA 1
ATOM 2959 C C . PHE A 1 378 ? 5.406 -9.821 -29.483 1.00 98.31 378 PHE A C 1
ATOM 2961 O O . PHE A 1 378 ? 4.214 -9.535 -29.625 1.00 98.31 378 PHE A O 1
ATOM 2968 N N . LYS A 1 379 ? 6.293 -9.782 -30.475 1.00 96.44 379 LYS A N 1
ATOM 2969 C CA . LYS A 1 379 ? 6.018 -9.361 -31.846 1.00 96.44 379 LYS A CA 1
ATOM 2970 C C . LYS A 1 379 ? 5.438 -10.532 -32.635 1.00 96.44 379 LYS A C 1
ATOM 2972 O O . LYS A 1 379 ? 6.113 -11.537 -32.836 1.00 96.44 379 LYS A O 1
ATOM 2977 N N . THR A 1 380 ? 4.193 -10.409 -33.082 1.00 94.31 380 THR A N 1
ATOM 2978 C CA . THR A 1 380 ? 3.462 -11.457 -33.818 1.00 94.31 380 THR A CA 1
ATOM 2979 C C . THR A 1 380 ? 3.276 -11.100 -35.296 1.00 94.31 380 THR A C 1
ATOM 2981 O O . THR A 1 380 ? 3.580 -9.990 -35.730 1.00 94.31 380 THR A O 1
ATOM 2984 N N . ASP A 1 381 ? 2.764 -12.033 -36.097 1.00 89.44 381 ASP A N 1
ATOM 2985 C CA . ASP A 1 381 ? 2.441 -11.801 -37.515 1.00 89.44 381 ASP A CA 1
ATOM 2986 C C . ASP A 1 381 ? 1.074 -11.118 -37.749 1.00 89.44 381 ASP A C 1
ATOM 2988 O O . ASP A 1 381 ? 0.635 -10.979 -38.888 1.00 89.44 381 ASP A O 1
ATOM 2992 N N . GLY A 1 382 ? 0.385 -10.702 -36.680 1.00 83.56 382 GLY A N 1
ATOM 2993 C CA . GLY A 1 382 ? -0.943 -10.083 -36.736 1.00 83.56 382 GLY A CA 1
ATOM 2994 C C . GLY A 1 382 ? -2.118 -11.066 -36.768 1.00 83.56 382 GLY A C 1
ATOM 2995 O O . GLY A 1 382 ? -3.252 -10.636 -36.568 1.00 83.56 382 GLY A O 1
ATOM 2996 N N . SER A 1 383 ? -1.877 -12.371 -36.959 1.00 88.88 383 SER A N 1
ATOM 2997 C CA . SER A 1 383 ? -2.901 -13.421 -36.777 1.00 88.88 383 SER A CA 1
ATOM 2998 C C . SER A 1 383 ? -3.036 -13.885 -35.322 1.00 88.88 383 SER A C 1
ATOM 3000 O O . SER A 1 383 ? -3.983 -14.584 -34.967 1.00 88.88 383 SER A O 1
ATOM 3002 N N . ILE A 1 384 ? -2.080 -13.488 -34.485 1.00 92.00 384 ILE A N 1
ATOM 3003 C CA . ILE A 1 384 ? -1.979 -13.799 -33.063 1.00 92.00 384 ILE A CA 1
ATOM 3004 C C . ILE A 1 384 ? -1.902 -12.473 -32.310 1.00 92.00 384 ILE A C 1
ATOM 3006 O O . ILE A 1 384 ? -1.175 -11.568 -32.731 1.00 92.00 384 ILE A O 1
ATOM 3010 N N . ASP A 1 385 ? -2.617 -12.370 -31.191 1.00 92.12 385 ASP A N 1
ATOM 3011 C CA . ASP A 1 385 ? -2.554 -11.179 -30.347 1.00 92.12 385 ASP A CA 1
ATOM 3012 C C . ASP A 1 385 ? -1.142 -10.966 -29.781 1.00 92.12 385 ASP A C 1
ATOM 3014 O O . ASP A 1 385 ? -0.438 -11.916 -29.429 1.00 92.12 385 ASP A O 1
ATOM 3018 N N . CYS A 1 386 ? -0.711 -9.712 -29.730 1.00 94.94 386 CYS A N 1
ATOM 3019 C CA . CYS A 1 386 ? 0.600 -9.330 -29.212 1.00 94.94 386 CYS A CA 1
ATOM 3020 C C . CYS A 1 386 ? 0.579 -9.201 -27.685 1.00 94.94 386 CYS A C 1
ATOM 3022 O O . CYS A 1 386 ? -0.477 -9.153 -27.057 1.00 94.94 386 CYS A O 1
ATOM 3024 N N . HIS A 1 387 ? 1.753 -9.115 -27.061 1.00 97.88 387 HIS A N 1
ATOM 3025 C CA . HIS A 1 387 ? 1.836 -8.925 -25.611 1.00 97.88 387 HIS A CA 1
ATOM 3026 C C . HIS A 1 387 ? 3.032 -8.067 -25.213 1.00 97.88 387 HIS A C 1
ATOM 3028 O O . HIS A 1 387 ? 4.026 -8.010 -25.933 1.00 97.88 387 HIS A O 1
ATOM 3034 N N . ILE A 1 388 ? 2.937 -7.383 -24.074 1.00 98.69 388 ILE A N 1
ATOM 3035 C CA . ILE A 1 388 ? 3.966 -6.455 -23.592 1.00 98.69 388 ILE A CA 1
ATOM 3036 C C . ILE A 1 388 ? 4.034 -6.439 -22.060 1.00 98.69 388 ILE A C 1
ATOM 3038 O O . ILE A 1 388 ? 3.044 -6.715 -21.380 1.00 98.69 388 ILE A O 1
ATOM 3042 N N . GLY A 1 389 ? 5.202 -6.113 -21.515 1.00 98.44 389 GLY A N 1
ATOM 3043 C CA . GLY A 1 389 ? 5.436 -5.919 -20.082 1.00 98.44 389 GLY A CA 1
ATOM 3044 C C . GLY A 1 389 ? 6.898 -5.604 -19.791 1.00 98.44 389 GLY A C 1
ATOM 3045 O O . GLY A 1 389 ? 7.677 -5.386 -20.717 1.00 98.44 389 GLY A O 1
ATOM 3046 N N . PHE A 1 390 ? 7.274 -5.597 -18.515 1.00 98.25 390 PHE A N 1
ATOM 3047 C CA . PHE A 1 390 ? 8.642 -5.300 -18.092 1.00 98.25 390 PHE A CA 1
ATOM 3048 C C . PHE A 1 390 ? 9.394 -6.581 -17.745 1.00 98.25 390 PHE A C 1
ATOM 3050 O O . PHE A 1 390 ? 8.866 -7.429 -17.024 1.00 98.25 390 PHE A O 1
ATOM 3057 N N . PHE A 1 391 ? 10.638 -6.715 -18.201 1.00 96.94 391 PHE A N 1
ATOM 3058 C CA . PHE A 1 391 ? 11.543 -7.720 -17.653 1.00 96.94 391 PHE A CA 1
ATOM 3059 C C . PHE A 1 391 ? 11.768 -7.434 -16.164 1.00 96.94 391 PHE A C 1
ATOM 3061 O O . PHE A 1 391 ? 12.046 -6.297 -15.775 1.00 96.94 391 PHE A O 1
ATOM 3068 N N . TRP A 1 392 ? 11.640 -8.459 -15.326 1.00 95.50 392 TRP A N 1
ATOM 3069 C CA . TRP A 1 392 ? 11.671 -8.326 -13.866 1.00 95.50 392 TRP A CA 1
ATOM 3070 C C . TRP A 1 392 ? 12.671 -9.272 -13.185 1.00 95.50 392 TRP A C 1
ATOM 3072 O O . TRP A 1 392 ? 12.592 -9.507 -11.980 1.00 95.50 392 TRP A O 1
ATOM 3082 N N . GLY A 1 393 ? 13.616 -9.817 -13.954 1.00 84.25 393 GLY A N 1
ATOM 3083 C CA . GLY A 1 393 ? 14.737 -10.604 -13.445 1.00 84.25 393 GLY A CA 1
ATOM 3084 C C . GLY A 1 393 ? 15.733 -9.778 -12.636 1.00 84.25 393 GLY A C 1
ATOM 3085 O O . GLY A 1 393 ? 15.973 -8.615 -12.954 1.00 84.25 393 GLY A O 1
ATOM 3086 N N . ASP A 1 394 ? 16.317 -10.379 -11.601 1.00 77.31 394 ASP A N 1
ATOM 3087 C CA . ASP A 1 394 ? 17.482 -9.829 -10.894 1.00 77.31 394 ASP A CA 1
ATOM 3088 C C . ASP A 1 394 ? 18.766 -10.131 -11.683 1.00 77.31 394 ASP A C 1
ATOM 3090 O O . ASP A 1 394 ? 19.713 -9.348 -11.684 1.00 77.31 394 ASP A O 1
ATOM 3094 N N . ASN A 1 395 ? 18.756 -11.243 -12.422 1.00 79.44 395 ASN A N 1
ATOM 3095 C CA . ASN A 1 395 ? 19.774 -11.643 -13.381 1.00 79.44 395 ASN A CA 1
ATOM 3096 C C . ASN A 1 395 ? 19.197 -11.649 -14.816 1.00 79.44 395 ASN A C 1
ATOM 3098 O O . ASN A 1 395 ? 18.031 -12.014 -14.980 1.00 79.44 395 ASN A O 1
ATOM 3102 N N . PRO A 1 396 ? 19.973 -11.311 -15.870 1.00 74.44 396 PRO A N 1
ATOM 3103 C CA . PRO A 1 396 ? 19.522 -11.388 -17.269 1.00 74.44 396 PRO A CA 1
ATOM 3104 C C . PRO A 1 396 ? 18.974 -12.759 -17.708 1.00 74.44 396 PRO A C 1
ATOM 3106 O O . PRO A 1 396 ? 18.232 -12.832 -18.685 1.00 74.44 396 PRO A O 1
ATOM 3109 N N . HIS A 1 397 ? 19.334 -13.836 -17.009 1.00 81.00 397 HIS A N 1
ATOM 3110 C CA . HIS A 1 397 ? 18.890 -15.201 -17.288 1.00 81.00 397 HIS A CA 1
ATOM 3111 C C . HIS A 1 397 ? 17.602 -15.594 -16.542 1.00 81.00 397 HIS A C 1
ATOM 3113 O O . HIS A 1 397 ? 17.056 -16.672 -16.787 1.00 81.00 397 HIS A O 1
ATOM 3119 N N . ASP A 1 398 ? 17.095 -14.743 -15.646 1.00 83.00 398 ASP A N 1
ATOM 3120 C CA . ASP A 1 398 ? 15.877 -15.023 -14.890 1.00 83.00 398 ASP A CA 1
ATOM 3121 C C . ASP A 1 398 ? 14.648 -14.958 -15.794 1.00 83.00 398 ASP A C 1
ATOM 3123 O O . ASP A 1 398 ? 14.329 -13.921 -16.376 1.00 83.00 398 ASP A O 1
ATOM 3127 N N . ASN A 1 399 ? 13.870 -16.036 -15.831 1.00 97.69 399 ASN A N 1
ATOM 3128 C CA . ASN A 1 399 ? 12.582 -16.038 -16.513 1.00 97.69 399 ASN A CA 1
ATOM 3129 C C . ASN A 1 399 ? 11.509 -15.322 -15.668 1.00 97.69 399 ASN A C 1
ATOM 3131 O O . ASN A 1 399 ? 10.646 -15.965 -15.067 1.00 97.69 399 ASN A O 1
ATOM 3135 N N . LYS A 1 400 ? 11.603 -13.990 -15.575 1.00 97.44 400 LYS A N 1
ATOM 3136 C CA . LYS A 1 400 ? 10.691 -13.133 -14.807 1.00 97.44 400 LYS A CA 1
ATOM 3137 C C . LYS A 1 400 ? 10.254 -11.914 -15.617 1.00 97.44 400 LYS A C 1
ATOM 3139 O O . LYS A 1 400 ? 11.072 -11.124 -16.085 1.00 97.44 400 LYS A O 1
ATOM 3144 N N . MET A 1 401 ? 8.948 -11.715 -15.688 1.00 98.31 401 MET A N 1
ATOM 3145 C CA . MET A 1 401 ? 8.271 -10.597 -16.324 1.00 98.31 401 MET A CA 1
ATOM 3146 C C . MET A 1 401 ? 7.171 -10.085 -15.402 1.00 98.31 401 MET A C 1
ATOM 3148 O O . MET A 1 401 ? 6.401 -10.868 -14.845 1.00 98.31 401 MET A O 1
ATOM 3152 N N . TRP A 1 402 ? 7.071 -8.767 -15.276 1.00 98.62 402 TRP A N 1
ATOM 3153 C CA . TRP A 1 402 ? 5.904 -8.119 -14.702 1.00 98.62 402 TRP A CA 1
ATOM 3154 C C . TRP A 1 402 ? 4.985 -7.699 -15.839 1.00 98.62 402 TRP A C 1
ATOM 3156 O O . TRP A 1 402 ? 5.370 -6.911 -16.707 1.00 98.62 402 TRP A O 1
ATOM 3166 N N . HIS A 1 403 ? 3.78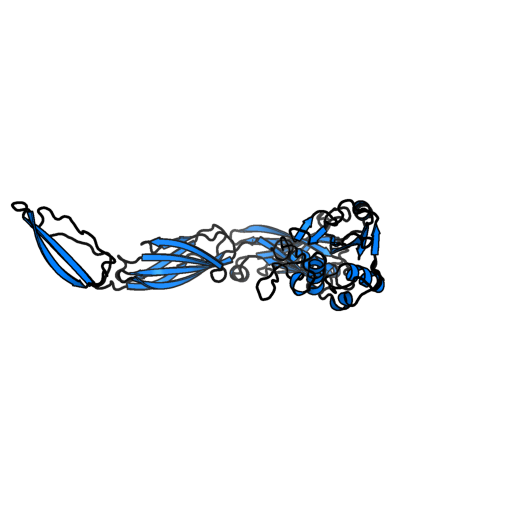4 -8.265 -15.879 1.00 98.50 403 HIS A N 1
ATOM 3167 C CA . HIS A 1 403 ? 2.851 -8.019 -16.967 1.00 98.50 403 HIS A CA 1
ATOM 3168 C C . HIS A 1 403 ? 1.388 -8.150 -16.541 1.00 98.50 403 HIS A C 1
ATOM 3170 O O . HIS A 1 403 ? 1.053 -8.649 -15.466 1.00 98.50 403 HIS A O 1
ATOM 3176 N N . GLN A 1 404 ? 0.503 -7.695 -17.421 1.00 98.31 404 GLN A N 1
ATOM 3177 C CA . GLN A 1 404 ? -0.938 -7.780 -17.249 1.00 98.31 404 GLN A CA 1
ATOM 3178 C C . GLN A 1 404 ? -1.513 -8.813 -18.223 1.00 98.31 404 GLN A C 1
ATOM 3180 O O . GLN A 1 404 ? -1.552 -8.581 -19.429 1.00 98.31 404 GLN A O 1
ATOM 3185 N N . ILE A 1 405 ? -1.973 -9.945 -17.691 1.00 95.88 405 ILE A N 1
ATOM 3186 C CA . ILE A 1 405 ? -2.587 -11.051 -18.442 1.00 95.88 405 ILE A CA 1
ATOM 3187 C C . ILE A 1 405 ? -3.868 -11.516 -17.743 1.00 95.88 405 ILE A C 1
ATOM 3189 O O . ILE A 1 405 ? -4.115 -11.129 -16.607 1.00 95.88 405 ILE A O 1
ATOM 3193 N N . LEU A 1 406 ? -4.698 -12.335 -18.392 1.00 92.00 406 LEU A N 1
ATOM 3194 C CA . LEU A 1 406 ? -5.851 -12.960 -17.733 1.00 92.00 406 LEU A CA 1
ATOM 3195 C C . LEU A 1 406 ? -5.360 -13.981 -16.676 1.00 92.00 406 LEU A C 1
ATOM 3197 O O . LEU A 1 406 ? -4.528 -14.820 -17.026 1.00 92.00 406 LEU A O 1
ATOM 3201 N N . PRO A 1 407 ? -5.858 -13.964 -15.418 1.00 93.25 407 PRO A N 1
ATOM 3202 C CA . PRO A 1 407 ? -6.959 -13.142 -14.896 1.00 93.25 407 PRO A CA 1
ATOM 3203 C C . PRO A 1 407 ? -6.559 -11.762 -14.342 1.00 93.25 407 PRO A C 1
ATOM 3205 O O . PRO A 1 407 ? -7.433 -10.912 -14.161 1.00 93.25 407 PRO A O 1
ATOM 3208 N N . GLY A 1 408 ? -5.278 -11.503 -14.075 1.00 96.88 408 GLY A N 1
ATOM 3209 C CA . GLY A 1 408 ? -4.833 -10.215 -13.549 1.00 96.88 408 GLY A CA 1
ATOM 3210 C C . GLY A 1 408 ? -3.328 -9.967 -13.626 1.00 96.88 408 GLY A C 1
ATOM 3211 O O . GLY A 1 408 ? -2.553 -10.796 -14.099 1.00 96.88 408 GLY A O 1
ATOM 3212 N N . ASN A 1 409 ? -2.927 -8.791 -13.145 1.00 98.62 409 ASN A N 1
ATOM 3213 C CA . ASN A 1 409 ? -1.539 -8.356 -13.073 1.00 98.62 409 ASN A CA 1
ATOM 3214 C C . ASN A 1 409 ? -0.710 -9.300 -12.197 1.00 98.62 409 ASN A C 1
ATOM 3216 O O . ASN A 1 409 ? -1.124 -9.609 -11.075 1.00 98.62 409 ASN A O 1
ATOM 3220 N N . LEU A 1 410 ? 0.460 -9.715 -12.678 1.00 98.12 410 LEU A N 1
ATOM 3221 C CA . LEU A 1 410 ? 1.353 -10.588 -11.926 1.00 98.12 410 LEU A CA 1
ATOM 3222 C C .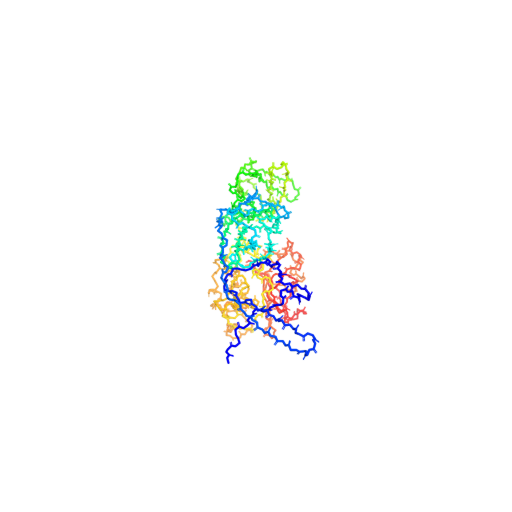 LEU A 1 410 ? 2.818 -10.404 -12.317 1.00 98.12 410 LEU A C 1
ATOM 3224 O O . LEU A 1 410 ? 3.134 -9.879 -13.387 1.00 98.12 410 LEU A O 1
ATOM 3228 N N . ILE A 1 411 ? 3.695 -10.900 -11.447 1.00 98.19 411 ILE A N 1
ATOM 3229 C CA . ILE A 1 411 ? 5.103 -11.161 -11.743 1.00 98.19 411 ILE A CA 1
ATOM 3230 C C . ILE A 1 411 ? 5.246 -12.674 -11.910 1.00 98.19 411 ILE A C 1
ATOM 3232 O O . ILE A 1 411 ? 4.929 -13.432 -10.994 1.00 98.19 411 ILE A O 1
ATOM 3236 N N . GLY A 1 412 ? 5.688 -13.119 -13.081 1.00 96.88 412 GLY A N 1
ATOM 3237 C CA . GLY A 1 412 ? 5.763 -14.537 -13.433 1.00 96.88 412 GLY A CA 1
ATOM 3238 C C . GLY A 1 412 ? 6.662 -14.777 -14.643 1.00 96.88 412 GLY A C 1
ATOM 3239 O O . GLY A 1 412 ? 7.417 -13.883 -15.012 1.00 96.88 412 GLY A O 1
ATOM 3240 N N . PRO A 1 413 ? 6.620 -15.965 -15.264 1.00 97.81 413 PRO A N 1
ATOM 3241 C CA . PRO A 1 413 ? 7.432 -16.250 -16.441 1.00 97.81 413 PRO A CA 1
ATOM 3242 C C . PRO A 1 413 ? 7.147 -15.285 -17.600 1.00 97.81 413 PRO A C 1
ATOM 3244 O O . PRO A 1 413 ? 6.020 -14.825 -17.791 1.00 97.81 413 PRO A O 1
ATOM 3247 N N . CYS A 1 414 ? 8.160 -15.014 -18.414 1.00 97.94 414 CYS A N 1
ATOM 3248 C CA . CYS A 1 414 ? 8.017 -14.306 -19.678 1.00 97.94 414 CYS A CA 1
ATOM 3249 C C . CYS A 1 414 ? 7.233 -15.194 -20.659 1.00 97.94 414 CYS A C 1
ATOM 3251 O O . CYS A 1 414 ? 7.732 -16.232 -21.082 1.00 97.94 414 CYS A O 1
ATOM 3253 N N . PHE A 1 415 ? 6.014 -14.804 -21.038 1.00 97.12 415 PHE A N 1
ATOM 3254 C CA . PHE A 1 415 ? 5.265 -15.447 -22.127 1.00 97.12 415 PHE A CA 1
ATOM 3255 C C . PHE A 1 415 ? 4.156 -14.538 -22.667 1.00 97.12 415 PHE A C 1
ATOM 3257 O O . PHE A 1 415 ? 3.684 -13.636 -21.973 1.00 97.12 415 PHE A O 1
ATOM 3264 N N . ASN A 1 416 ? 3.695 -14.828 -23.886 1.00 96.38 416 ASN A N 1
ATOM 3265 C CA . ASN A 1 416 ? 2.461 -14.286 -24.454 1.00 96.38 416 ASN A CA 1
ATOM 3266 C C . ASN A 1 416 ? 1.295 -15.248 -24.179 1.00 96.38 416 ASN A C 1
ATOM 3268 O O . ASN A 1 416 ? 1.334 -16.406 -24.599 1.00 96.38 416 ASN A O 1
ATOM 3272 N N . ASN A 1 417 ? 0.237 -14.787 -23.505 1.00 93.06 417 ASN A N 1
ATOM 3273 C CA . ASN A 1 417 ? -0.903 -15.645 -23.173 1.00 93.06 417 ASN A CA 1
ATOM 3274 C C . ASN A 1 417 ? -1.648 -16.171 -24.415 1.00 93.06 417 ASN A C 1
ATOM 3276 O O . ASN A 1 417 ? -2.158 -17.288 -24.376 1.00 93.06 417 ASN A O 1
ATOM 3280 N N . ALA A 1 418 ? -1.661 -15.412 -25.516 1.00 92.62 418 ALA A N 1
ATOM 3281 C CA . ALA A 1 418 ? -2.267 -15.828 -26.781 1.00 92.62 418 ALA A CA 1
ATOM 3282 C C . ALA A 1 418 ? -1.408 -16.838 -27.566 1.00 92.62 418 ALA A C 1
ATOM 3284 O O . ALA A 1 418 ? -1.893 -17.442 -28.522 1.00 92.62 418 ALA A O 1
ATOM 3285 N N . ASN A 1 419 ? -0.139 -17.033 -27.183 1.00 93.75 419 ASN A N 1
ATOM 3286 C CA . ASN A 1 419 ? 0.806 -17.874 -27.918 1.00 93.75 419 ASN A CA 1
ATOM 3287 C C . ASN A 1 419 ? 1.959 -18.380 -27.042 1.00 93.75 419 ASN A C 1
ATOM 3289 O O . ASN A 1 419 ? 3.128 -18.043 -27.239 1.00 93.75 419 ASN A O 1
ATOM 3293 N N . LYS A 1 420 ? 1.623 -19.235 -26.074 1.00 93.00 420 LYS A N 1
ATOM 3294 C CA . LYS A 1 420 ? 2.604 -19.855 -25.166 1.00 93.00 420 LYS A CA 1
ATOM 3295 C C . LYS A 1 420 ? 3.591 -20.790 -25.873 1.00 93.00 420 LYS A C 1
ATOM 3297 O O . LYS A 1 420 ? 4.632 -21.093 -25.313 1.00 93.00 420 LYS A O 1
ATOM 3302 N N . GLY A 1 421 ? 3.252 -21.257 -27.077 1.00 92.62 421 GLY A N 1
ATOM 3303 C CA . GLY A 1 421 ? 4.127 -22.091 -27.904 1.00 92.62 421 GLY A CA 1
ATOM 3304 C C . GLY A 1 421 ? 5.140 -21.305 -28.739 1.00 92.62 421 GLY A C 1
ATOM 3305 O O . GLY A 1 421 ? 5.922 -21.926 -29.450 1.00 92.62 421 GLY A O 1
ATOM 3306 N N . GLU A 1 422 ? 5.106 -19.966 -28.693 1.00 93.31 422 GLU A N 1
ATOM 3307 C CA . GLU A 1 422 ? 6.049 -19.076 -29.390 1.00 93.31 422 GLU A CA 1
ATOM 3308 C C . GLU A 1 422 ? 6.118 -19.310 -30.917 1.00 93.31 422 GLU A C 1
ATOM 3310 O O . GLU A 1 422 ? 7.143 -19.117 -31.568 1.00 93.31 422 GLU A O 1
ATOM 3315 N N . VAL A 1 423 ? 5.000 -19.715 -31.530 1.00 92.12 423 VAL A N 1
ATOM 3316 C CA . VAL A 1 423 ? 4.911 -19.969 -32.977 1.00 92.12 423 VAL A CA 1
ATOM 3317 C C . VAL A 1 423 ? 4.588 -18.673 -33.718 1.00 92.12 423 VAL A C 1
ATOM 3319 O O . VAL A 1 423 ? 3.632 -17.995 -33.357 1.00 92.12 423 VAL A O 1
ATOM 3322 N N . ARG A 1 424 ? 5.333 -18.339 -34.784 1.00 90.56 424 ARG A N 1
ATOM 3323 C CA . ARG A 1 424 ? 5.135 -17.095 -35.573 1.00 90.56 424 ARG A CA 1
ATOM 3324 C C . ARG A 1 424 ? 5.164 -15.829 -34.700 1.00 90.56 424 ARG A C 1
ATOM 3326 O O . ARG A 1 424 ? 4.422 -14.872 -34.912 1.00 90.56 424 ARG A O 1
ATOM 3333 N N . GLN A 1 425 ? 6.044 -15.858 -33.707 1.00 93.94 425 GLN A N 1
ATOM 3334 C CA . GLN A 1 425 ? 6.292 -14.783 -32.765 1.00 93.94 425 GLN A CA 1
ATOM 3335 C C . GLN A 1 425 ? 7.798 -14.631 -32.576 1.00 93.94 425 GLN A C 1
ATOM 3337 O O . GLN A 1 425 ? 8.529 -15.617 -32.622 1.00 93.94 425 GLN A O 1
ATOM 3342 N N . SER A 1 426 ? 8.245 -13.405 -32.346 1.00 96.00 426 SER A N 1
ATOM 3343 C CA . SER A 1 426 ? 9.572 -13.105 -31.822 1.00 96.00 426 SER A CA 1
ATOM 3344 C C . SER A 1 426 ? 9.456 -12.321 -30.518 1.00 96.00 426 SER A C 1
ATOM 3346 O O . SER A 1 426 ? 8.436 -11.689 -30.225 1.00 96.00 426 SER A O 1
ATOM 3348 N N . VAL A 1 427 ? 10.504 -12.393 -29.705 1.00 97.81 427 VAL A N 1
ATOM 3349 C CA . VAL A 1 427 ? 10.618 -11.657 -28.447 1.00 97.81 427 VAL A CA 1
ATOM 3350 C C . VAL A 1 427 ? 11.532 -10.470 -28.686 1.00 97.81 427 VAL A C 1
ATOM 3352 O O . VAL A 1 427 ? 12.702 -10.638 -29.019 1.00 97.81 427 VAL A O 1
ATOM 3355 N N . VAL A 1 428 ? 10.995 -9.265 -28.543 1.00 97.62 428 VAL A N 1
ATOM 3356 C CA . VAL A 1 428 ? 11.738 -8.021 -28.714 1.00 97.62 428 VAL A CA 1
ATOM 3357 C C . VAL A 1 428 ? 12.017 -7.425 -27.343 1.00 97.62 428 VAL A C 1
ATOM 3359 O O . VAL A 1 428 ? 11.093 -7.100 -26.603 1.00 97.62 428 VAL A O 1
ATOM 3362 N N . LEU A 1 429 ? 13.294 -7.257 -27.020 1.00 93.00 429 LEU A N 1
ATOM 3363 C CA . LEU A 1 429 ? 13.753 -6.520 -25.851 1.00 93.00 429 LEU A CA 1
ATOM 3364 C C . LEU A 1 429 ? 14.038 -5.073 -26.266 1.00 93.00 429 LEU A C 1
ATOM 3366 O O . LEU A 1 429 ? 14.975 -4.824 -27.027 1.00 93.00 429 LEU A O 1
ATOM 3370 N N . ILE A 1 430 ? 13.225 -4.134 -25.787 1.00 92.62 430 ILE A N 1
ATOM 3371 C CA . ILE A 1 430 ? 13.335 -2.696 -26.055 1.00 92.62 430 ILE A CA 1
ATOM 3372 C C . ILE A 1 430 ? 14.049 -2.044 -24.869 1.00 92.62 430 ILE A C 1
ATOM 3374 O O . ILE A 1 430 ? 13.581 -2.156 -23.731 1.00 92.62 430 ILE A O 1
ATOM 3378 N N . LYS A 1 431 ? 15.187 -1.393 -25.141 1.00 80.81 431 LYS A N 1
ATOM 3379 C CA . LYS A 1 431 ? 16.069 -0.837 -24.112 1.00 80.81 431 LYS A CA 1
ATOM 3380 C C . LYS A 1 431 ? 15.976 0.654 -23.912 1.00 80.81 431 LYS A C 1
ATOM 3382 O O . LYS A 1 431 ? 15.703 1.383 -24.896 1.00 80.81 431 LYS A O 1
#

pLDDT: mean 90.01, std 10.27, range [30.47, 98.75]

Sequence (431 aa):
MRNNWAEWGVIDSGRGKSSIDWRVDKSGAVTVFVDVIDEANDQTMTSKTECSIGSEKWNYESLSSSATLVRPNESTEIDARCSGDTNYLQYKFVWNKNNWADWGVAQQGTSSHLQWAPKDAGDYELICDVSGSDGVVQTKRTIISCWDFSRITAISTDGNNSWGVRADLGTLAAEKSGQFQFKFVWAKSDWSKWGVLKEFSSVNDAYFNPSALGLQDGYYDLYCDVLLPDGTLQSKSTQIYYSPFGSSTVLGVSRIGLVTWLTTHQFDGYYLGTRYSGGFSYDSCLYPKGAPRWDGYTGMNCTGFVAHAYAAVGGDVNRIAQNNNHSPWAGGPGGGGYINAWRWYGYARDLGCKMYEFRTVQDMLNSGYAQKGDIIFFKTDGSIDCHIGFFWGDNPHDNKMWHQILPGNLIGPCFNNANKGEVRQSVVLIK

Foldseek 3Di:
DDPPPPDDDDQDPQVPHPDDDGDDLAFAKDKDKDWDADPVVRDIDIDIDIDTGDWFDKDFDDWDKPDQEEAAPDKIKIAGDMDGDLVNKKKWKKKAFPVNPDIDTQDIGSDRMGIDGHHHFGKMKIKMWIAGSHRDTDMDIDIHGYWDQPAKDWDDDDLQFKTKIFGGGRDPCVLPVLQKWKWKKKAAPVNPDIDTQGDTDSHGIGMGDCVVVVHAWDKMKMKMWMQGNVRDIDMHIDMATGHNVGADDFLNFRLSLLLSLCVVVVPPQFFPFFFEFPDQEPQAAQATQNRHDPVNDTYHHFQNVVVNSCVVRPHDQQQLQPFFDDALDDRGPDDRRRSAVRSSVRSLVVVVFDKDKALDPQRQLVVQPADFSWKKKKHANVVFGIGIFTAHDPGSNDQWTFTADPGGTDIDGDDDPRCRVSPRIIIMTTD

Radius of gyration: 33.96 Å; chains: 1; bounding box: 96×36×96 Å